Protein AF-0000000084601070 (afdb_homodimer)

Nearest PDB structures (foldseek):
  5hev-assembly1_A  TM=5.913E-01  e=2.022E-14  Enterococcus faecium SD3B-2
  3crn-assembly1_B  TM=8.581E-01  e=4.898E-08  Methanospirillum hungatei JF-1
  6ont-assembly1_A-2  TM=8.765E-01  e=2.492E-07  Francisella tularensis subsp. novicida U112
  8p6f-assembly1_B  TM=5.345E-01  e=5.004E-07  Flavobacterium johnsoniae
  8tef-assembly2_D  TM=5.408E-01  e=1.196E-06  Flavobacterium johnsoniae UW101

pLDDT: mean 82.06, std 16.92, range [23.47, 98.19]

Structure (mmCIF, N/CA/C/O backbone):
data_AF-0000000084601070-model_v1
#
loop_
_entity.id
_entity.type
_entity.pdbx_description
1 polymer 'LuxR family transcriptional regulator'
#
loop_
_atom_site.group_PDB
_atom_site.id
_atom_site.type_symbol
_atom_site.label_atom_id
_atom_site.label_alt_id
_atom_site.label_comp_id
_atom_site.label_asym_id
_atom_site.label_entity_id
_atom_site.label_seq_id
_atom_site.pdbx_PDB_ins_code
_atom_site.Cartn_x
_atom_site.Cartn_y
_atom_site.Cartn_z
_atom_site.occupancy
_atom_site.B_iso_or_equiv
_atom_site.auth_seq_id
_atom_site.auth_comp_id
_atom_site.auth_asym_id
_atom_site.auth_atom_id
_atom_site.pdbx_PDB_model_num
ATOM 1 N N . MET A 1 1 ? -9.297 -5.266 24.516 1 82.5 1 MET A N 1
ATOM 2 C CA . MET A 1 1 ? -10.125 -4.246 23.875 1 82.5 1 MET A CA 1
ATOM 3 C C . MET A 1 1 ? -9.258 -3.248 23.109 1 82.5 1 MET A C 1
ATOM 5 O O . MET A 1 1 ? -8.203 -2.832 23.594 1 82.5 1 MET A O 1
ATOM 9 N N . THR A 1 2 ? -9.586 -2.951 21.875 1 90.94 2 THR A N 1
ATOM 10 C CA . THR A 1 2 ? -8.828 -2.029 21.031 1 90.94 2 THR A CA 1
ATOM 11 C C . THR A 1 2 ? -9.211 -0.583 21.344 1 90.94 2 THR A C 1
ATOM 13 O O . THR A 1 2 ? -10.391 -0.23 21.328 1 90.94 2 THR A O 1
ATOM 16 N N . ARG A 1 3 ? -8.273 0.198 21.797 1 95.12 3 ARG A N 1
ATOM 17 C CA . ARG A 1 3 ? -8.492 1.618 22.062 1 95.12 3 ARG A CA 1
ATOM 18 C C . ARG A 1 3 ? -8.219 2.445 20.797 1 95.12 3 ARG A C 1
ATOM 20 O O . ARG A 1 3 ? -7.105 2.441 20.281 1 95.12 3 ARG A O 1
ATOM 27 N N . LEU A 1 4 ? -9.297 3.111 20.375 1 96.75 4 LEU A N 1
ATOM 28 C CA . LEU A 1 4 ? -9.211 3.896 19.141 1 96.75 4 LEU A CA 1
ATOM 29 C C . LEU A 1 4 ? -9.516 5.367 19.422 1 96.75 4 LEU A C 1
ATOM 31 O O . LEU A 1 4 ? -10.484 5.688 20.109 1 96.75 4 LEU A O 1
ATOM 35 N N . LEU A 1 5 ? -8.617 6.242 18.969 1 97.75 5 LEU A N 1
ATOM 36 C CA . LEU A 1 5 ? -8.82 7.68 19.078 1 97.75 5 LEU A CA 1
ATOM 37 C C . LEU A 1 5 ? -9.117 8.305 17.719 1 97.75 5 LEU A C 1
ATOM 39 O O . LEU A 1 5 ? -8.398 8.055 16.75 1 97.75 5 LEU A O 1
ATOM 43 N N . ILE A 1 6 ? -10.203 9.016 17.656 1 97.62 6 ILE A N 1
ATOM 44 C CA . ILE A 1 6 ? -10.539 9.805 16.469 1 97.62 6 ILE A CA 1
ATOM 45 C C . ILE A 1 6 ? -10.227 11.273 16.734 1 97.62 6 ILE A C 1
ATOM 47 O O . ILE A 1 6 ? -10.742 11.867 17.688 1 97.62 6 ILE A O 1
ATOM 51 N N . VAL A 1 7 ? -9.359 11.875 15.883 1 97.56 7 VAL A N 1
ATOM 52 C CA . VAL A 1 7 ? -9 13.289 16 1 97.56 7 VAL A CA 1
ATOM 53 C C . VAL A 1 7 ? -9.516 14.055 14.797 1 97.56 7 VAL A C 1
ATOM 55 O O . VAL A 1 7 ? -9.008 13.891 13.68 1 97.56 7 VAL A O 1
ATOM 58 N N . ASP A 1 8 ? -10.469 14.836 15.023 1 94.19 8 ASP A N 1
ATOM 59 C CA . ASP A 1 8 ? -11.102 15.656 13.992 1 94.19 8 ASP A CA 1
ATOM 60 C C . ASP A 1 8 ? -11.719 16.922 14.594 1 94.19 8 ASP A C 1
ATOM 62 O O . ASP A 1 8 ? -12.5 16.844 15.547 1 94.19 8 ASP A O 1
ATOM 66 N N . ASP A 1 9 ? -11.398 18.109 13.984 1 90.19 9 ASP A N 1
ATOM 67 C CA . ASP A 1 9 ? -11.898 19.328 14.586 1 90.19 9 ASP A CA 1
ATOM 68 C C . ASP A 1 9 ? -13.352 19.594 14.188 1 90.19 9 ASP A C 1
ATOM 70 O O . ASP A 1 9 ? -13.984 20.516 14.703 1 90.19 9 ASP A O 1
ATOM 74 N N . HIS A 1 10 ? -13.844 18.797 13.289 1 89.56 10 HIS A N 1
ATOM 75 C CA . HIS A 1 10 ? -15.266 18.828 12.969 1 89.56 10 HIS A CA 1
ATOM 76 C C . HIS A 1 10 ? -16.016 17.719 13.695 1 89.56 10 HIS A C 1
ATOM 78 O O . HIS A 1 10 ? -15.992 16.562 13.258 1 89.56 10 HIS A O 1
ATOM 84 N N . LYS A 1 11 ? -16.688 18.156 14.75 1 91.75 11 LYS A N 1
ATOM 85 C CA . LYS A 1 11 ? -17.344 17.203 15.648 1 91.75 11 LYS A CA 1
ATOM 86 C C . LYS A 1 11 ? -18.281 16.281 14.875 1 91.75 11 LYS A C 1
ATOM 88 O O . LYS A 1 11 ? -18.375 15.086 15.18 1 91.75 11 LYS A O 1
ATOM 93 N N . SER A 1 12 ? -18.953 16.812 13.891 1 91.31 12 SER A N 1
ATOM 94 C CA . SER A 1 12 ? -19.891 16 13.109 1 91.31 12 SER A CA 1
ATOM 95 C C . SER A 1 12 ? -19.156 14.875 12.375 1 91.31 12 SER A C 1
ATOM 97 O O . SER A 1 12 ? -19.672 13.758 12.297 1 91.31 12 SER A O 1
ATOM 99 N N . VAL A 1 13 ? -18.031 15.188 11.852 1 91.81 13 VAL A N 1
ATOM 100 C CA . VAL A 1 13 ? -17.234 14.188 11.156 1 91.81 13 VAL A CA 1
ATOM 101 C C . VAL A 1 13 ? -16.781 13.109 12.148 1 91.81 13 VAL A C 1
ATOM 103 O O . VAL A 1 13 ? -16.875 11.914 11.859 1 91.81 13 VAL A O 1
ATOM 106 N N . GLY A 1 14 ? -16.312 13.523 13.312 1 94.38 14 GLY A N 1
ATOM 107 C CA . GLY A 1 14 ? -15.891 12.586 14.344 1 94.38 14 GLY A CA 1
ATOM 108 C C . GLY A 1 14 ? -17 11.648 14.781 1 94.38 14 GLY A C 1
ATOM 109 O O . GLY A 1 14 ? -16.781 10.438 14.898 1 94.38 14 GLY A O 1
ATOM 110 N N . LEU A 1 15 ? -18.172 12.203 15 1 92.5 15 LEU A N 1
ATOM 111 C CA . LEU A 1 15 ? -19.312 11.406 15.453 1 92.5 15 LEU A CA 1
ATOM 112 C C . LEU A 1 15 ? -19.75 10.422 14.375 1 92.5 15 LEU A C 1
ATOM 114 O O . LEU A 1 15 ? -20.062 9.273 14.672 1 92.5 15 LEU A O 1
ATOM 118 N N . GLY A 1 16 ? -19.797 10.906 13.164 1 92.81 16 GLY A N 1
ATOM 119 C CA . GLY A 1 16 ? -20.109 10.023 12.055 1 92.81 16 GLY A CA 1
ATOM 120 C C . GLY A 1 16 ? -19.141 8.867 11.922 1 92.81 16 GLY A C 1
ATOM 121 O O . GLY A 1 16 ? -19.547 7.727 11.695 1 92.81 16 GLY A O 1
ATOM 122 N N . THR A 1 17 ? -17.875 9.188 12.086 1 94.62 17 THR A N 1
ATOM 123 C CA . THR A 1 17 ? -16.844 8.164 12 1 94.62 17 THR A CA 1
ATOM 124 C C . THR A 1 17 ? -16.984 7.148 13.125 1 94.62 17 THR A C 1
ATOM 126 O O . THR A 1 17 ? -16.844 5.941 12.898 1 94.62 17 THR A O 1
ATOM 129 N N . LYS A 1 18 ? -17.266 7.648 14.312 1 93.94 18 LYS A N 1
ATOM 130 C CA . LYS A 1 18 ? -17.5 6.77 15.453 1 93.94 18 LYS A CA 1
ATOM 131 C C . LYS A 1 18 ? -18.625 5.789 15.164 1 93.94 18 LYS A C 1
ATOM 133 O O . LYS A 1 18 ? -18.531 4.602 15.484 1 93.94 18 LYS A O 1
ATOM 138 N N . GLU A 1 19 ? -19.625 6.25 14.508 1 91.5 19 GLU A N 1
ATOM 139 C CA . GLU A 1 19 ? -20.766 5.406 14.172 1 91.5 19 GLU A CA 1
ATOM 140 C C . GLU A 1 19 ? -20.375 4.328 13.164 1 91.5 19 GLU A C 1
ATOM 142 O O . GLU A 1 19 ? -20.797 3.172 13.297 1 91.5 19 GLU A O 1
ATOM 147 N N . MET A 1 20 ? -19.656 4.715 12.188 1 91.5 20 MET A N 1
ATOM 148 C CA . MET A 1 20 ? -19.219 3.781 11.156 1 91.5 20 MET A CA 1
ATOM 149 C C . MET A 1 20 ? -18.391 2.65 11.766 1 91.5 20 MET A C 1
ATOM 151 O O . MET A 1 20 ? -18.391 1.528 11.258 1 91.5 20 MET A O 1
ATOM 155 N N . LEU A 1 21 ? -17.734 2.922 12.891 1 92.69 21 LEU A N 1
ATOM 156 C CA . LEU A 1 21 ? -16.812 1.964 13.477 1 92.69 21 LEU A CA 1
ATOM 157 C C . LEU A 1 21 ? -17.438 1.262 14.68 1 92.69 21 LEU A C 1
ATOM 159 O O . LEU A 1 21 ? -16.828 0.367 15.266 1 92.69 21 LEU A O 1
ATOM 163 N N . SER A 1 22 ? -18.594 1.629 15.078 1 84.62 22 SER A N 1
ATOM 164 C CA . SER A 1 22 ? -19.234 1.157 16.297 1 84.62 22 SER A CA 1
ATOM 165 C C . SER A 1 22 ? -19.609 -0.318 16.188 1 84.62 22 SER A C 1
ATOM 167 O O . SER A 1 22 ? -19.75 -1.005 17.203 1 84.62 22 SER A O 1
ATOM 169 N N . SER A 1 23 ? -19.797 -0.803 14.945 1 76.06 23 SER A N 1
ATOM 170 C CA . SER A 1 23 ? -20.219 -2.191 14.789 1 76.06 23 SER A CA 1
ATOM 171 C C . SER A 1 23 ? -19.047 -3.146 14.992 1 76.06 23 SER A C 1
ATOM 173 O O . SER A 1 23 ? -19.219 -4.363 15.031 1 76.06 23 SER A O 1
ATOM 175 N N . PHE A 1 24 ? -17.859 -2.652 14.867 1 69.12 24 PHE A N 1
ATOM 176 C CA . PHE A 1 24 ? -16.703 -3.508 15.133 1 69.12 24 PHE A CA 1
ATOM 177 C C . PHE A 1 24 ? -16.656 -3.916 16.594 1 69.12 24 PHE A C 1
ATOM 179 O O . PHE A 1 24 ? -16.906 -3.096 17.484 1 69.12 24 PHE A O 1
ATOM 186 N N . PRO A 1 25 ? -16.656 -5.188 16.859 1 64.62 25 PRO A N 1
ATOM 187 C CA . PRO A 1 25 ? -16.625 -5.672 18.234 1 64.62 25 PRO A CA 1
ATOM 188 C C . PRO A 1 25 ? -15.68 -4.855 19.125 1 64.62 25 PRO A C 1
ATOM 190 O O . PRO A 1 25 ? -14.914 -4.027 18.609 1 64.62 25 PRO A O 1
ATOM 193 N N . ALA A 1 26 ? -15.125 -4.91 20.188 1 79.06 26 ALA A N 1
ATOM 194 C CA . ALA A 1 26 ? -14.344 -4.613 21.391 1 79.06 26 ALA A CA 1
ATOM 195 C C . ALA A 1 26 ? -13.531 -3.334 21.203 1 79.06 26 ALA A C 1
ATOM 197 O O . ALA A 1 26 ? -12.391 -3.246 21.672 1 79.06 26 ALA A O 1
ATOM 198 N N . PHE A 1 27 ? -14.18 -2.324 20.391 1 88.06 27 PHE A N 1
ATOM 199 C CA . PHE A 1 27 ? -13.438 -1.07 20.297 1 88.06 27 PHE A CA 1
ATOM 200 C C . PHE A 1 27 ? -13.891 -0.092 21.375 1 88.06 27 PHE A C 1
ATOM 202 O O . PHE A 1 27 ? -15.086 0.04 21.625 1 88.06 27 PHE A O 1
ATOM 209 N N . SER A 1 28 ? -13.055 0.458 22.125 1 93.44 28 SER A N 1
ATOM 210 C CA . SER A 1 28 ? -13.258 1.665 22.922 1 93.44 28 SER A CA 1
ATOM 211 C C . SER A 1 28 ? -12.852 2.912 22.141 1 93.44 28 SER A C 1
ATOM 213 O O . SER A 1 28 ? -11.656 3.168 21.953 1 93.44 28 SER A O 1
ATOM 215 N N . ILE A 1 29 ? -13.898 3.695 21.703 1 94.81 29 ILE A N 1
ATOM 216 C CA . ILE A 1 29 ? -13.617 4.785 20.781 1 94.81 29 ILE A CA 1
ATOM 217 C C . ILE A 1 29 ? -13.68 6.121 21.516 1 94.81 29 ILE A C 1
ATOM 219 O O . ILE A 1 29 ? -14.672 6.426 22.172 1 94.81 29 ILE A O 1
ATOM 223 N N . HIS A 1 30 ? -12.648 6.871 21.406 1 95.94 30 HIS A N 1
ATOM 224 C CA . HIS A 1 30 ? -12.547 8.219 21.953 1 95.94 30 HIS A CA 1
ATOM 225 C C . HIS A 1 30 ? -12.492 9.266 20.844 1 95.94 30 HIS A C 1
ATOM 227 O O . HIS A 1 30 ? -11.922 9.023 19.781 1 95.94 30 HIS A O 1
ATOM 233 N N . LEU A 1 31 ? -13.148 10.359 21.109 1 96.44 31 LEU A N 1
ATOM 234 C CA . LEU A 1 31 ? -13.156 11.453 20.141 1 96.44 31 LEU A CA 1
ATOM 235 C C . LEU A 1 31 ? -12.508 12.703 20.719 1 96.44 31 LEU A C 1
ATOM 237 O O . LEU A 1 31 ? -12.789 13.078 21.859 1 96.44 31 LEU A O 1
ATOM 241 N N . ALA A 1 32 ? -11.562 13.297 20 1 97.44 32 ALA A N 1
ATOM 242 C CA . ALA A 1 32 ? -10.945 14.57 20.375 1 97.44 32 ALA A CA 1
ATOM 243 C C . ALA A 1 32 ? -11.102 15.602 19.266 1 97.44 32 ALA A C 1
ATOM 245 O O . ALA A 1 32 ? -10.711 15.352 18.109 1 97.44 32 ALA A O 1
ATOM 246 N N . CYS A 1 33 ? -11.633 16.781 19.625 1 95 33 CYS A N 1
ATOM 247 C CA . CYS A 1 33 ? -11.953 17.781 18.609 1 95 33 CYS A CA 1
ATOM 248 C C . CYS A 1 33 ? -11.156 19.062 18.828 1 95 33 CYS A C 1
ATOM 250 O O . CYS A 1 33 ? -11.141 19.938 17.969 1 95 33 CYS A O 1
ATOM 252 N N . LYS A 1 34 ? -10.57 19.141 20.031 1 93.94 34 LYS A N 1
ATOM 253 C CA . LYS A 1 34 ? -9.781 20.328 20.375 1 93.94 34 LYS A CA 1
ATOM 254 C C . LYS A 1 34 ? -8.375 19.938 20.812 1 93.94 34 LYS A C 1
ATOM 256 O O . LYS A 1 34 ? -8.156 18.812 21.266 1 93.94 34 LYS A O 1
ATOM 261 N N . GLU A 1 35 ? -7.512 20.828 20.641 1 93.5 35 GLU A N 1
ATOM 262 C CA . GLU A 1 35 ? -6.113 20.562 20.969 1 93.5 35 GLU A CA 1
ATOM 263 C C . GLU A 1 35 ? -5.977 20.047 22.391 1 93.5 35 GLU A C 1
ATOM 265 O O . GLU A 1 35 ? -5.227 19.094 22.641 1 93.5 35 GLU A O 1
ATOM 270 N N . GLN A 1 36 ? -6.641 20.656 23.344 1 94.69 36 GLN A N 1
ATOM 271 C CA . GLN A 1 36 ? -6.57 20.234 24.734 1 94.69 36 GLN A CA 1
ATOM 272 C C . GLN A 1 36 ? -7.047 18.797 24.906 1 94.69 36 GLN A C 1
ATOM 274 O O . GLN A 1 36 ? -6.492 18.047 25.719 1 94.69 36 GLN A O 1
ATOM 279 N N . GLU A 1 37 ? -8.078 18.453 24.188 1 96.19 37 GLU A N 1
ATOM 280 C CA . GLU A 1 37 ? -8.609 17.094 24.234 1 96.19 37 GLU A CA 1
ATOM 281 C C . GLU A 1 37 ? -7.602 16.094 23.672 1 96.19 37 GLU A C 1
ATOM 283 O O . GLU A 1 37 ? -7.488 14.969 24.188 1 96.19 37 GLU A O 1
ATOM 288 N N . ILE A 1 38 ? -6.926 16.5 22.641 1 96.81 38 ILE A N 1
ATOM 289 C CA . ILE A 1 38 ? -5.902 15.648 22.031 1 96.81 38 ILE A CA 1
ATOM 290 C C . ILE A 1 38 ? -4.777 15.406 23.047 1 96.81 38 ILE A C 1
ATOM 292 O O . ILE A 1 38 ? -4.371 14.266 23.266 1 96.81 38 ILE A O 1
ATOM 296 N N . GLN A 1 39 ? -4.328 16.469 23.672 1 95.75 39 GLN A N 1
ATOM 297 C CA . GLN A 1 39 ? -3.266 16.375 24.656 1 95.75 39 GLN A CA 1
ATOM 298 C C . GLN A 1 39 ? -3.664 15.461 25.812 1 95.75 39 GLN A C 1
ATOM 300 O O . GLN A 1 39 ? -2.861 14.641 26.266 1 95.75 39 GLN A O 1
ATOM 305 N N . GLU A 1 40 ? -4.863 15.617 26.266 1 96.25 40 GLU A N 1
ATOM 306 C CA . GLU A 1 40 ? -5.352 14.797 27.375 1 96.25 40 GLU A CA 1
ATOM 307 C C . GLU A 1 40 ? -5.445 13.328 26.969 1 96.25 40 GLU A C 1
ATOM 309 O O . GLU A 1 40 ? -5.09 12.445 27.75 1 96.25 40 GLU A O 1
ATOM 314 N N . ALA A 1 41 ? -5.961 13.086 25.828 1 96.5 41 ALA A N 1
ATOM 315 C CA . ALA A 1 41 ? -6.105 11.711 25.344 1 96.5 41 ALA A CA 1
ATOM 316 C C . ALA A 1 41 ? -4.746 11.023 25.234 1 96.5 41 ALA A C 1
ATOM 318 O O . ALA A 1 41 ? -4.613 9.844 25.578 1 96.5 41 ALA A O 1
ATOM 319 N N . LEU A 1 42 ? -3.764 11.781 24.781 1 95.75 42 LEU A N 1
ATOM 320 C CA . LEU A 1 42 ? -2.459 11.211 24.469 1 95.75 42 LEU A CA 1
ATOM 321 C C . LEU A 1 42 ? -1.621 11.039 25.734 1 95.75 42 LEU A C 1
ATOM 323 O O . LEU A 1 42 ? -0.42 10.773 25.641 1 95.75 42 LEU A O 1
ATOM 327 N N . ARG A 1 43 ? -2.207 11.164 26.844 1 95.12 43 ARG A N 1
ATOM 328 C CA . ARG A 1 43 ? -1.559 10.781 28.094 1 95.12 43 ARG A CA 1
ATOM 329 C C . ARG A 1 43 ? -1.496 9.258 28.234 1 95.12 43 ARG A C 1
ATOM 331 O O . ARG A 1 43 ? -0.73 8.734 29.047 1 95.12 43 ARG A O 1
ATOM 338 N N . VAL A 1 44 ? -2.35 8.609 27.406 1 94.75 44 VAL A N 1
ATOM 339 C CA . VAL A 1 44 ? -2.336 7.148 27.375 1 94.75 44 VAL A CA 1
ATOM 340 C C . VAL A 1 44 ? -2.09 6.66 25.953 1 94.75 44 VAL A C 1
ATOM 342 O O . VAL A 1 44 ? -2.211 7.434 25 1 94.75 44 VAL A O 1
ATOM 345 N N . GLU A 1 45 ? -1.737 5.363 25.922 1 96.75 45 GLU A N 1
ATOM 346 C CA . GLU A 1 45 ? -1.458 4.762 24.625 1 96.75 45 GLU A CA 1
ATOM 347 C C . GLU A 1 45 ? -2.736 4.254 23.969 1 96.75 45 GLU A C 1
ATOM 349 O O . GLU A 1 45 ? -3.582 3.646 24.625 1 96.75 45 GLU A O 1
ATOM 354 N N . PHE A 1 46 ? -2.924 4.555 22.75 1 97.69 46 PHE A N 1
ATOM 355 C CA . PHE A 1 46 ? -3.988 4 21.922 1 97.69 46 PHE A CA 1
ATOM 356 C C . PHE A 1 46 ? -3.434 2.969 20.953 1 97.69 46 PHE A C 1
ATOM 358 O O . PHE A 1 46 ? -2.256 3.018 20.578 1 97.69 46 PHE A O 1
ATOM 365 N N . ASP A 1 47 ? -4.312 2.051 20.609 1 96.75 47 ASP A N 1
ATOM 366 C CA . ASP A 1 47 ? -3.891 1.075 19.609 1 96.75 47 ASP A CA 1
ATOM 367 C C . ASP A 1 47 ? -3.865 1.696 18.219 1 96.75 47 ASP A C 1
ATOM 369 O O . ASP A 1 47 ? -3.002 1.365 17.391 1 96.75 47 ASP A O 1
ATOM 373 N N . LEU A 1 48 ? -4.816 2.551 18.047 1 97.06 48 LEU A N 1
ATOM 374 C CA . LEU A 1 48 ? -4.953 3.172 16.734 1 97.06 48 LEU A CA 1
ATOM 375 C C . LEU A 1 48 ? -5.523 4.582 16.859 1 97.06 48 LEU A C 1
ATOM 377 O O . LEU A 1 48 ? -6.402 4.832 17.688 1 97.06 48 LEU A O 1
ATOM 381 N N . ILE A 1 49 ? -5.023 5.465 16.016 1 98.19 49 ILE A N 1
ATOM 382 C CA . ILE A 1 49 ? -5.516 6.836 15.938 1 98.19 49 ILE A CA 1
ATOM 383 C C . ILE A 1 49 ? -5.914 7.164 14.5 1 98.19 49 ILE A C 1
ATOM 385 O O . ILE A 1 49 ? -5.148 6.926 13.562 1 98.19 49 ILE A O 1
ATOM 389 N N . LEU A 1 50 ? -7.125 7.566 14.32 1 97.88 50 LEU A N 1
ATOM 390 C CA . LEU A 1 50 ? -7.52 8.242 13.094 1 97.88 50 LEU A CA 1
ATOM 391 C C . LEU A 1 50 ? -7.273 9.742 13.195 1 97.88 50 LEU A C 1
ATOM 393 O O . LEU A 1 50 ? -7.902 10.43 14.008 1 97.88 50 LEU A O 1
ATOM 397 N N . MET A 1 51 ? -6.375 10.25 12.352 1 96.94 51 MET A N 1
ATOM 398 C CA . MET A 1 51 ? -5.871 11.609 12.508 1 96.94 51 MET A CA 1
ATOM 399 C C . MET A 1 51 ? -6.227 12.469 11.297 1 96.94 51 MET A C 1
ATOM 401 O O . MET A 1 51 ? -5.863 12.141 10.172 1 96.94 51 MET A O 1
ATOM 405 N N . ASP A 1 52 ? -6.91 13.516 11.578 1 92.38 52 ASP A N 1
ATOM 406 C CA . ASP A 1 52 ? -7.125 14.508 10.523 1 92.38 52 ASP A CA 1
ATOM 407 C C . ASP A 1 52 ? -5.828 15.242 10.188 1 92.38 52 ASP A C 1
ATOM 409 O O . ASP A 1 52 ? -4.98 15.445 11.055 1 92.38 52 ASP A O 1
ATOM 413 N N . MET A 1 53 ? -5.648 15.609 9 1 86.06 53 MET A N 1
ATOM 414 C CA . MET A 1 53 ? -4.461 16.328 8.562 1 86.06 53 MET A CA 1
ATOM 415 C C . MET A 1 53 ? -4.527 17.797 8.984 1 86.06 53 MET A C 1
ATOM 417 O O . MET A 1 53 ? -3.521 18.375 9.391 1 86.06 53 MET A O 1
ATOM 421 N N . HIS A 1 54 ? -5.672 18.328 8.781 1 81.25 54 HIS A N 1
ATOM 422 C CA . HIS A 1 54 ? -5.84 19.75 9.062 1 81.25 54 HIS A CA 1
ATOM 423 C C . HIS A 1 54 ? -6.52 19.969 10.414 1 81.25 54 HIS A C 1
ATOM 425 O O . HIS A 1 54 ? -7.691 19.625 10.586 1 81.25 54 HIS A O 1
ATOM 431 N N . LEU A 1 55 ? -5.859 20.438 11.344 1 85.06 55 LEU A N 1
ATOM 432 C CA . LEU A 1 55 ? -6.332 20.766 12.688 1 85.06 55 LEU A CA 1
ATOM 433 C C . LEU A 1 55 ? -5.898 22.172 13.094 1 85.06 55 LEU A C 1
ATOM 435 O O . LEU A 1 55 ? -4.855 22.656 12.641 1 85.06 55 LEU A O 1
ATOM 439 N N . PRO A 1 56 ? -6.793 22.812 13.828 1 79.94 56 PRO A N 1
ATOM 440 C CA . PRO A 1 56 ? -6.332 24.078 14.375 1 79.94 56 PRO A CA 1
ATOM 441 C C . PRO A 1 56 ? -5.121 23.938 15.289 1 79.94 56 PRO A C 1
ATOM 443 O O . PRO A 1 56 ? -5.023 22.953 16.031 1 79.94 56 PRO A O 1
ATOM 446 N N . GLY A 1 57 ? -4.207 24.844 15.18 1 81.94 57 GLY A N 1
ATOM 447 C CA . GLY A 1 57 ? -2.986 24.703 15.953 1 81.94 57 GLY A CA 1
ATOM 448 C C . GLY A 1 57 ? -1.967 23.797 15.297 1 81.94 57 GLY A C 1
ATOM 449 O O . GLY A 1 57 ? -1.535 24.047 14.172 1 81.94 57 GLY A O 1
ATOM 450 N N . LYS A 1 58 ? -1.655 22.719 16.047 1 81.12 58 LYS A N 1
ATOM 451 C CA . LYS A 1 58 ? -0.796 21.703 15.477 1 81.12 58 LYS A CA 1
ATOM 452 C C . LYS A 1 58 ? -1.542 20.891 14.414 1 81.12 58 LYS A C 1
ATOM 454 O O . LYS A 1 58 ? -2.684 20.484 14.633 1 81.12 58 LYS A O 1
ATOM 459 N N . ASN A 1 59 ? -0.877 20.719 13.312 1 81.75 59 ASN A N 1
ATOM 460 C CA . ASN A 1 59 ? -1.536 19.938 12.273 1 81.75 59 ASN A CA 1
ATOM 461 C C . ASN A 1 59 ? -1.353 18.438 12.5 1 81.75 59 ASN A C 1
ATOM 463 O O . ASN A 1 59 ? -0.635 18.031 13.414 1 81.75 59 ASN A O 1
ATOM 467 N N . GLY A 1 60 ? -2.016 17.656 11.711 1 89.81 60 GLY A N 1
ATOM 468 C CA . GLY A 1 60 ? -1.996 16.219 11.875 1 89.81 60 GLY A CA 1
ATOM 469 C C . GLY A 1 60 ? -0.603 15.617 11.789 1 89.81 60 GLY A C 1
ATOM 470 O O . GLY A 1 60 ? -0.278 14.672 12.508 1 89.81 60 GLY A O 1
ATOM 471 N N . LEU A 1 61 ? 0.203 16.172 10.938 1 84.75 61 LEU A N 1
ATOM 472 C CA . LEU A 1 61 ? 1.561 15.664 10.773 1 84.75 61 LEU A CA 1
ATOM 473 C C . LEU A 1 61 ? 2.4 15.93 12.016 1 84.75 61 LEU A C 1
ATOM 475 O O . LEU A 1 61 ? 3.221 15.094 12.406 1 84.75 61 LEU A O 1
ATOM 479 N N . GLU A 1 62 ? 2.229 17.031 12.562 1 85.25 62 GLU A N 1
ATOM 480 C CA . GLU A 1 62 ? 2.918 17.344 13.812 1 85.25 62 GLU A CA 1
ATOM 481 C C . GLU A 1 62 ? 2.494 16.406 14.93 1 85.25 62 GLU A C 1
ATOM 483 O O . GLU A 1 62 ? 3.332 15.938 15.703 1 85.25 62 GLU A O 1
ATOM 488 N N . TRP A 1 63 ? 1.223 16.109 14.953 1 92.62 63 TRP A N 1
ATOM 489 C CA . TRP A 1 63 ? 0.723 15.211 15.984 1 92.62 63 TRP A CA 1
ATOM 490 C C . TRP A 1 63 ? 1.262 13.797 15.781 1 92.62 63 TRP A C 1
ATOM 492 O O . TRP A 1 63 ? 1.554 13.094 16.75 1 92.62 63 TRP A O 1
ATOM 502 N N . ILE A 1 64 ? 1.362 13.383 14.539 1 92.38 64 ILE A N 1
ATOM 503 C CA . ILE A 1 64 ? 1.916 12.062 14.273 1 92.38 64 ILE A CA 1
ATOM 504 C C . ILE A 1 64 ? 3.309 11.945 14.891 1 92.38 64 ILE A C 1
ATOM 506 O O . ILE A 1 64 ? 3.625 10.953 15.547 1 92.38 64 ILE A O 1
ATOM 510 N N . SER A 1 65 ? 4.078 12.992 14.68 1 88.06 65 SER A N 1
ATOM 511 C CA . SER A 1 65 ? 5.441 12.992 15.195 1 88.06 65 SER A CA 1
ATOM 512 C C . SER A 1 65 ? 5.461 12.859 16.719 1 88.06 65 SER A C 1
ATOM 514 O O . SER A 1 65 ? 6.238 12.07 17.266 1 88.06 65 SER A O 1
ATOM 516 N N . ILE A 1 66 ? 4.648 13.586 17.344 1 91.25 66 ILE A N 1
ATOM 517 C CA . ILE A 1 66 ? 4.566 13.578 18.797 1 91.25 66 ILE A CA 1
ATOM 518 C C . ILE A 1 66 ? 4.129 12.195 19.281 1 91.25 66 ILE A C 1
ATOM 520 O O . ILE A 1 66 ? 4.73 11.633 20.203 1 91.25 66 ILE A O 1
ATOM 524 N N . VAL A 1 67 ? 3.109 11.641 18.672 1 96.5 67 VAL A N 1
ATOM 525 C CA . VAL A 1 67 ? 2.551 10.359 19.078 1 96.5 67 VAL A CA 1
ATOM 526 C C . VAL A 1 67 ? 3.584 9.25 18.859 1 96.5 67 VAL A C 1
ATOM 528 O O . VAL A 1 67 ? 3.797 8.414 19.75 1 96.5 67 VAL A O 1
ATOM 531 N N . LYS A 1 68 ? 4.227 9.289 17.703 1 93.75 68 LYS A N 1
ATOM 532 C CA . LYS A 1 68 ? 5.164 8.227 17.375 1 93.75 68 LYS A CA 1
ATOM 533 C C . LYS A 1 68 ? 6.391 8.258 18.281 1 93.75 68 LYS A C 1
ATOM 535 O O . LYS A 1 68 ? 6.965 7.211 18.594 1 93.75 68 LYS A O 1
ATOM 540 N N . LYS A 1 69 ? 6.793 9.398 18.719 1 91.06 69 LYS A N 1
ATOM 541 C CA . LYS A 1 69 ? 7.898 9.523 19.672 1 91.06 69 LYS A CA 1
ATOM 542 C C . LYS A 1 69 ? 7.531 8.93 21.016 1 91.06 69 LYS A C 1
ATOM 544 O O . LYS A 1 69 ? 8.352 8.258 21.656 1 91.06 69 LYS A O 1
ATOM 549 N N . ARG A 1 70 ? 6.355 9.141 21.422 1 93.69 70 ARG A N 1
ATOM 550 C CA . ARG A 1 70 ? 5.91 8.703 22.75 1 93.69 70 ARG A CA 1
ATOM 551 C C . ARG A 1 70 ? 5.426 7.262 22.719 1 93.69 70 ARG A C 1
ATOM 553 O O . ARG A 1 70 ? 5.676 6.496 23.656 1 93.69 70 ARG A O 1
ATOM 560 N N . PHE A 1 71 ? 4.684 6.918 21.688 1 96.25 71 PHE A N 1
ATOM 561 C CA . PHE A 1 71 ? 4.07 5.605 21.531 1 96.25 71 PHE A CA 1
ATOM 562 C C . PHE A 1 71 ? 4.359 5.035 20.141 1 96.25 71 PHE A C 1
ATOM 564 O O . PHE A 1 71 ? 3.459 4.953 19.297 1 96.25 71 PHE A O 1
ATOM 571 N N . PRO A 1 72 ? 5.531 4.453 19.906 1 93.62 72 PRO A N 1
ATOM 572 C CA . PRO A 1 72 ? 5.949 4.02 18.578 1 93.62 72 PRO A CA 1
ATOM 573 C C . PRO A 1 72 ? 5.078 2.895 18.031 1 93.62 72 PRO A C 1
ATOM 575 O O . PRO A 1 72 ? 5.016 2.701 16.812 1 93.62 72 PRO A O 1
ATOM 578 N N . LYS A 1 73 ? 4.391 2.221 18.844 1 94.69 73 LYS A N 1
ATOM 579 C CA . LYS A 1 73 ? 3.619 1.064 18.391 1 94.69 73 LYS A CA 1
ATOM 580 C C . LYS A 1 73 ? 2.209 1.474 17.984 1 94.69 73 LYS A C 1
ATOM 582 O O . LYS A 1 73 ? 1.491 0.695 17.344 1 94.69 73 LYS A O 1
ATOM 587 N N . THR A 1 74 ? 1.799 2.689 18.375 1 97.31 74 THR A N 1
ATOM 588 C CA . THR A 1 74 ? 0.475 3.176 18 1 97.31 74 THR A CA 1
ATOM 589 C C . THR A 1 74 ? 0.345 3.285 16.484 1 97.31 74 THR A C 1
ATOM 591 O O . THR A 1 74 ? 1.23 3.824 15.82 1 97.31 74 THR A O 1
ATOM 594 N N . LYS A 1 75 ? -0.702 2.67 15.945 1 97.56 75 LYS A N 1
ATOM 595 C CA . LYS A 1 75 ? -0.984 2.826 14.523 1 97.56 75 LYS A CA 1
ATOM 596 C C . LYS A 1 75 ? -1.7 4.145 14.25 1 97.56 75 LYS A C 1
ATOM 598 O O . LYS A 1 75 ? -2.625 4.52 14.969 1 97.56 75 LYS A O 1
ATOM 603 N N . ILE A 1 76 ? -1.241 4.824 13.234 1 97.94 76 ILE A N 1
ATOM 604 C CA . ILE A 1 76 ? -1.865 6.098 12.883 1 97.94 76 ILE A CA 1
ATOM 605 C C . ILE A 1 76 ? -2.309 6.066 11.422 1 97.94 76 ILE A C 1
ATOM 607 O O . ILE A 1 76 ? -1.492 5.844 10.523 1 97.94 76 ILE A O 1
ATOM 611 N N . ILE A 1 77 ? -3.555 6.223 11.188 1 97.5 77 ILE A N 1
ATOM 612 C CA . ILE A 1 77 ? -4.109 6.383 9.844 1 97.5 77 ILE A CA 1
ATOM 613 C C . ILE A 1 77 ? -4.523 7.836 9.625 1 97.5 77 ILE A C 1
ATOM 615 O O . ILE A 1 77 ? -5.348 8.375 10.375 1 97.5 77 ILE A O 1
ATOM 619 N N . MET A 1 78 ? -3.918 8.477 8.641 1 95.44 78 MET A N 1
ATOM 620 C CA . MET A 1 78 ? -4.371 9.812 8.266 1 95.44 78 MET A CA 1
ATOM 621 C C . MET A 1 78 ? -5.75 9.766 7.621 1 95.44 78 MET A C 1
ATOM 623 O O . MET A 1 78 ? -5.969 9.008 6.672 1 95.44 78 MET A O 1
ATOM 627 N N . PHE A 1 79 ? -6.727 10.406 8.211 1 94.81 79 PHE A N 1
ATOM 628 C CA . PHE A 1 79 ? -8.109 10.484 7.762 1 94.81 79 PHE A CA 1
ATOM 629 C C . PHE A 1 79 ? -8.445 11.898 7.301 1 94.81 79 PHE A C 1
ATOM 631 O O . PHE A 1 79 ? -8.766 12.766 8.117 1 94.81 79 PHE A O 1
ATOM 638 N N . THR A 1 80 ? -8.422 12.172 5.996 1 83.69 80 THR A N 1
ATOM 639 C CA . THR A 1 80 ? -8.375 13.562 5.559 1 83.69 80 THR A CA 1
ATOM 640 C C . THR A 1 80 ? -9.32 13.789 4.383 1 83.69 80 THR A C 1
ATOM 642 O O . THR A 1 80 ? -9.695 12.836 3.684 1 83.69 80 THR A O 1
ATOM 645 N N . GLY A 1 81 ? -9.711 14.953 4.273 1 82.81 81 GLY A N 1
ATOM 646 C CA . GLY A 1 81 ? -10.492 15.352 3.119 1 82.81 81 GLY A CA 1
ATOM 647 C C . GLY A 1 81 ? -9.641 15.703 1.912 1 82.81 81 GLY A C 1
ATOM 648 O O . GLY A 1 81 ? -10.172 15.922 0.818 1 82.81 81 GLY A O 1
ATOM 649 N N . LEU A 1 82 ? -8.414 15.695 2.059 1 74.94 82 LEU A N 1
ATOM 650 C CA . LEU A 1 82 ? -7.492 16.062 0.991 1 74.94 82 LEU A CA 1
ATOM 651 C C . LEU A 1 82 ? -7.227 14.867 0.072 1 74.94 82 LEU A C 1
ATOM 653 O O . LEU A 1 82 ? -7.621 13.742 0.379 1 74.94 82 LEU A O 1
ATOM 657 N N . ASP A 1 83 ? -6.566 15.141 -1.019 1 79.69 83 ASP A N 1
ATOM 658 C CA . ASP A 1 83 ? -6.176 14.102 -1.969 1 79.69 83 ASP A CA 1
ATOM 659 C C . ASP A 1 83 ? -5.113 13.188 -1.374 1 79.69 83 ASP A C 1
ATOM 661 O O . ASP A 1 83 ? -4.031 13.641 -0.997 1 79.69 83 ASP A O 1
ATOM 665 N N . VAL A 1 84 ? -5.402 11.945 -1.309 1 82.62 84 VAL A N 1
ATOM 666 C CA . VAL A 1 84 ? -4.539 10.953 -0.677 1 82.62 84 VAL A CA 1
ATOM 667 C C . VAL A 1 84 ? -3.232 10.828 -1.461 1 82.62 84 VAL A C 1
ATOM 669 O O . VAL A 1 84 ? -2.152 10.75 -0.872 1 82.62 84 VAL A O 1
ATOM 672 N N . GLU A 1 85 ? -3.32 10.961 -2.725 1 83.06 85 GLU A N 1
ATOM 673 C CA . GLU A 1 85 ? -2.148 10.773 -3.574 1 83.06 85 GLU A CA 1
ATOM 674 C C . GLU A 1 85 ? -1.119 11.875 -3.354 1 83.06 85 GLU A C 1
ATOM 676 O O . GLU A 1 85 ? 0.07 11.602 -3.186 1 83.06 85 GLU A O 1
ATOM 681 N N . SER A 1 86 ? -1.536 13.055 -3.295 1 76.81 86 SER A N 1
ATOM 682 C CA . SER A 1 86 ? -0.65 14.211 -3.203 1 76.81 86 SER A CA 1
ATOM 683 C C . SER A 1 86 ? 0.005 14.297 -1.829 1 76.81 86 SER A C 1
ATOM 685 O O . SER A 1 86 ? 1.053 14.93 -1.674 1 76.81 86 SER A O 1
ATOM 687 N N . HIS A 1 87 ? -0.568 13.609 -0.905 1 81.06 87 HIS A N 1
ATOM 688 C CA . HIS A 1 87 ? -0.075 13.75 0.461 1 81.06 87 HIS A CA 1
ATOM 689 C C . HIS A 1 87 ? 0.529 12.445 0.962 1 81.06 87 HIS A C 1
ATOM 691 O O . HIS A 1 87 ? 0.996 12.367 2.102 1 81.06 87 HIS A O 1
ATOM 697 N N . PHE A 1 88 ? 0.576 11.539 0.059 1 87.62 88 PHE A N 1
ATOM 698 C CA . PHE A 1 88 ? 0.944 10.18 0.435 1 87.62 88 PHE A CA 1
ATOM 699 C C . PHE A 1 88 ? 2.35 10.141 1.024 1 87.62 88 PHE A C 1
ATOM 701 O O . PHE A 1 88 ? 2.537 9.719 2.166 1 87.62 88 PHE A O 1
ATOM 708 N N . ASN A 1 89 ? 3.27 10.688 0.329 1 81.69 89 ASN A N 1
ATOM 709 C CA . ASN A 1 89 ? 4.668 10.594 0.739 1 81.69 89 ASN A CA 1
ATOM 710 C C . ASN A 1 89 ? 4.906 11.305 2.068 1 81.69 89 ASN A C 1
ATOM 712 O O . ASN A 1 89 ? 5.555 10.75 2.963 1 81.69 89 ASN A O 1
ATOM 716 N N . ILE A 1 90 ? 4.352 12.461 2.189 1 78.75 90 ILE A N 1
ATOM 717 C CA . ILE A 1 90 ? 4.613 13.25 3.391 1 78.75 90 ILE A CA 1
ATOM 718 C C . ILE A 1 90 ? 3.998 12.555 4.605 1 78.75 90 ILE A C 1
ATOM 720 O O . ILE A 1 90 ? 4.586 12.547 5.688 1 78.75 90 ILE A O 1
ATOM 724 N N . CYS A 1 91 ? 2.895 11.961 4.473 1 88.06 91 CYS A N 1
ATOM 725 C CA . CYS A 1 91 ? 2.242 11.258 5.574 1 88.06 91 CYS A CA 1
ATOM 726 C C . CYS A 1 91 ? 3.047 10.039 5.996 1 88.06 91 CYS A C 1
ATOM 728 O O . CYS A 1 91 ? 3.318 9.844 7.184 1 88.06 91 CYS A O 1
ATOM 730 N N . VAL A 1 92 ? 3.414 9.289 4.992 1 88.81 92 VAL A N 1
ATOM 731 C CA . VAL A 1 92 ? 4.133 8.047 5.262 1 88.81 92 VAL A CA 1
ATOM 732 C C . VAL A 1 92 ? 5.5 8.359 5.871 1 88.81 92 VAL A C 1
ATOM 734 O O . VAL A 1 92 ? 5.906 7.738 6.852 1 88.81 92 VAL A O 1
ATOM 737 N N . GLN A 1 93 ? 6.16 9.352 5.383 1 80.62 93 GLN A N 1
ATOM 738 C CA . GLN A 1 93 ? 7.48 9.734 5.863 1 80.62 93 GLN A CA 1
ATOM 739 C C . GLN A 1 93 ? 7.418 10.25 7.297 1 80.62 93 GLN A C 1
ATOM 741 O O . GLN A 1 93 ? 8.383 10.125 8.047 1 80.62 93 GLN A O 1
ATOM 746 N N . ASN A 1 94 ? 6.281 10.727 7.637 1 83.5 94 ASN A N 1
ATOM 747 C CA . ASN A 1 94 ? 6.145 11.266 8.984 1 83.5 94 ASN A CA 1
ATOM 748 C C . ASN A 1 94 ? 5.613 10.227 9.961 1 83.5 94 ASN A C 1
ATOM 750 O O . ASN A 1 94 ? 5.363 10.531 11.125 1 83.5 94 ASN A O 1
ATOM 754 N N . GLY A 1 95 ? 5.406 9.023 9.445 1 90.94 95 GLY A N 1
ATOM 755 C CA . GLY A 1 95 ? 5.145 7.941 10.375 1 90.94 95 GLY A CA 1
ATOM 756 C C . GLY A 1 95 ? 3.738 7.383 10.266 1 90.94 95 GLY A C 1
ATOM 757 O O . GLY A 1 95 ? 3.342 6.52 11.055 1 90.94 95 GLY A O 1
ATOM 758 N N . ALA A 1 96 ? 2.975 7.883 9.297 1 94.56 96 ALA A N 1
ATOM 759 C CA . ALA A 1 96 ? 1.633 7.34 9.102 1 94.56 96 ALA A CA 1
ATOM 760 C C . ALA A 1 96 ? 1.688 5.867 8.703 1 94.56 96 ALA A C 1
ATOM 762 O O . ALA A 1 96 ? 2.557 5.465 7.926 1 94.56 96 ALA A O 1
ATOM 763 N N . ASP A 1 97 ? 0.753 5.145 9.227 1 95.56 97 ASP A N 1
ATOM 764 C CA . ASP A 1 97 ? 0.645 3.723 8.922 1 95.56 97 ASP A CA 1
ATOM 765 C C . ASP A 1 97 ? -0.433 3.467 7.867 1 95.56 97 ASP A C 1
ATOM 767 O O . ASP A 1 97 ? -0.715 2.316 7.527 1 95.56 97 ASP A O 1
ATOM 771 N N . GLY A 1 98 ? -1.03 4.48 7.41 1 94.19 98 GLY A N 1
ATOM 772 C CA . GLY A 1 98 ? -2.059 4.449 6.383 1 94.19 98 GLY A CA 1
ATOM 773 C C . GLY A 1 98 ? -2.674 5.809 6.109 1 94.19 98 GLY A C 1
ATOM 774 O O . GLY A 1 98 ? -2.438 6.762 6.852 1 94.19 98 GLY A O 1
ATOM 775 N N . LEU A 1 99 ? -3.363 5.895 5.043 1 92.94 99 LEU A N 1
ATOM 776 C CA . LEU A 1 99 ? -4.09 7.098 4.652 1 92.94 99 LEU A CA 1
ATOM 777 C C . LEU A 1 99 ? -5.434 6.738 4.027 1 92.94 99 LEU A C 1
ATOM 779 O O . LEU A 1 99 ? -5.52 5.809 3.219 1 92.94 99 LEU A O 1
ATOM 783 N N . ILE A 1 100 ? -6.457 7.465 4.449 1 93.25 100 ILE A N 1
ATOM 784 C CA . ILE A 1 100 ? -7.789 7.219 3.9 1 93.25 100 ILE A CA 1
ATOM 785 C C . ILE A 1 100 ? -8.539 8.539 3.756 1 93.25 100 ILE A C 1
ATOM 787 O O . ILE A 1 100 ? -8.383 9.445 4.582 1 93.25 100 ILE A O 1
ATOM 791 N N . SER A 1 101 ? -9.305 8.633 2.682 1 91.81 101 SER A N 1
ATOM 792 C CA . SER A 1 101 ? -10.109 9.812 2.41 1 91.81 101 SER A CA 1
ATOM 793 C C . SER A 1 101 ? -11.359 9.852 3.289 1 91.81 101 SER A C 1
ATOM 795 O O . SER A 1 101 ? -11.977 8.812 3.545 1 91.81 101 SER A O 1
ATOM 797 N N . LYS A 1 102 ? -11.766 11.062 3.623 1 91.56 102 LYS A N 1
ATOM 798 C CA . LYS A 1 102 ? -12.992 11.227 4.398 1 91.56 102 LYS A CA 1
ATOM 799 C C . LYS A 1 102 ? -14.227 10.898 3.561 1 91.56 102 LYS A C 1
ATOM 801 O O . LYS A 1 102 ? -15.32 10.734 4.094 1 91.56 102 LYS A O 1
ATOM 806 N N . SER A 1 103 ? -14.055 10.727 2.258 1 89.19 103 SER A N 1
ATOM 807 C CA . SER A 1 103 ? -15.141 10.32 1.376 1 89.19 103 SER A CA 1
ATOM 808 C C . SER A 1 103 ? -15.25 8.805 1.298 1 89.19 103 SER A C 1
ATOM 810 O O . SER A 1 103 ? -16.062 8.273 0.531 1 89.19 103 SER A O 1
ATOM 812 N N . CYS A 1 104 ? -14.555 8.133 2.074 1 88.88 104 CYS A N 1
ATOM 813 C CA . CYS A 1 104 ? -14.555 6.672 2.059 1 88.88 104 CYS A CA 1
ATOM 814 C C . CYS A 1 104 ? -15.891 6.125 2.545 1 88.88 104 CYS A C 1
ATOM 816 O O . CYS A 1 104 ? -16.625 6.809 3.258 1 88.88 104 CYS A O 1
ATOM 818 N N . THR A 1 105 ? -16.188 4.902 2.119 1 88.31 105 THR A N 1
ATOM 819 C CA . THR A 1 105 ? -17.359 4.195 2.617 1 88.31 105 THR A CA 1
ATOM 820 C C . THR A 1 105 ? -17.094 3.596 3.994 1 88.31 105 THR A C 1
ATOM 822 O O . THR A 1 105 ? -15.945 3.537 4.434 1 88.31 105 THR A O 1
ATOM 825 N N . GLU A 1 106 ? -18.141 3.172 4.633 1 89.69 106 GLU A N 1
ATOM 826 C CA . GLU A 1 106 ? -18.031 2.471 5.91 1 89.69 106 GLU A CA 1
ATOM 827 C C . GLU A 1 106 ? -17.141 1.239 5.785 1 89.69 106 GLU A C 1
ATOM 829 O O . GLU A 1 106 ? -16.281 0.994 6.641 1 89.69 106 GLU A O 1
ATOM 834 N N . GLU A 1 107 ? -17.328 0.509 4.727 1 86.44 107 GLU A N 1
ATOM 835 C CA . GLU A 1 107 ? -16.547 -0.708 4.508 1 86.44 107 GLU A CA 1
ATOM 836 C C . GLU A 1 107 ? -15.07 -0.391 4.32 1 86.44 107 GLU A C 1
ATOM 838 O O . GLU A 1 107 ? -14.203 -1.107 4.832 1 86.44 107 GLU A O 1
ATOM 843 N N . GLN A 1 108 ? -14.828 0.676 3.709 1 89.06 108 GLN A N 1
ATOM 844 C CA . GLN A 1 108 ? -13.445 1.054 3.422 1 89.06 108 GLN A CA 1
ATOM 845 C C . GLN A 1 108 ? -12.703 1.445 4.699 1 89.06 108 GLN A C 1
ATOM 847 O O . GLN A 1 108 ? -11.57 1.018 4.918 1 89.06 108 GLN A O 1
ATOM 852 N N . ILE A 1 109 ? -13.359 2.25 5.504 1 92.06 109 ILE A N 1
ATOM 853 C CA . ILE A 1 109 ? -12.68 2.682 6.719 1 92.06 109 ILE A CA 1
ATOM 854 C C . ILE A 1 109 ? -12.547 1.506 7.684 1 92.06 109 ILE A C 1
ATOM 856 O O . ILE A 1 109 ? -11.539 1.383 8.391 1 92.06 109 ILE A O 1
ATOM 860 N N . ARG A 1 110 ? -13.453 0.642 7.707 1 90.19 110 ARG A N 1
ATOM 861 C CA . ARG A 1 110 ? -13.367 -0.546 8.555 1 90.19 110 ARG A CA 1
ATOM 862 C C . ARG A 1 110 ? -12.219 -1.446 8.109 1 90.19 110 ARG A C 1
ATOM 864 O O . ARG A 1 110 ? -11.469 -1.953 8.945 1 90.19 110 ARG A O 1
ATOM 871 N N . THR A 1 111 ? -12.148 -1.583 6.844 1 89.94 111 THR A N 1
ATOM 872 C CA . THR A 1 111 ? -11.07 -2.395 6.289 1 89.94 111 THR A CA 1
ATOM 873 C C . THR A 1 111 ? -9.711 -1.782 6.617 1 89.94 111 THR A C 1
ATOM 875 O O . THR A 1 111 ? -8.781 -2.492 7.012 1 89.94 111 THR A O 1
ATOM 878 N N . ALA A 1 112 ? -9.633 -0.482 6.5 1 93.06 112 ALA A N 1
ATOM 879 C CA . ALA A 1 112 ? -8.375 0.213 6.773 1 93.06 112 ALA A CA 1
ATOM 880 C C . ALA A 1 112 ? -7.973 0.063 8.234 1 93.06 112 ALA A C 1
ATOM 882 O O . ALA A 1 112 ? -6.812 -0.212 8.539 1 93.06 112 ALA A O 1
ATOM 883 N N . VAL A 1 113 ? -8.891 0.189 9.133 1 93.19 113 VAL A N 1
ATOM 884 C CA . VAL A 1 113 ? -8.641 0.1 10.562 1 93.19 113 VAL A CA 1
ATOM 885 C C . VAL A 1 113 ? -8.219 -1.322 10.93 1 93.19 113 VAL A C 1
ATOM 887 O O . VAL A 1 113 ? -7.227 -1.524 11.625 1 93.19 113 VAL A O 1
ATOM 890 N N . LYS A 1 114 ? -8.891 -2.268 10.406 1 90.06 114 LYS A N 1
ATOM 891 C CA . LYS A 1 114 ? -8.57 -3.664 10.68 1 90.06 114 LYS A CA 1
ATOM 892 C C . LYS A 1 114 ? -7.176 -4.016 10.156 1 90.06 114 LYS A C 1
ATOM 894 O O . LYS A 1 114 ? -6.395 -4.672 10.844 1 90.06 114 LYS A O 1
ATOM 899 N N . ALA A 1 115 ? -6.984 -3.6 8.992 1 91.81 115 ALA A N 1
ATOM 900 C CA . ALA A 1 115 ? -5.684 -3.871 8.383 1 91.81 115 ALA A CA 1
ATOM 901 C C . ALA A 1 115 ? -4.551 -3.301 9.234 1 91.81 115 ALA A C 1
ATOM 903 O O . ALA A 1 115 ? -3.559 -3.984 9.5 1 91.81 115 ALA A O 1
ATOM 904 N N . ALA A 1 116 ? -4.73 -2.078 9.68 1 93.75 116 ALA A N 1
ATOM 905 C CA . ALA A 1 116 ? -3.693 -1.424 10.469 1 93.75 116 ALA A CA 1
ATOM 906 C C . ALA A 1 116 ? -3.43 -2.186 11.766 1 93.75 116 ALA A C 1
ATOM 908 O O . ALA A 1 116 ? -2.277 -2.336 12.18 1 93.75 116 ALA A O 1
ATOM 909 N N . LEU A 1 117 ? -4.453 -2.65 12.375 1 91.38 117 LEU A N 1
ATOM 910 C CA . LEU A 1 117 ? -4.328 -3.391 13.625 1 91.38 117 LEU A CA 1
ATOM 911 C C . LEU A 1 117 ? -3.605 -4.715 13.398 1 91.38 117 LEU A C 1
ATOM 913 O O . LEU A 1 117 ? -3.123 -5.332 14.352 1 91.38 117 LEU A O 1
ATOM 917 N N . HIS A 1 118 ? -3.57 -5.102 12.148 1 89.81 118 HIS A N 1
ATOM 918 C CA . HIS A 1 118 ? -2.838 -6.309 11.789 1 89.81 118 HIS A CA 1
ATOM 919 C C . HIS A 1 118 ? -1.554 -5.973 11.039 1 89.81 118 HIS A C 1
ATOM 921 O O . HIS A 1 118 ? -1.077 -6.77 10.227 1 89.81 118 HIS A O 1
ATOM 927 N N . ASN A 1 119 ? -1.1 -4.809 11.195 1 92.5 119 ASN A N 1
ATOM 928 C CA . ASN A 1 119 ? 0.177 -4.32 10.68 1 92.5 119 ASN A CA 1
ATOM 929 C C . ASN A 1 119 ? 0.197 -4.293 9.156 1 92.5 119 ASN A C 1
ATOM 931 O O . ASN A 1 119 ? 1.22 -4.594 8.539 1 92.5 119 ASN A O 1
ATOM 935 N N . GLN A 1 120 ? -0.978 -3.996 8.633 1 93.38 120 GLN A N 1
ATOM 936 C CA . GLN A 1 120 ? -1.135 -3.811 7.195 1 93.38 120 GLN A CA 1
ATOM 937 C C . GLN A 1 120 ? -1.714 -2.436 6.879 1 93.38 120 GLN A C 1
ATOM 939 O O . GLN A 1 120 ? -2.293 -1.783 7.75 1 93.38 120 GLN A O 1
ATOM 944 N N . ALA A 1 121 ? -1.472 -2.014 5.68 1 94.81 121 ALA A N 1
ATOM 945 C CA . ALA A 1 121 ? -2.014 -0.743 5.207 1 94.81 121 ALA A CA 1
ATOM 946 C C . ALA A 1 121 ? -2.836 -0.934 3.938 1 94.81 121 ALA A C 1
ATOM 948 O O . ALA A 1 121 ? -2.523 -1.793 3.109 1 94.81 121 ALA A O 1
ATOM 949 N N . VAL A 1 122 ? -3.885 -0.156 3.867 1 94.31 122 VAL A N 1
ATOM 950 C CA . VAL A 1 122 ? -4.723 -0.139 2.672 1 94.31 122 VAL A CA 1
ATOM 951 C C . VAL A 1 122 ? -4.434 1.122 1.858 1 94.31 122 VAL A C 1
ATOM 953 O O . VAL A 1 122 ? -4.473 2.234 2.391 1 94.31 122 VAL A O 1
ATOM 956 N N . ILE A 1 123 ? -4.086 0.916 0.608 1 93 123 ILE A N 1
ATOM 957 C CA . ILE A 1 123 ? -3.836 2.07 -0.248 1 93 123 ILE A CA 1
ATOM 958 C C . ILE A 1 123 ? -4.555 1.889 -1.583 1 93 123 ILE A C 1
ATOM 960 O O . ILE A 1 123 ? -4.816 0.76 -2.006 1 93 123 ILE A O 1
ATOM 964 N N . PRO A 1 124 ? -4.934 3.031 -2.191 1 91.25 124 PRO A N 1
ATOM 965 C CA . PRO A 1 124 ? -5.508 2.891 -3.533 1 91.25 124 PRO A CA 1
ATOM 966 C C . PRO A 1 124 ? -4.566 2.182 -4.504 1 91.25 124 PRO A C 1
ATOM 968 O O . PRO A 1 124 ? -3.355 2.398 -4.465 1 91.25 124 PRO A O 1
ATOM 971 N N . ILE A 1 125 ? -5.129 1.348 -5.383 1 92.38 125 ILE A N 1
ATOM 972 C CA . ILE A 1 125 ? -4.336 0.605 -6.355 1 92.38 125 ILE A CA 1
ATOM 973 C C . ILE A 1 125 ? -3.582 1.579 -7.258 1 92.38 125 ILE A C 1
ATOM 975 O O . ILE A 1 125 ? -2.441 1.32 -7.648 1 92.38 125 ILE A O 1
ATOM 979 N N . GLU A 1 126 ? -4.176 2.752 -7.508 1 89.25 126 GLU A N 1
ATOM 980 C CA . GLU A 1 126 ? -3.525 3.764 -8.328 1 89.25 126 GLU A CA 1
ATOM 981 C C . GLU A 1 126 ? -2.227 4.246 -7.688 1 89.25 126 GLU A C 1
ATOM 983 O O . GLU A 1 126 ? -1.262 4.562 -8.391 1 89.25 126 GLU A O 1
ATOM 988 N N . ILE A 1 127 ? -2.207 4.324 -6.434 1 89.38 127 ILE A N 1
ATOM 989 C CA . ILE A 1 127 ? -0.994 4.691 -5.707 1 89.38 127 ILE A CA 1
ATOM 990 C C . ILE A 1 127 ? 0.01 3.545 -5.766 1 89.38 127 ILE A C 1
ATOM 992 O O . ILE A 1 127 ? 1.19 3.758 -6.055 1 89.38 127 ILE A O 1
ATOM 996 N N . LEU A 1 128 ? -0.468 2.354 -5.562 1 91.31 128 LEU A N 1
ATOM 997 C CA . LEU A 1 128 ? 0.384 1.169 -5.598 1 91.31 128 LEU A CA 1
ATOM 998 C C . LEU A 1 128 ? 1.159 1.099 -6.91 1 91.31 128 LEU A C 1
ATOM 1000 O O . LEU A 1 128 ? 2.352 0.784 -6.914 1 91.31 128 LEU A O 1
ATOM 1004 N N . LYS A 1 129 ? 0.5 1.417 -7.926 1 87.88 129 LYS A N 1
ATOM 1005 C CA . LYS A 1 129 ? 1.081 1.287 -9.258 1 87.88 129 LYS A CA 1
ATOM 1006 C C . LYS A 1 129 ? 2.195 2.307 -9.477 1 87.88 129 LYS A C 1
ATOM 1008 O O . LYS A 1 129 ? 2.986 2.182 -10.414 1 87.88 129 LYS A O 1
ATOM 1013 N N . ASN A 1 130 ? 2.242 3.305 -8.57 1 86.25 130 ASN A N 1
ATOM 1014 C CA . ASN A 1 130 ? 3.199 4.391 -8.758 1 86.25 130 ASN A CA 1
ATOM 1015 C C . ASN A 1 130 ? 4.195 4.465 -7.605 1 86.25 130 ASN A C 1
ATOM 1017 O O . ASN A 1 130 ? 4.891 5.469 -7.441 1 86.25 130 ASN A O 1
ATOM 1021 N N . VAL A 1 131 ? 4.184 3.441 -6.832 1 85.12 131 VAL A N 1
ATOM 1022 C CA . VAL A 1 131 ? 5.141 3.449 -5.73 1 85.12 131 VAL A CA 1
ATOM 1023 C C . VAL A 1 131 ? 6.34 2.572 -6.078 1 85.12 131 VAL A C 1
ATOM 1025 O O . VAL A 1 131 ? 6.23 1.662 -6.902 1 85.12 131 VAL A O 1
ATOM 1028 N N . GLU A 1 132 ? 7.461 2.945 -5.457 1 81.75 132 GLU A N 1
ATOM 1029 C CA . GLU A 1 132 ? 8.68 2.148 -5.508 1 81.75 132 GLU A CA 1
ATOM 1030 C C . GLU A 1 132 ? 9.219 1.872 -4.105 1 81.75 132 GLU A C 1
ATOM 1032 O O . GLU A 1 132 ? 9.375 2.795 -3.303 1 81.75 132 GLU A O 1
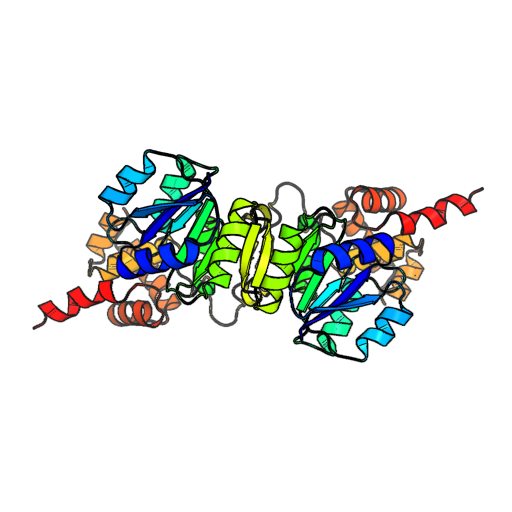ATOM 1037 N N . LEU A 1 133 ? 9.305 0.618 -3.809 1 78.75 133 LEU A N 1
ATOM 1038 C CA . LEU A 1 133 ? 9.93 0.262 -2.539 1 78.75 133 LEU A CA 1
ATOM 1039 C C . LEU A 1 133 ? 11.422 0.578 -2.559 1 78.75 133 LEU A C 1
ATOM 1041 O O . LEU A 1 133 ? 12.133 0.161 -3.473 1 78.75 133 LEU A O 1
ATOM 1045 N N . LYS A 1 134 ? 11.797 1.665 -1.618 1 70.56 134 LYS A N 1
ATOM 1046 C CA . LYS A 1 134 ? 13.211 1.997 -1.461 1 70.56 134 LYS A CA 1
ATOM 1047 C C . LYS A 1 134 ? 13.961 0.881 -0.741 1 70.56 134 LYS A C 1
ATOM 1049 O O . LYS A 1 134 ? 13.602 0.509 0.379 1 70.56 134 LYS A O 1
ATOM 1054 N N . LEU A 1 135 ? 14.367 0.153 -1.336 1 51.84 135 LEU A N 1
ATOM 1055 C CA . LEU A 1 135 ? 15.164 -0.887 -0.697 1 51.84 135 LEU A CA 1
ATOM 1056 C C . LEU A 1 135 ? 16.422 -0.297 -0.065 1 51.84 135 LEU A C 1
ATOM 1058 O O . LEU A 1 135 ? 17.141 0.469 -0.708 1 51.84 135 LEU A O 1
ATOM 1062 N N . ASN A 1 136 ? 16.375 0.547 1.201 1 47.91 136 ASN A N 1
ATOM 1063 C CA . ASN A 1 136 ? 17.531 1.09 1.901 1 47.91 136 ASN A CA 1
ATOM 1064 C C . ASN A 1 136 ? 18.828 0.511 1.36 1 47.91 136 ASN A C 1
ATOM 1066 O O . ASN A 1 136 ? 18.875 -0.653 0.959 1 47.91 136 ASN A O 1
ATOM 1070 N N . ASP A 1 137 ? 19.844 1.542 1.02 1 39.91 137 ASP A N 1
ATOM 1071 C CA . ASP A 1 137 ? 21.266 1.352 0.788 1 39.91 137 ASP A CA 1
ATOM 1072 C C . ASP A 1 137 ? 21.844 0.32 1.752 1 39.91 137 ASP A C 1
ATOM 1074 O O . ASP A 1 137 ? 23.062 0.214 1.897 1 39.91 137 ASP A O 1
ATOM 1078 N N . ARG A 1 138 ? 21.656 0.214 3.037 1 37.25 138 ARG A N 1
ATOM 1079 C CA . ARG A 1 138 ? 22.734 -0.719 3.369 1 37.25 138 ARG A CA 1
ATOM 1080 C C . ARG A 1 138 ? 22.984 -1.694 2.225 1 37.25 138 ARG A C 1
ATOM 1082 O O . ARG A 1 138 ? 24.125 -1.875 1.795 1 37.25 138 ARG A O 1
ATOM 1089 N N . GLN A 1 139 ? 23.078 -3.102 2.195 1 35.66 139 GLN A N 1
ATOM 1090 C CA . GLN A 1 139 ? 23.531 -3.762 0.972 1 35.66 139 GLN A CA 1
ATOM 1091 C C . GLN A 1 139 ? 22.641 -3.389 -0.21 1 35.66 139 GLN A C 1
ATOM 1093 O O . GLN A 1 139 ? 21.453 -3.08 -0.031 1 35.66 139 GLN A O 1
ATOM 1098 N N . SER A 1 140 ? 22.906 -3.213 -1.709 1 38.78 140 SER A N 1
ATOM 1099 C CA . SER A 1 140 ? 22.656 -3.273 -3.145 1 38.78 140 SER A CA 1
ATOM 1100 C C . SER A 1 140 ? 21.312 -3.945 -3.438 1 38.78 140 SER A C 1
ATOM 1102 O O . SER A 1 140 ? 21.25 -5.168 -3.572 1 38.78 140 SER A O 1
ATOM 1104 N N . VAL A 1 141 ? 20.438 -3.641 -2.988 1 39.09 141 VAL A N 1
ATOM 1105 C CA . VAL A 1 141 ? 19.297 -4.457 -3.385 1 39.09 141 VAL A CA 1
ATOM 1106 C C . VAL A 1 141 ? 18.969 -4.223 -4.859 1 39.09 141 VAL A C 1
ATOM 1108 O O . VAL A 1 141 ? 18.328 -5.055 -5.504 1 39.09 141 VAL A O 1
ATOM 1111 N N . GLU A 1 142 ? 18.812 -2.984 -5.223 1 42.47 142 GLU A N 1
ATOM 1112 C CA . GLU A 1 142 ? 18.938 -2.852 -6.672 1 42.47 142 GLU A CA 1
ATOM 1113 C C . GLU A 1 142 ? 20.078 -3.703 -7.211 1 42.47 142 GLU A C 1
ATOM 1115 O O . GLU A 1 142 ? 19.953 -4.305 -8.281 1 42.47 142 GLU A O 1
ATOM 1120 N N . ASP A 1 143 ? 21.188 -3.557 -6.398 1 46.53 143 ASP A N 1
ATOM 1121 C CA . ASP A 1 143 ? 22.328 -4.418 -6.641 1 46.53 143 ASP A CA 1
ATOM 1122 C C . ASP A 1 143 ? 22.078 -5.844 -6.16 1 46.53 143 ASP A C 1
ATOM 1124 O O . ASP A 1 143 ? 22.797 -6.77 -6.523 1 46.53 143 ASP A O 1
ATOM 1128 N N . LYS A 1 144 ? 21.016 -5.914 -5.32 1 51.62 144 LYS A N 1
ATOM 1129 C CA . LYS A 1 144 ? 20.797 -7.258 -4.797 1 51.62 144 LYS A CA 1
ATOM 1130 C C . LYS A 1 144 ? 19.438 -7.801 -5.242 1 51.62 144 LYS A C 1
ATOM 1132 O O . LYS A 1 144 ? 19.141 -8.984 -5.039 1 51.62 144 LYS A O 1
ATOM 1137 N N . THR A 1 145 ? 18.672 -6.863 -5.742 1 56.03 145 THR A N 1
ATOM 1138 C CA . THR A 1 145 ? 17.406 -7.406 -6.215 1 56.03 145 THR A CA 1
ATOM 1139 C C . THR A 1 145 ? 17.453 -7.672 -7.715 1 56.03 145 THR A C 1
ATOM 1141 O O . THR A 1 145 ? 18.047 -6.898 -8.469 1 56.03 145 THR A O 1
ATOM 1144 N N . LEU A 1 146 ? 16.953 -8.742 -8.008 1 65.25 146 LEU A N 1
ATOM 1145 C CA . LEU A 1 146 ? 16.969 -9.125 -9.414 1 65.25 146 LEU A CA 1
ATOM 1146 C C . LEU A 1 146 ? 15.984 -8.281 -10.219 1 65.25 146 LEU A C 1
ATOM 1148 O O . LEU A 1 146 ? 14.859 -8.039 -9.773 1 65.25 146 LEU A O 1
ATOM 1152 N N . THR A 1 147 ? 16.453 -7.57 -11.211 1 61.03 147 THR A N 1
ATOM 1153 C CA . THR A 1 147 ? 15.516 -7.031 -12.195 1 61.03 147 THR A CA 1
ATOM 1154 C C . THR A 1 147 ? 14.648 -8.141 -12.781 1 61.03 147 THR A C 1
ATOM 1156 O O . THR A 1 147 ? 14.938 -9.328 -12.602 1 61.03 147 THR A O 1
ATOM 1159 N N . ASN A 1 148 ? 13.656 -7.727 -13.492 1 58.41 148 ASN A N 1
ATOM 1160 C CA . ASN A 1 148 ? 12.836 -8.719 -14.172 1 58.41 148 ASN A CA 1
ATOM 1161 C C . ASN A 1 148 ? 13.664 -9.578 -15.117 1 58.41 148 ASN A C 1
ATOM 1163 O O . ASN A 1 148 ? 13.5 -10.805 -15.156 1 58.41 148 ASN A O 1
ATOM 1167 N N . ARG A 1 149 ? 14.438 -8.859 -15.82 1 66.69 149 ARG A N 1
ATOM 1168 C CA . ARG A 1 149 ? 15.281 -9.594 -16.766 1 66.69 149 ARG A CA 1
ATOM 1169 C C . ARG A 1 149 ? 16.234 -10.531 -16.031 1 66.69 149 ARG A C 1
ATOM 1171 O O . ARG A 1 149 ? 16.406 -11.688 -16.422 1 66.69 149 ARG A O 1
ATOM 1178 N N . GLU A 1 150 ? 16.734 -9.977 -14.93 1 76.75 150 GLU A N 1
ATOM 1179 C CA . GLU A 1 150 ? 17.656 -10.797 -14.148 1 76.75 150 GLU A CA 1
ATOM 1180 C C . GLU A 1 150 ? 16.953 -12 -13.539 1 76.75 150 GLU A C 1
ATOM 1182 O O . GLU A 1 150 ? 17.5 -13.102 -13.508 1 76.75 150 GLU A O 1
ATOM 1187 N N . TYR A 1 151 ? 15.797 -11.758 -13.109 1 72.06 151 TYR A N 1
ATOM 1188 C CA . TYR A 1 151 ? 15 -12.852 -12.57 1 72.06 151 TYR A CA 1
ATOM 1189 C C . TYR A 1 151 ? 14.727 -13.906 -13.641 1 72.06 151 TYR A C 1
ATOM 1191 O O . TYR A 1 151 ? 14.906 -15.102 -13.406 1 72.06 151 TYR A O 1
ATOM 1199 N N . ASP A 1 152 ? 14.32 -13.461 -14.742 1 71.81 152 ASP A N 1
ATOM 1200 C CA . ASP A 1 152 ? 14.047 -14.367 -15.852 1 71.81 152 ASP A CA 1
ATOM 1201 C C . ASP A 1 152 ? 15.281 -15.188 -16.203 1 71.81 152 ASP A C 1
ATOM 1203 O O . ASP A 1 152 ? 15.18 -16.391 -16.453 1 71.81 152 ASP A O 1
ATOM 1207 N N . ILE A 1 153 ? 16.344 -14.539 -16.219 1 82.19 153 ILE A N 1
ATOM 1208 C CA . ILE A 1 153 ? 17.594 -15.211 -16.562 1 82.19 153 ILE A CA 1
ATOM 1209 C C . ILE A 1 153 ? 17.938 -16.25 -15.492 1 82.19 153 ILE A C 1
ATOM 1211 O O . ILE A 1 153 ? 18.312 -17.375 -15.812 1 82.19 153 ILE A O 1
ATOM 1215 N N . LEU A 1 154 ? 17.672 -15.844 -14.273 1 81.88 154 LEU A N 1
ATOM 1216 C CA . LEU A 1 154 ? 17.953 -16.75 -13.164 1 81.88 154 LEU A CA 1
ATOM 1217 C C . LEU A 1 154 ? 17.047 -17.984 -13.227 1 81.88 154 LEU A C 1
ATOM 1219 O O . LEU A 1 154 ? 17.516 -19.109 -13.031 1 81.88 154 LEU A O 1
ATOM 1223 N N . VAL A 1 155 ? 15.875 -17.766 -13.531 1 75 155 VAL A N 1
ATOM 1224 C CA . VAL A 1 155 ? 14.898 -18.859 -13.633 1 75 155 VAL A CA 1
ATOM 1225 C C . VAL A 1 155 ? 15.312 -19.812 -14.742 1 75 155 VAL A C 1
ATOM 1227 O O . VAL A 1 155 ? 15.297 -21.031 -14.562 1 75 155 VAL A O 1
ATOM 1230 N N . GLU A 1 156 ? 15.664 -19.25 -15.836 1 80.69 156 GLU A N 1
ATOM 1231 C CA . GLU A 1 156 ? 16.109 -20.094 -16.953 1 80.69 156 GLU A CA 1
ATOM 1232 C C . GLU A 1 156 ? 17.422 -20.781 -16.641 1 80.69 156 GLU A C 1
ATOM 1234 O O . GLU A 1 156 ? 17.641 -21.922 -17.047 1 80.69 156 GLU A O 1
ATOM 1239 N N . MET A 1 157 ? 18.234 -20.109 -15.875 1 86.31 157 MET A N 1
ATOM 1240 C CA . MET A 1 157 ? 19.5 -20.703 -15.43 1 86.31 157 MET A CA 1
ATOM 1241 C C . MET A 1 157 ? 19.25 -21.922 -14.555 1 86.31 157 MET A C 1
ATOM 1243 O O . MET A 1 157 ? 19.969 -22.922 -14.656 1 86.31 157 MET A O 1
ATOM 1247 N N . MET A 1 158 ? 18.188 -21.828 -13.812 1 77.94 158 MET A N 1
ATOM 1248 C CA . MET A 1 158 ? 17.844 -22.922 -12.898 1 77.94 158 MET A CA 1
ATOM 1249 C C . MET A 1 158 ? 17.422 -24.172 -13.672 1 77.94 158 MET A C 1
ATOM 1251 O O . MET A 1 158 ? 17.438 -25.281 -13.125 1 77.94 158 MET A O 1
ATOM 1255 N N . LYS A 1 159 ? 17.062 -23.953 -14.828 1 75.81 159 LYS A N 1
ATOM 1256 C CA . LYS A 1 159 ? 16.734 -25.078 -15.703 1 75.81 159 LYS A CA 1
ATOM 1257 C C . LYS A 1 159 ? 18 -25.641 -16.359 1 75.81 159 LYS A C 1
ATOM 1259 O O . LYS A 1 159 ? 17.922 -26.297 -17.406 1 75.81 159 LYS A O 1
ATOM 1264 N N . GLU A 1 160 ? 19.188 -25.188 -15.906 1 79.88 160 GLU A N 1
ATOM 1265 C CA . GLU A 1 160 ? 20.516 -25.672 -16.266 1 79.88 160 GLU A CA 1
ATOM 1266 C C . GLU A 1 160 ? 20.891 -25.25 -17.688 1 79.88 160 GLU A C 1
ATOM 1268 O O . GLU A 1 160 ? 21.641 -25.938 -18.375 1 79.88 160 GLU A O 1
ATOM 1273 N N . LYS A 1 161 ? 20.266 -24.266 -18.109 1 85.44 161 LYS A N 1
ATOM 1274 C CA . LYS A 1 161 ? 20.656 -23.719 -19.406 1 85.44 161 LYS A CA 1
ATOM 1275 C C . LYS A 1 161 ? 22.047 -23.109 -19.344 1 85.44 161 LYS A C 1
ATOM 1277 O O . LYS A 1 161 ? 22.422 -22.469 -18.359 1 85.44 161 LYS A O 1
ATOM 1282 N N . THR A 1 162 ? 22.844 -23.406 -20.406 1 90.31 162 THR A N 1
ATOM 1283 C CA . THR A 1 162 ? 24.172 -22.812 -20.531 1 90.31 162 THR A CA 1
ATOM 1284 C C . THR A 1 162 ? 24.078 -21.344 -20.891 1 90.31 162 THR A C 1
ATOM 1286 O O . THR A 1 162 ? 23 -20.844 -21.234 1 90.31 162 THR A O 1
ATOM 1289 N N . ASN A 1 163 ? 25.219 -20.672 -20.75 1 91.94 163 ASN A N 1
ATOM 1290 C CA . ASN A 1 163 ? 25.219 -19.25 -21.109 1 91.94 163 ASN A CA 1
ATOM 1291 C C . ASN A 1 163 ? 24.812 -19.047 -22.562 1 91.9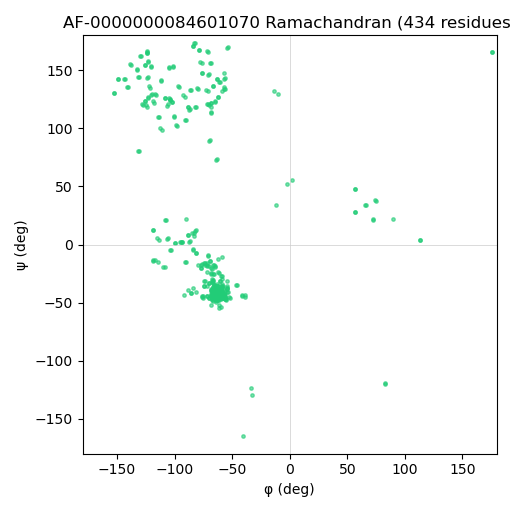4 163 ASN A C 1
ATOM 1293 O O . ASN A 1 163 ? 24.141 -18.062 -22.891 1 91.94 163 ASN A O 1
ATOM 1297 N N . LEU A 1 164 ? 25.25 -19.969 -23.297 1 90.88 164 LEU A N 1
ATOM 1298 C CA . LEU A 1 164 ? 24.891 -19.891 -24.719 1 90.88 164 LEU A CA 1
ATOM 1299 C C . LEU A 1 164 ? 23.391 -20.062 -24.906 1 90.88 164 LEU A C 1
ATOM 1301 O O . LEU A 1 164 ? 22.766 -19.312 -25.672 1 90.88 164 LEU A O 1
ATOM 1305 N N . GLU A 1 165 ? 22.797 -21.016 -24.281 1 91.38 165 GLU A N 1
ATOM 1306 C CA . GLU A 1 165 ? 21.359 -21.266 -24.344 1 91.38 165 GLU A CA 1
ATOM 1307 C C . GLU A 1 165 ? 20.562 -20.062 -23.781 1 91.38 165 GLU A C 1
ATOM 1309 O O . GLU A 1 165 ? 19.531 -19.703 -24.328 1 91.38 165 GLU A O 1
ATOM 1314 N N . LEU A 1 166 ? 21.047 -19.562 -22.703 1 91.94 166 LEU A N 1
ATOM 1315 C CA . LEU A 1 166 ? 20.422 -18.359 -22.156 1 91.94 166 LEU A CA 1
ATOM 1316 C C . LEU A 1 166 ? 20.453 -17.219 -23.156 1 91.94 166 LEU A C 1
ATOM 1318 O O . LEU A 1 166 ? 19.469 -16.484 -23.297 1 91.94 166 LEU A O 1
ATOM 1322 N N . ALA A 1 167 ? 21.562 -17.078 -23.844 1 89.88 167 ALA A N 1
ATOM 1323 C CA . ALA A 1 167 ? 21.703 -16.047 -24.875 1 89.88 167 ALA A CA 1
ATOM 1324 C C . ALA A 1 167 ? 20.672 -16.219 -25.969 1 89.88 167 ALA A C 1
ATOM 1326 O O . ALA A 1 167 ? 20.047 -15.242 -26.391 1 89.88 167 ALA A O 1
ATOM 1327 N N . GLU A 1 168 ? 20.453 -17.344 -26.344 1 85.44 168 GLU A N 1
ATOM 1328 C CA . GLU A 1 168 ? 19.469 -17.656 -27.375 1 85.44 168 GLU A CA 1
ATOM 1329 C C . GLU A 1 168 ? 18.047 -17.375 -26.875 1 85.44 168 GLU A C 1
ATOM 1331 O O . GLU A 1 168 ? 17.234 -16.797 -27.594 1 85.44 168 GLU A O 1
ATOM 1336 N N . THR A 1 169 ? 17.828 -17.781 -25.672 1 81.12 169 THR A N 1
ATOM 1337 C CA . THR A 1 169 ? 16.5 -17.656 -25.078 1 81.12 169 THR A CA 1
ATOM 1338 C C . THR A 1 169 ? 16.094 -16.188 -24.969 1 81.12 169 THR A C 1
ATOM 1340 O O . THR A 1 169 ? 14.938 -15.836 -25.203 1 81.12 169 THR A O 1
ATOM 1343 N N . PHE A 1 170 ? 17.031 -15.375 -24.641 1 81.44 170 PHE A N 1
ATOM 1344 C CA . PHE A 1 170 ? 16.719 -13.984 -24.328 1 81.44 170 PHE A CA 1
ATOM 1345 C C . PHE A 1 170 ? 17.172 -13.062 -25.469 1 81.44 170 PHE A C 1
ATOM 1347 O O . PHE A 1 170 ? 17.125 -11.836 -25.328 1 81.44 170 PHE A O 1
ATOM 1354 N N . PHE A 1 171 ? 17.641 -13.648 -26.531 1 83 171 PHE A N 1
ATOM 1355 C CA . PHE A 1 171 ? 18.078 -12.914 -27.719 1 83 171 PHE A CA 1
ATOM 1356 C C . PHE A 1 171 ? 19.156 -11.898 -27.375 1 83 171 PHE A C 1
ATOM 1358 O O . PHE A 1 171 ? 19.062 -10.727 -27.75 1 83 171 PHE A O 1
ATOM 1365 N N . LEU A 1 172 ? 20.109 -12.359 -26.641 1 84.81 172 LEU A N 1
ATOM 1366 C CA . LEU A 1 172 ? 21.281 -11.594 -26.25 1 84.81 172 LEU A CA 1
ATOM 1367 C C . LEU A 1 172 ? 22.562 -12.305 -26.656 1 84.81 172 LEU A C 1
ATOM 1369 O O . LEU A 1 172 ? 22.547 -13.477 -27.031 1 84.81 172 LEU A O 1
ATOM 1373 N N . SER A 1 173 ? 23.641 -11.578 -26.609 1 85.88 173 SER A N 1
ATOM 1374 C CA . SER A 1 173 ? 24.938 -12.219 -26.766 1 85.88 173 SER A CA 1
ATOM 1375 C C . SER A 1 173 ? 25.359 -12.961 -25.5 1 85.88 173 SER A C 1
ATOM 1377 O O . SER A 1 173 ? 24.875 -12.664 -24.406 1 85.88 173 SER A O 1
ATOM 1379 N N . GLN A 1 174 ? 26.219 -13.922 -25.719 1 89.62 174 GLN A N 1
ATOM 1380 C CA . GLN A 1 174 ? 26.734 -14.633 -24.562 1 89.62 174 GLN A CA 1
ATOM 1381 C C . GLN A 1 174 ? 27.438 -13.672 -23.594 1 89.62 174 GLN A C 1
ATOM 1383 O O . GLN A 1 174 ? 27.344 -13.844 -22.375 1 89.62 174 GLN A O 1
ATOM 1388 N N . ARG A 1 175 ? 28.062 -12.68 -24.188 1 90.25 175 ARG A N 1
ATOM 1389 C CA . ARG A 1 175 ? 28.766 -11.695 -23.359 1 90.25 175 ARG A CA 1
ATOM 1390 C C . ARG A 1 175 ? 27.781 -10.898 -22.5 1 90.25 175 ARG A C 1
ATOM 1392 O O . ARG A 1 175 ? 28.047 -10.633 -21.328 1 90.25 175 ARG A O 1
ATOM 1399 N N . SER A 1 176 ? 26.719 -10.578 -23.047 1 87 176 SER A N 1
ATOM 1400 C CA . SER A 1 176 ? 25.688 -9.867 -22.312 1 87 176 SER A CA 1
ATOM 1401 C C . SER A 1 176 ? 25.125 -10.719 -21.188 1 87 176 SER A C 1
ATOM 1403 O O . SER A 1 176 ? 24.844 -10.219 -20.094 1 87 176 SER A O 1
ATOM 1405 N N . ILE A 1 177 ? 24.875 -11.984 -21.531 1 92 177 ILE A N 1
ATOM 1406 C CA . ILE A 1 177 ? 24.375 -12.906 -20.516 1 92 177 ILE A CA 1
ATOM 1407 C C . ILE A 1 177 ? 25.359 -12.977 -19.344 1 92 177 ILE A C 1
ATOM 1409 O O . ILE A 1 177 ? 24.969 -12.938 -18.188 1 92 177 ILE A O 1
ATOM 1413 N N . GLU A 1 178 ? 26.641 -13.086 -19.672 1 92.12 178 GLU A N 1
ATOM 1414 C CA . GLU A 1 178 ? 27.656 -13.156 -18.641 1 92.12 178 GLU A CA 1
ATOM 1415 C C . GLU A 1 178 ? 27.656 -11.914 -17.766 1 92.12 178 GLU A C 1
ATOM 1417 O O . GLU A 1 178 ? 27.828 -12 -16.547 1 92.12 178 GLU A O 1
ATOM 1422 N N . ARG A 1 179 ? 27.453 -10.891 -18.344 1 88.75 179 ARG A N 1
ATOM 1423 C CA . ARG A 1 179 ? 27.344 -9.648 -17.578 1 88.75 179 ARG A CA 1
ATOM 1424 C C . ARG A 1 179 ? 26.141 -9.672 -16.656 1 88.75 179 ARG A C 1
ATOM 1426 O O . ARG A 1 179 ? 26.234 -9.273 -15.492 1 88.75 179 ARG A O 1
ATOM 1433 N N . GLU A 1 180 ? 25.016 -10.078 -17.203 1 88.31 180 GLU A N 1
ATOM 1434 C CA . GLU A 1 180 ? 23.812 -10.195 -16.391 1 88.31 180 GLU A CA 1
ATOM 1435 C C . GLU A 1 180 ? 24.016 -11.164 -15.227 1 88.31 180 GLU A C 1
ATOM 1437 O O . GLU A 1 180 ? 23.531 -10.922 -14.117 1 88.31 180 GLU A O 1
ATOM 1442 N N . LEU A 1 181 ? 24.672 -12.281 -15.57 1 90.75 181 LEU A N 1
ATOM 1443 C CA . LEU A 1 181 ? 24.906 -13.281 -14.539 1 90.75 181 LEU A CA 1
ATOM 1444 C C . LEU A 1 181 ? 25.797 -12.727 -13.43 1 90.75 181 LEU A C 1
ATOM 1446 O O . LEU A 1 181 ? 25.562 -13.008 -12.25 1 90.75 181 LEU A O 1
ATOM 1450 N N . THR A 1 182 ? 26.766 -11.984 -13.797 1 88.19 182 THR A N 1
ATOM 1451 C CA . THR A 1 182 ? 27.625 -11.352 -12.805 1 88.19 182 THR A CA 1
ATOM 1452 C C . THR A 1 182 ? 26.812 -10.469 -11.867 1 88.19 182 THR A C 1
ATOM 1454 O O . THR A 1 182 ? 27 -10.5 -10.648 1 88.19 182 THR A O 1
ATOM 1457 N N . SER A 1 183 ? 25.938 -9.766 -12.453 1 85.69 183 SER A N 1
ATOM 1458 C CA . SER A 1 183 ? 25.031 -8.922 -11.672 1 85.69 183 SER A CA 1
ATOM 1459 C C . SER A 1 183 ? 24.141 -9.766 -10.773 1 85.69 183 SER A C 1
ATOM 1461 O O . SER A 1 183 ? 23.953 -9.445 -9.594 1 85.69 183 SER A O 1
ATOM 1463 N N . ILE A 1 184 ? 23.547 -10.766 -11.367 1 85.62 184 ILE A N 1
ATOM 1464 C CA . ILE A 1 184 ? 22.656 -11.672 -10.641 1 85.62 184 ILE A CA 1
ATOM 1465 C C . ILE A 1 184 ? 23.406 -12.266 -9.445 1 85.62 184 ILE A C 1
ATOM 1467 O O . ILE A 1 184 ? 22.891 -12.289 -8.328 1 85.62 184 ILE A O 1
ATOM 1471 N N . TYR A 1 185 ? 24.625 -12.742 -9.773 1 86.31 185 TYR A N 1
ATOM 1472 C CA . TYR A 1 185 ? 25.422 -13.367 -8.727 1 86.31 185 TYR A CA 1
ATOM 1473 C C . TYR A 1 185 ? 25.656 -12.398 -7.566 1 86.31 185 TYR A C 1
ATOM 1475 O O . TYR A 1 185 ? 25.469 -12.758 -6.402 1 86.31 185 TYR A O 1
ATOM 1483 N N . LYS A 1 186 ? 25.984 -11.289 -7.906 1 84.12 186 LYS A N 1
ATOM 1484 C CA . LYS A 1 186 ? 26.234 -10.266 -6.895 1 84.12 186 LYS A CA 1
ATOM 1485 C C . LYS A 1 186 ? 24.984 -10.008 -6.055 1 84.12 186 LYS A C 1
ATOM 1487 O O . LYS A 1 186 ? 25.062 -9.945 -4.828 1 84.12 186 LYS A O 1
ATOM 1492 N N . LYS A 1 187 ? 23.953 -10.008 -6.715 1 78.44 187 LYS A N 1
ATOM 1493 C CA . LYS A 1 187 ? 22.703 -9.633 -6.051 1 78.44 187 LYS A CA 1
ATOM 1494 C C . LYS A 1 187 ? 22.219 -10.75 -5.133 1 78.44 187 LYS A C 1
ATOM 1496 O O . LYS A 1 187 ? 21.594 -10.484 -4.102 1 78.44 187 LYS A O 1
ATOM 1501 N N . VAL A 1 188 ? 22.516 -11.977 -5.512 1 78.19 188 VAL A N 1
ATOM 1502 C CA . VAL A 1 188 ? 22.047 -13.078 -4.684 1 78.19 188 VAL A CA 1
ATOM 1503 C C . VAL A 1 188 ? 23.141 -13.492 -3.703 1 78.19 188 VAL A C 1
ATOM 1505 O O . VAL A 1 188 ? 22.953 -14.422 -2.91 1 78.19 188 VAL A O 1
ATOM 1508 N N . GLY A 1 189 ? 24.156 -12.812 -3.775 1 78.31 189 GLY A N 1
ATOM 1509 C CA . GLY A 1 189 ? 25.25 -13.102 -2.869 1 78.31 189 GLY A CA 1
ATOM 1510 C C . GLY A 1 189 ? 26.031 -14.352 -3.238 1 78.31 189 GLY A C 1
ATOM 1511 O O . GLY A 1 189 ? 26.359 -15.156 -2.369 1 78.31 189 GLY A O 1
ATOM 1512 N N . ALA A 1 190 ? 26.188 -14.547 -4.539 1 82.81 190 ALA A N 1
ATOM 1513 C CA . ALA A 1 190 ? 26.891 -15.734 -5.031 1 82.81 190 ALA A CA 1
ATOM 1514 C C . ALA A 1 190 ? 28.109 -15.352 -5.859 1 82.81 190 ALA A C 1
ATOM 1516 O O . ALA A 1 190 ? 28.188 -14.242 -6.398 1 82.81 190 ALA A O 1
ATOM 1517 N N . SER A 1 191 ? 29.047 -16.234 -5.879 1 88.06 191 SER A N 1
ATOM 1518 C CA . SER A 1 191 ? 30.25 -16.016 -6.68 1 88.06 191 SER A CA 1
ATOM 1519 C C . SER A 1 191 ? 30.297 -16.969 -7.871 1 88.06 191 SER A C 1
ATOM 1521 O O . SER A 1 191 ? 31.078 -16.781 -8.805 1 88.06 191 SER A O 1
ATOM 1523 N N . THR A 1 192 ? 29.562 -18.016 -7.82 1 87.81 192 THR A N 1
ATOM 1524 C CA . THR A 1 192 ? 29.516 -19.016 -8.891 1 87.81 192 THR A CA 1
ATOM 1525 C C . THR A 1 192 ? 28.078 -19.312 -9.297 1 87.81 192 THR A C 1
ATOM 1527 O O . THR A 1 192 ? 27.141 -18.984 -8.57 1 87.81 192 THR A O 1
ATOM 1530 N N . ARG A 1 193 ? 28.047 -19.875 -10.422 1 87.88 193 ARG A N 1
ATOM 1531 C CA . ARG A 1 193 ? 26.734 -20.297 -10.938 1 87.88 193 ARG A CA 1
ATOM 1532 C C . ARG A 1 193 ? 26.031 -21.219 -9.953 1 87.88 193 ARG A C 1
ATOM 1534 O O . ARG A 1 193 ? 24.859 -21.031 -9.648 1 87.88 193 ARG A O 1
ATOM 1541 N N . ARG A 1 194 ? 26.75 -22.172 -9.469 1 84.75 194 ARG A N 1
ATOM 1542 C CA . ARG A 1 194 ? 26.188 -23.141 -8.523 1 84.75 194 ARG A CA 1
ATOM 1543 C C . ARG A 1 194 ? 25.688 -22.438 -7.266 1 84.75 194 ARG A C 1
ATOM 1545 O O . ARG A 1 194 ? 24.578 -22.688 -6.793 1 84.75 194 ARG A O 1
ATOM 1552 N N . GLN A 1 195 ? 26.469 -21.547 -6.727 1 85.25 195 GLN A N 1
ATOM 1553 C CA . GLN A 1 195 ? 26.078 -20.797 -5.535 1 85.25 195 GLN A CA 1
ATOM 1554 C C . GLN A 1 195 ? 24.844 -19.938 -5.793 1 85.25 195 GLN A C 1
ATOM 1556 O O . GLN A 1 195 ? 23.984 -19.797 -4.922 1 85.25 195 GLN A O 1
ATOM 1561 N N . ALA A 1 196 ? 24.859 -19.438 -6.941 1 86.31 196 ALA A N 1
ATOM 1562 C CA . ALA A 1 196 ? 23.734 -18.578 -7.289 1 86.31 196 ALA A CA 1
ATOM 1563 C C . ALA A 1 196 ? 22.422 -19.359 -7.32 1 86.31 196 ALA A C 1
ATOM 1565 O O . ALA A 1 196 ? 21.391 -18.906 -6.828 1 86.31 196 ALA A O 1
ATOM 1566 N N . MET A 1 197 ? 22.547 -20.516 -7.895 1 80.81 197 MET A N 1
ATOM 1567 C CA . MET A 1 197 ? 21.375 -21.375 -7.969 1 80.81 197 MET A CA 1
ATOM 1568 C C . MET A 1 197 ? 20.922 -21.797 -6.574 1 80.81 197 MET A C 1
ATOM 1570 O O . MET A 1 197 ? 19.734 -21.812 -6.277 1 80.81 197 MET A O 1
ATOM 1574 N N . GLU A 1 198 ? 21.828 -22.047 -5.754 1 78.88 198 GLU A N 1
ATOM 1575 C CA . GLU A 1 198 ? 21.531 -22.438 -4.383 1 78.88 198 GLU A CA 1
ATOM 1576 C C . GLU A 1 198 ? 20.906 -21.266 -3.607 1 78.88 198 GLU A C 1
ATOM 1578 O O . GLU A 1 198 ? 19.906 -21.438 -2.904 1 78.88 198 GLU A O 1
ATOM 1583 N N . ARG A 1 199 ? 21.516 -20.172 -3.758 1 78.25 199 ARG A N 1
ATOM 1584 C CA . ARG A 1 199 ? 21.062 -18.969 -3.07 1 78.25 199 ARG A CA 1
ATOM 1585 C C . ARG A 1 199 ? 19.656 -18.578 -3.535 1 78.25 199 ARG A C 1
ATOM 1587 O O . ARG A 1 199 ? 18.844 -18.109 -2.74 1 78.25 199 ARG A O 1
ATOM 1594 N N . ALA A 1 200 ? 19.562 -18.734 -4.844 1 76.25 200 ALA A N 1
ATOM 1595 C CA . ALA A 1 200 ? 18.25 -18.422 -5.406 1 76.25 200 ALA A CA 1
ATOM 1596 C C . ALA A 1 200 ? 17.156 -19.219 -4.711 1 76.25 200 ALA A C 1
ATOM 1598 O O . ALA A 1 200 ? 16.062 -18.688 -4.453 1 76.25 200 ALA A O 1
ATOM 1599 N N . VAL A 1 201 ? 17.469 -20.438 -4.387 1 67.19 201 VAL A N 1
ATOM 1600 C CA . VAL A 1 201 ? 16.531 -21.312 -3.691 1 67.19 201 VAL A CA 1
ATOM 1601 C C . VAL A 1 201 ? 16.438 -20.906 -2.223 1 67.19 201 VAL A C 1
ATOM 1603 O O . VAL A 1 201 ? 15.336 -20.781 -1.67 1 67.19 201 VAL A O 1
ATOM 1606 N N . GLU A 1 202 ? 17.578 -20.703 -1.659 1 65.25 202 GLU A N 1
ATOM 1607 C CA . GLU A 1 202 ? 17.672 -20.344 -0.247 1 65.25 202 GLU A CA 1
ATOM 1608 C C . GLU A 1 202 ? 16.906 -19.062 0.043 1 65.25 202 GLU A C 1
ATOM 1610 O O . GLU A 1 202 ? 16.25 -18.938 1.08 1 65.25 202 GLU A O 1
ATOM 1615 N N . LEU A 1 203 ? 17.109 -18.234 -0.933 1 59.94 203 LEU A N 1
ATOM 1616 C CA . LEU A 1 203 ? 16.516 -16.922 -0.752 1 59.94 203 LEU A CA 1
ATOM 1617 C C . LEU A 1 203 ? 15.07 -16.906 -1.255 1 59.94 203 LEU A C 1
ATOM 1619 O O . LEU A 1 203 ? 14.43 -15.859 -1.288 1 59.94 203 LEU A O 1
ATOM 1623 N N . ARG A 1 204 ? 14.703 -18.156 -1.707 1 49.97 204 ARG A N 1
ATOM 1624 C CA . ARG A 1 204 ? 13.344 -18.422 -2.176 1 49.97 204 ARG A CA 1
ATOM 1625 C C . ARG A 1 204 ? 12.969 -17.469 -3.312 1 49.97 204 ARG A C 1
ATOM 1627 O O . ARG A 1 204 ? 11.836 -17 -3.389 1 49.97 204 ARG A O 1
ATOM 1634 N N . ILE A 1 205 ? 14.07 -17.094 -3.984 1 59.44 205 ILE A N 1
ATOM 1635 C CA . ILE A 1 205 ? 13.891 -16.281 -5.188 1 59.44 205 ILE A CA 1
ATOM 1636 C C . ILE A 1 205 ? 13.234 -17.125 -6.277 1 59.44 205 ILE A C 1
ATOM 1638 O O . ILE A 1 205 ? 12.391 -16.625 -7.027 1 59.44 205 ILE A O 1
ATOM 1642 N N . VAL A 1 206 ? 13.766 -18.484 -6.398 1 57.16 206 VAL A N 1
ATOM 1643 C CA . VAL A 1 206 ? 13.234 -19.469 -7.344 1 57.16 206 VAL A CA 1
ATOM 1644 C C . VAL A 1 206 ? 12.766 -20.703 -6.594 1 57.16 206 VAL A C 1
ATOM 1646 O O . VAL A 1 206 ? 13.352 -21.078 -5.57 1 57.16 206 VAL A O 1
ATOM 1649 N N . PRO A 1 207 ? 11.625 -21.25 -6.914 1 44.69 207 PRO A N 1
ATOM 1650 C CA . PRO A 1 207 ? 11.195 -22.469 -6.227 1 44.69 207 PRO A CA 1
ATOM 1651 C C . PRO A 1 207 ? 12.203 -23.609 -6.359 1 44.69 207 PRO A C 1
ATOM 1653 O O . PRO A 1 207 ? 12.945 -23.672 -7.344 1 44.69 207 PRO A O 1
ATOM 1656 N N . GLU A 1 208 ? 12.453 -24.297 -5.227 1 47.31 208 GLU A N 1
ATOM 1657 C CA . GLU A 1 208 ? 13.367 -25.438 -5.152 1 47.31 208 GLU A CA 1
ATOM 1658 C C . GLU A 1 208 ? 13.117 -26.422 -6.289 1 47.31 208 GLU A C 1
AT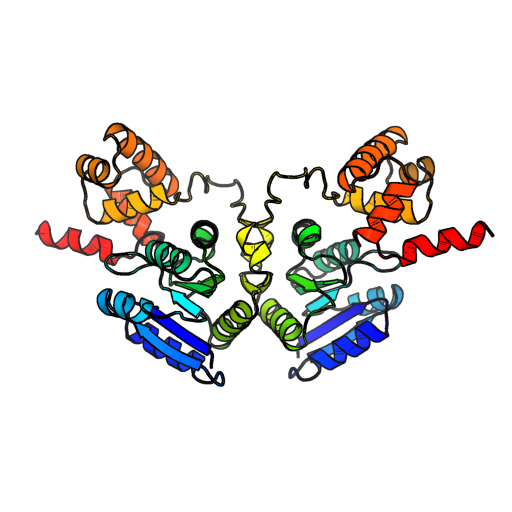OM 1660 O O . GLU A 1 208 ? 14.047 -27.047 -6.789 1 47.31 208 GLU A O 1
ATOM 1665 N N . ILE A 1 209 ? 12.039 -26.625 -6.723 1 43.66 209 ILE A N 1
ATOM 1666 C CA . ILE A 1 209 ? 11.742 -27.672 -7.699 1 43.66 209 ILE A CA 1
ATOM 1667 C C . ILE A 1 209 ? 12.516 -27.406 -8.992 1 43.66 209 ILE A C 1
ATOM 1669 O O . ILE A 1 209 ? 12.859 -28.344 -9.711 1 43.66 209 ILE A O 1
ATOM 1673 N N . LEU A 1 210 ? 12.844 -26.25 -9.164 1 43.94 210 LEU A N 1
ATOM 1674 C CA . LEU A 1 210 ? 13.594 -26 -10.391 1 43.94 210 LEU A CA 1
ATOM 1675 C C . LEU A 1 210 ? 15.008 -26.562 -10.281 1 43.94 210 LEU A C 1
ATOM 1677 O O . LEU A 1 210 ? 15.648 -26.844 -11.297 1 43.94 210 LEU A O 1
ATOM 1681 N N . VAL A 1 211 ? 15.492 -26.891 -9.078 1 40.53 211 VAL A N 1
ATOM 1682 C CA . VAL A 1 211 ? 16.859 -27.391 -8.875 1 40.53 211 VAL A CA 1
ATOM 1683 C C . VAL A 1 211 ? 16.859 -28.906 -8.93 1 40.53 211 VAL A C 1
ATOM 1685 O O . VAL A 1 211 ? 17.891 -29.516 -9.234 1 40.53 211 VAL A O 1
ATOM 1688 N N . ARG A 1 212 ? 15.945 -29.562 -8.336 1 41.28 212 ARG A N 1
ATOM 1689 C CA . ARG A 1 212 ? 16.078 -31.016 -8.203 1 41.28 212 ARG A CA 1
ATOM 1690 C C . ARG A 1 212 ? 16.297 -31.672 -9.562 1 41.28 212 ARG A C 1
ATOM 1692 O O . ARG A 1 212 ? 16.656 -32.844 -9.641 1 41.28 212 ARG A O 1
ATOM 1699 N N . SER A 1 213 ? 15.805 -31.188 -10.555 1 36.25 213 SER A N 1
ATOM 1700 C CA . SER A 1 213 ? 16.156 -32 -11.719 1 36.25 213 SER A CA 1
ATOM 1701 C C . SER A 1 213 ? 17.656 -32.094 -11.906 1 36.25 213 SER A C 1
ATOM 1703 O O . SER A 1 213 ? 18.156 -32.844 -12.75 1 36.25 213 SER A O 1
ATOM 1705 N N . LEU A 1 214 ? 18.422 -31.297 -11.18 1 36.56 214 LEU A N 1
ATOM 1706 C CA . LEU A 1 214 ? 19.859 -31.359 -11.422 1 36.56 214 LEU A CA 1
ATOM 1707 C C . LEU A 1 214 ? 20.484 -32.5 -10.641 1 36.56 214 LEU A C 1
ATOM 1709 O O . LEU A 1 214 ? 21.5 -33.062 -11.062 1 36.56 214 LEU A O 1
ATOM 1713 N N . SER A 1 215 ? 20.125 -32.875 -9.43 1 36.97 215 SER A N 1
ATOM 1714 C CA . SER A 1 215 ? 20.953 -33.875 -8.766 1 36.97 215 SER A CA 1
ATOM 1715 C C . SER A 1 215 ? 20.766 -35.25 -9.414 1 36.97 215 SER A C 1
ATOM 1717 O O . SER A 1 215 ? 21.516 -36.188 -9.133 1 36.97 215 SER A O 1
ATOM 1719 N N . ARG A 1 216 ? 19.656 -35.719 -9.906 1 33.44 216 ARG A N 1
ATOM 1720 C CA . ARG A 1 216 ? 19.641 -37.125 -10.289 1 33.44 216 ARG A CA 1
ATOM 1721 C C . ARG A 1 216 ? 20.562 -37.375 -11.477 1 33.44 216 ARG A C 1
ATOM 1723 O O . ARG A 1 216 ? 20.797 -38.531 -11.852 1 33.44 216 ARG A O 1
ATOM 1730 N N . GLN A 1 217 ? 20.828 -36.562 -12.383 1 31.38 217 GLN A N 1
ATOM 1731 C CA . GLN A 1 217 ? 21.641 -37.156 -13.438 1 31.38 217 GLN A CA 1
ATOM 1732 C C . GLN A 1 217 ? 23.094 -37.312 -13.016 1 31.38 217 GLN A C 1
ATOM 1734 O O . GLN A 1 217 ? 23.891 -37.938 -13.719 1 31.38 217 GLN A O 1
ATOM 1739 N N . SER A 1 218 ? 23.688 -36.719 -12.023 1 28.28 218 SER A N 1
ATOM 1740 C CA . SER A 1 218 ? 25.078 -37.156 -11.852 1 28.28 218 SER A CA 1
ATOM 1741 C C . SER A 1 218 ? 25.188 -38.344 -10.922 1 28.28 218 SER A C 1
ATOM 1743 O O . SER A 1 218 ? 26.281 -38.688 -10.445 1 28.28 218 SER A O 1
ATOM 1745 N N . VAL A 1 219 ? 24.094 -39.156 -10.719 1 23.47 219 VAL A N 1
ATOM 1746 C CA . VAL A 1 219 ? 24.547 -40.5 -10.406 1 23.47 219 VAL A CA 1
ATOM 1747 C C . VAL A 1 219 ? 24.641 -41.312 -11.688 1 23.47 219 VAL A C 1
ATOM 1749 O O . VAL A 1 219 ? 23.766 -41.25 -12.547 1 23.47 219 VAL A O 1
ATOM 1752 N N . MET B 1 1 ? -22.375 -11.18 -9.336 1 82.19 1 MET B N 1
ATOM 1753 C CA . MET B 1 1 ? -21.547 -12.203 -8.688 1 82.19 1 MET B CA 1
ATOM 1754 C C . MET B 1 1 ? -20.078 -12.008 -9.039 1 82.19 1 MET B C 1
ATOM 1756 O O . MET B 1 1 ? -19.75 -11.711 -10.188 1 82.19 1 MET B O 1
ATOM 1760 N N . THR B 1 2 ? -19.188 -12.023 -8.07 1 91.06 2 THR B N 1
ATOM 1761 C CA . THR B 1 2 ? -17.766 -11.828 -8.273 1 91.06 2 THR B CA 1
ATOM 1762 C C . THR B 1 2 ? -17.094 -13.133 -8.727 1 91.06 2 THR B C 1
ATOM 1764 O O . THR B 1 2 ? -17.266 -14.172 -8.086 1 91.06 2 THR B O 1
ATOM 1767 N N . ARG B 1 3 ? -16.531 -13.148 -9.883 1 95.19 3 ARG B N 1
ATOM 1768 C CA . ARG B 1 3 ? -15.797 -14.305 -10.391 1 95.19 3 ARG B CA 1
ATOM 1769 C C . ARG B 1 3 ? -14.336 -14.242 -9.961 1 95.19 3 ARG B C 1
ATOM 1771 O O . ARG B 1 3 ? -13.617 -13.297 -10.305 1 95.19 3 ARG B O 1
ATOM 1778 N N . LEU B 1 4 ? -13.977 -15.266 -9.188 1 96.75 4 LEU B N 1
ATOM 1779 C CA . LEU B 1 4 ? -12.617 -15.305 -8.656 1 96.75 4 LEU B CA 1
ATOM 1780 C C . LEU B 1 4 ? -11.891 -16.562 -9.133 1 96.75 4 LEU B C 1
ATOM 1782 O O . LEU B 1 4 ? -12.438 -17.656 -9.086 1 96.75 4 LEU B O 1
ATOM 1786 N N . LEU B 1 5 ? -10.688 -16.359 -9.68 1 97.75 5 LEU B N 1
ATOM 1787 C CA . LEU B 1 5 ? -9.836 -17.469 -10.109 1 97.75 5 LEU B CA 1
ATOM 1788 C C . LEU B 1 5 ? -8.641 -17.625 -9.188 1 97.75 5 LEU B C 1
ATOM 1790 O O . LEU B 1 5 ? -7.945 -16.656 -8.883 1 97.75 5 LEU B O 1
ATOM 1794 N N . ILE B 1 6 ? -8.484 -18.828 -8.672 1 97.56 6 ILE B N 1
ATOM 1795 C CA . ILE B 1 6 ? -7.297 -19.172 -7.902 1 97.56 6 ILE B CA 1
ATOM 1796 C C . ILE B 1 6 ? -6.348 -20 -8.766 1 97.56 6 ILE B C 1
ATOM 1798 O O . ILE B 1 6 ? -6.73 -21.047 -9.297 1 97.56 6 ILE B O 1
ATOM 1802 N N . VAL B 1 7 ? -5.082 -19.516 -8.938 1 97.56 7 VAL B N 1
ATOM 1803 C CA . VAL B 1 7 ? -4.066 -20.219 -9.719 1 97.56 7 VAL B CA 1
ATOM 1804 C C . VAL B 1 7 ? -2.938 -20.672 -8.797 1 97.56 7 VAL B C 1
ATOM 1806 O O . VAL B 1 7 ? -2.164 -19.859 -8.297 1 97.56 7 VAL B O 1
ATOM 1809 N N . ASP B 1 8 ? -2.877 -21.891 -8.602 1 94.19 8 ASP B N 1
ATOM 1810 C CA . ASP B 1 8 ? -1.87 -22.516 -7.75 1 94.19 8 ASP B CA 1
ATOM 1811 C C . ASP B 1 8 ? -1.598 -23.953 -8.188 1 94.19 8 ASP B C 1
ATOM 1813 O O . ASP B 1 8 ? -2.525 -24.75 -8.32 1 94.19 8 ASP B O 1
ATOM 1817 N N . ASP B 1 9 ? -0.271 -24.312 -8.359 1 90.25 9 ASP B N 1
ATOM 1818 C CA . ASP B 1 9 ? 0.025 -25.656 -8.867 1 90.25 9 ASP B CA 1
ATOM 1819 C C . ASP B 1 9 ? -0.029 -26.688 -7.742 1 90.25 9 ASP B C 1
ATOM 1821 O O . ASP B 1 9 ? 0.067 -27.891 -7.996 1 90.25 9 ASP B O 1
ATOM 1825 N N . HIS B 1 10 ? -0.165 -26.219 -6.535 1 89.69 10 HIS B N 1
ATOM 1826 C CA . HIS B 1 10 ? -0.422 -27.094 -5.406 1 89.69 10 HIS B CA 1
ATOM 1827 C C . HIS B 1 10 ? -1.907 -27.141 -5.062 1 89.69 10 HIS B C 1
ATOM 1829 O O . HIS B 1 10 ? -2.422 -26.234 -4.406 1 89.69 10 HIS B O 1
ATOM 1835 N N . LYS B 1 11 ? -2.518 -28.234 -5.504 1 91.81 11 LYS B N 1
ATOM 1836 C CA . LYS B 1 11 ? -3.969 -28.359 -5.395 1 91.81 11 LYS B CA 1
ATOM 1837 C C . LYS B 1 11 ? -4.434 -28.156 -3.957 1 91.81 11 LYS B C 1
ATOM 1839 O O . LYS B 1 11 ? -5.48 -27.547 -3.723 1 91.81 11 LYS B O 1
ATOM 1844 N N . SER B 1 12 ? -3.689 -28.641 -3.006 1 91.38 12 SER B N 1
ATOM 1845 C CA . SER B 1 12 ? -4.059 -28.5 -1.602 1 91.38 12 SER B CA 1
ATOM 1846 C C . SER B 1 12 ? -4.117 -27.031 -1.192 1 91.38 12 SER B C 1
ATOM 1848 O O . SER B 1 12 ? -5.012 -26.625 -0.45 1 91.38 12 SER B O 1
ATOM 1850 N N . VAL B 1 13 ? -3.18 -26.297 -1.658 1 91.81 13 VAL B N 1
ATOM 1851 C CA . VAL B 1 13 ? -3.156 -24.859 -1.362 1 91.81 13 VAL B CA 1
ATOM 1852 C C . VAL B 1 13 ? -4.375 -24.188 -1.985 1 91.81 13 VAL B C 1
ATOM 1854 O O . VAL B 1 13 ? -5.047 -23.391 -1.335 1 91.81 13 VAL B O 1
ATOM 1857 N N . GLY B 1 14 ? -4.664 -24.5 -3.229 1 94.38 14 GLY B N 1
ATOM 1858 C CA . GLY B 1 14 ? -5.828 -23.953 -3.91 1 94.38 14 GLY B CA 1
ATOM 1859 C C . GLY B 1 14 ? -7.133 -24.25 -3.191 1 94.38 14 GLY B C 1
ATOM 1860 O O . GLY B 1 14 ? -7.961 -23.344 -3.014 1 94.38 14 GLY B O 1
ATOM 1861 N N . LEU B 1 15 ? -7.301 -25.469 -2.787 1 92.56 15 LEU B N 1
ATOM 1862 C CA . LEU B 1 15 ? -8.523 -25.891 -2.111 1 92.56 15 LEU B CA 1
ATOM 1863 C C . LEU B 1 15 ? -8.664 -25.203 -0.757 1 92.56 15 LEU B C 1
ATOM 1865 O O . LEU B 1 15 ? -9.75 -24.781 -0.38 1 92.56 15 LEU B O 1
ATOM 1869 N N . GLY B 1 16 ? -7.57 -25.172 -0.042 1 92.81 16 GLY B N 1
ATOM 1870 C CA . GLY B 1 16 ? -7.578 -24.438 1.222 1 92.81 16 GLY B CA 1
ATOM 1871 C C . GLY B 1 16 ? -7.953 -22.984 1.073 1 92.81 16 GLY B C 1
ATOM 1872 O O . GLY B 1 16 ? -8.734 -22.453 1.868 1 92.81 16 GLY B O 1
ATOM 1873 N N . THR B 1 17 ? -7.414 -22.391 0.057 1 94.75 17 THR B N 1
ATOM 1874 C CA . THR B 1 17 ? -7.707 -20.984 -0.217 1 94.75 17 THR B CA 1
ATOM 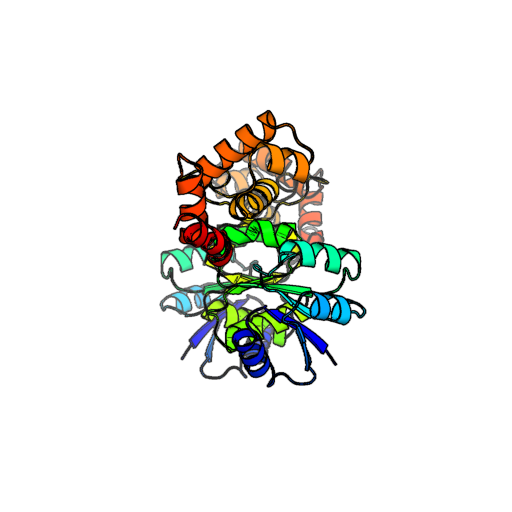1875 C C . THR B 1 17 ? -9.18 -20.797 -0.566 1 94.75 17 THR B C 1
ATOM 1877 O O . THR B 1 17 ? -9.82 -19.844 -0.104 1 94.75 17 THR B O 1
ATOM 1880 N N . LYS B 1 18 ? -9.68 -21.688 -1.379 1 93.94 18 LYS B N 1
ATOM 1881 C CA . LYS B 1 18 ? -11.094 -21.656 -1.729 1 93.94 18 LYS B CA 1
ATOM 1882 C C . LYS B 1 18 ? -11.969 -21.703 -0.481 1 93.94 18 LYS B C 1
ATOM 1884 O O . LYS B 1 18 ? -12.961 -20.969 -0.379 1 93.94 18 LYS B O 1
ATOM 1889 N N . GLU B 1 19 ? -11.594 -22.484 0.458 1 91.56 19 GLU B N 1
ATOM 1890 C CA . GLU B 1 19 ? -12.352 -22.609 1.701 1 91.56 19 GLU B CA 1
ATOM 1891 C C . GLU B 1 19 ? -12.312 -21.312 2.506 1 91.56 19 GLU B C 1
ATOM 1893 O O . GLU B 1 19 ? -13.328 -20.891 3.059 1 91.56 19 GLU B O 1
ATOM 1898 N N . MET B 1 20 ? -11.164 -20.75 2.598 1 91.62 20 MET B N 1
ATOM 1899 C CA . MET B 1 20 ? -10.992 -19.5 3.334 1 91.62 20 MET B CA 1
ATOM 1900 C C . MET B 1 20 ? -11.883 -18.391 2.754 1 91.62 20 MET B C 1
ATOM 1902 O O . MET B 1 20 ? -12.32 -17.5 3.477 1 91.62 20 MET B O 1
ATOM 1906 N N . LEU B 1 21 ? -12.195 -18.516 1.467 1 92.69 21 LEU B N 1
ATOM 1907 C CA . LEU B 1 21 ? -12.914 -17.438 0.777 1 92.69 21 LEU B CA 1
ATOM 1908 C C . LEU B 1 21 ? -14.383 -17.812 0.583 1 92.69 21 LEU B C 1
ATOM 1910 O O . LEU B 1 21 ? -15.164 -17.016 0.074 1 92.69 21 LEU B O 1
ATOM 1914 N N . SER B 1 22 ? -14.773 -18.953 0.928 1 84.62 22 SER B N 1
ATOM 1915 C CA . SER B 1 22 ? -16.094 -19.5 0.656 1 84.62 22 SER B CA 1
ATOM 1916 C C . SER B 1 22 ? -17.172 -18.766 1.461 1 84.62 22 SER B C 1
ATOM 1918 O O . SER B 1 22 ? -18.344 -18.75 1.075 1 84.62 22 SER B O 1
ATOM 1920 N N . SER B 1 23 ? -16.766 -18.172 2.592 1 75.75 23 SER B N 1
ATOM 1921 C CA . SER B 1 23 ? -17.75 -17.516 3.43 1 75.75 23 SER B CA 1
ATOM 1922 C C . SER B 1 23 ? -18.156 -16.156 2.848 1 75.75 23 SER B C 1
ATOM 1924 O O . SER B 1 23 ? -19.094 -15.516 3.338 1 75.75 23 SER B O 1
ATOM 1926 N N . PHE B 1 24 ? -17.359 -15.562 1.991 1 69.06 24 PHE B N 1
ATOM 1927 C CA . PHE B 1 24 ? -17.75 -14.312 1.342 1 69.06 24 PHE B CA 1
ATOM 1928 C C . PHE B 1 24 ? -18.953 -14.531 0.432 1 69.06 24 PHE B C 1
ATOM 1930 O O . PHE B 1 24 ? -18.984 -15.477 -0.357 1 69.06 24 PHE B O 1
ATOM 1937 N N . PRO B 1 25 ? -20.016 -13.758 0.683 1 63.88 25 PRO B N 1
ATOM 1938 C CA . PRO B 1 25 ? -21.219 -13.867 -0.161 1 63.88 25 PRO B CA 1
ATOM 1939 C C . PRO B 1 25 ? -20.922 -13.578 -1.632 1 63.88 25 PRO B C 1
ATOM 1941 O O . PRO B 1 25 ? -19.984 -12.852 -1.946 1 63.88 25 PRO B O 1
ATOM 1944 N N . ALA B 1 26 ? -21.312 -14.328 -2.703 1 79.88 26 ALA B N 1
ATOM 1945 C CA . ALA B 1 26 ? -21.578 -14.156 -4.129 1 79.88 26 ALA B CA 1
ATOM 1946 C C . ALA B 1 26 ? -20.328 -14.375 -4.961 1 79.88 26 ALA B C 1
ATOM 1948 O O . ALA B 1 26 ? -20.156 -13.75 -6.012 1 79.88 26 ALA B O 1
ATOM 1949 N N . PHE B 1 27 ? -19.344 -15.156 -4.289 1 88.31 27 PHE B N 1
ATOM 1950 C CA . PHE B 1 27 ? -18.172 -15.422 -5.117 1 88.31 27 PHE B CA 1
ATOM 1951 C C . PHE B 1 27 ? -18.344 -16.719 -5.895 1 88.31 27 PHE B C 1
ATOM 1953 O O . PHE B 1 27 ? -18.828 -17.719 -5.352 1 88.31 27 PHE B O 1
ATOM 1960 N N . SER B 1 28 ? -18.188 -16.719 -7.141 1 93.5 28 SER B N 1
ATOM 1961 C CA . SER B 1 28 ? -17.938 -17.906 -7.957 1 93.5 28 SER B CA 1
ATOM 1962 C C . SER B 1 28 ? -16.438 -18.172 -8.094 1 93.5 28 SER B C 1
ATOM 1964 O O . SER B 1 28 ? -15.742 -17.453 -8.805 1 93.5 28 SER B O 1
ATOM 1966 N N . ILE B 1 29 ? -15.984 -19.25 -7.367 1 94.88 29 ILE B N 1
ATOM 1967 C CA . ILE B 1 29 ? -14.547 -19.469 -7.258 1 94.88 29 ILE B CA 1
ATOM 1968 C C . ILE B 1 29 ? -14.117 -20.609 -8.164 1 94.88 29 ILE B C 1
ATOM 1970 O O . ILE B 1 29 ? -14.672 -21.719 -8.086 1 94.88 29 ILE B O 1
ATOM 1974 N N . HIS B 1 30 ? -13.18 -20.344 -9.008 1 95.94 30 HIS B N 1
ATOM 1975 C CA . HIS B 1 30 ? -12.578 -21.312 -9.898 1 95.94 30 HIS B CA 1
ATOM 1976 C C . HIS B 1 30 ? -11.133 -21.594 -9.516 1 95.94 30 HIS B C 1
ATOM 1978 O O . HIS B 1 30 ? -10.414 -20.703 -9.062 1 95.94 30 HIS B O 1
ATOM 1984 N N . LEU B 1 31 ? -10.758 -22.844 -9.625 1 96.38 31 LEU B N 1
ATOM 1985 C CA . LEU B 1 31 ? -9.391 -23.25 -9.305 1 96.38 31 LEU B CA 1
ATOM 1986 C C . LEU B 1 31 ? -8.68 -23.797 -10.539 1 96.38 31 LEU B C 1
ATOM 1988 O O . LEU B 1 31 ? -9.25 -24.609 -11.273 1 96.38 31 LEU B O 1
ATOM 1992 N N . ALA B 1 32 ? -7.484 -23.297 -10.859 1 97.44 32 ALA B N 1
ATOM 1993 C CA . ALA B 1 32 ? -6.633 -23.812 -11.93 1 97.44 32 ALA B CA 1
ATOM 1994 C C . ALA B 1 32 ? -5.266 -24.219 -11.391 1 97.44 32 ALA B C 1
ATOM 1996 O O . ALA B 1 32 ? -4.566 -23.406 -10.773 1 97.44 32 ALA B O 1
ATOM 1997 N N . CYS B 1 33 ? -4.875 -25.484 -11.68 1 94.94 33 CYS B N 1
ATOM 1998 C CA . CYS B 1 33 ? -3.643 -26 -11.094 1 94.94 33 CYS B CA 1
ATOM 1999 C C . CYS B 1 33 ? -2.633 -26.359 -12.18 1 94.94 33 CYS B C 1
ATOM 2001 O O . CYS B 1 33 ? -1.462 -26.594 -11.891 1 94.94 33 CYS B O 1
ATOM 2003 N N . LYS B 1 34 ? -3.137 -26.406 -13.414 1 94.06 34 LYS B N 1
ATOM 2004 C CA . LYS B 1 34 ? -2.271 -26.734 -14.547 1 94.06 34 LYS B CA 1
ATOM 2005 C C . LYS B 1 34 ? -2.354 -25.656 -15.633 1 94.06 34 LYS B C 1
ATOM 2007 O O . LYS B 1 34 ? -3.342 -24.922 -15.711 1 94.06 34 LYS B O 1
ATOM 2012 N N . GLU B 1 35 ? -1.324 -25.594 -16.344 1 93.44 35 GLU B N 1
ATOM 2013 C CA . GLU B 1 35 ? -1.244 -24.578 -17.391 1 93.44 35 GLU B CA 1
ATOM 2014 C C . GLU B 1 35 ? -2.471 -24.609 -18.297 1 93.44 35 GLU B C 1
ATOM 2016 O O . GLU B 1 35 ? -3.027 -23.562 -18.641 1 93.44 35 GLU B O 1
ATOM 2021 N N . GLN B 1 36 ? -2.879 -25.75 -18.734 1 94.69 36 GLN B N 1
ATOM 2022 C CA . GLN B 1 36 ? -4.035 -25.891 -19.609 1 94.69 36 GLN B CA 1
ATOM 2023 C C . GLN B 1 36 ? -5.297 -25.344 -18.953 1 94.69 36 GLN B C 1
ATOM 2025 O O . GLN B 1 36 ? -6.141 -24.734 -19.625 1 94.69 36 GLN B O 1
ATOM 2030 N N . GLU B 1 37 ? -5.43 -25.594 -17.688 1 96.19 37 GLU B N 1
ATOM 2031 C CA . GLU B 1 37 ? -6.582 -25.094 -16.938 1 96.19 37 GLU B CA 1
ATOM 2032 C C . GLU B 1 37 ? -6.57 -23.578 -16.859 1 96.19 37 GLU B C 1
ATOM 2034 O O . GLU B 1 37 ? -7.621 -22.938 -16.906 1 96.19 37 GLU B O 1
ATOM 2039 N N . ILE B 1 38 ? -5.395 -23.031 -16.688 1 96.88 38 ILE B N 1
ATOM 2040 C CA . ILE B 1 38 ? -5.242 -21.578 -16.656 1 96.88 38 ILE B CA 1
ATOM 2041 C C . ILE B 1 38 ? -5.668 -20.984 -17.984 1 96.88 38 ILE B C 1
ATOM 2043 O O . ILE B 1 38 ? -6.457 -20.031 -18.031 1 96.88 38 ILE B O 1
ATOM 2047 N N . GLN B 1 39 ? -5.199 -21.562 -19.062 1 95.75 39 GLN B N 1
ATOM 2048 C CA . GLN B 1 39 ? -5.531 -21.094 -20.406 1 95.75 39 GLN B CA 1
ATOM 2049 C C . GLN B 1 39 ? -7.035 -21.156 -20.641 1 95.75 39 GLN B C 1
ATOM 2051 O O . GLN B 1 39 ? -7.617 -20.219 -21.203 1 95.75 39 GLN B O 1
ATOM 2056 N N . GLU B 1 40 ? -7.609 -22.219 -20.266 1 96.25 40 GLU B N 1
ATOM 2057 C CA . GLU B 1 40 ? -9.047 -22.391 -20.438 1 96.25 40 GLU B CA 1
ATOM 2058 C C . GLU B 1 40 ? -9.836 -21.375 -19.625 1 96.25 40 GLU B C 1
ATOM 2060 O O . GLU B 1 40 ? -10.82 -20.812 -20.094 1 96.25 40 GLU B O 1
ATOM 2065 N N . ALA B 1 41 ? -9.445 -21.203 -18.406 1 96.5 41 ALA B N 1
ATOM 2066 C CA . ALA B 1 41 ? -10.133 -20.25 -17.516 1 96.5 41 ALA B CA 1
ATOM 2067 C C . ALA B 1 41 ? -10.07 -18.844 -18.094 1 96.5 41 ALA B C 1
ATOM 2069 O O . ALA B 1 41 ? -11.055 -18.109 -18.031 1 96.5 41 ALA B O 1
ATOM 2070 N N . LEU B 1 42 ? -8.938 -18.5 -18.672 1 95.75 42 LEU B N 1
ATOM 2071 C CA . LEU B 1 42 ? -8.68 -17.125 -19.094 1 95.75 42 LEU B CA 1
ATOM 2072 C C . LEU B 1 42 ? -9.32 -16.844 -20.453 1 95.75 42 LEU B C 1
ATOM 2074 O O . LEU B 1 42 ? -9.047 -15.82 -21.078 1 95.75 42 LEU B O 1
ATOM 2078 N N . ARG B 1 43 ? -10.141 -17.719 -20.875 1 95.19 43 ARG B N 1
ATOM 2079 C CA . ARG B 1 43 ? -10.992 -17.422 -22.031 1 95.19 43 ARG B CA 1
ATOM 2080 C C . ARG B 1 43 ? -12.102 -16.453 -21.656 1 95.19 43 ARG B C 1
ATOM 2082 O O . ARG B 1 43 ? -12.727 -15.852 -22.547 1 95.19 43 ARG B O 1
ATOM 2089 N N . VAL B 1 44 ? -12.312 -16.328 -20.328 1 94.75 44 VAL B N 1
ATOM 2090 C CA . VAL B 1 44 ? -13.289 -15.367 -19.828 1 94.75 44 VAL B CA 1
ATOM 2091 C C . VAL B 1 44 ? -12.625 -14.414 -18.844 1 94.75 44 VAL B C 1
ATOM 2093 O O . VAL B 1 44 ? -11.531 -14.68 -18.359 1 94.75 44 VAL B O 1
ATOM 2096 N N . GLU B 1 45 ? -13.391 -13.336 -18.625 1 96.75 45 GLU B N 1
ATOM 2097 C CA . GLU B 1 45 ? -12.875 -12.328 -17.703 1 96.75 45 GLU B CA 1
ATOM 2098 C C . GLU B 1 45 ? -13.242 -12.656 -16.266 1 96.75 45 GLU B C 1
ATOM 2100 O O . GLU B 1 45 ? -14.367 -13.055 -15.977 1 96.75 45 GLU B O 1
ATOM 2105 N N . PHE B 1 46 ? -12.32 -12.586 -15.398 1 97.69 46 PHE B N 1
ATOM 2106 C CA . PHE B 1 46 ? -12.531 -12.688 -13.961 1 97.69 46 PHE B CA 1
ATOM 2107 C C . PHE B 1 46 ? -12.43 -11.32 -13.297 1 97.69 46 PHE B C 1
ATOM 2109 O O . PHE B 1 46 ? -11.758 -10.422 -13.812 1 97.69 46 PHE B O 1
ATOM 2116 N N . ASP B 1 47 ? -13.148 -11.211 -12.195 1 96.81 47 ASP B N 1
ATOM 2117 C CA . ASP B 1 47 ? -13.039 -9.969 -11.453 1 96.81 47 ASP B CA 1
ATOM 2118 C C . ASP B 1 47 ? -11.711 -9.891 -10.703 1 96.81 47 ASP B C 1
ATOM 2120 O O . ASP B 1 47 ? -11.117 -8.82 -10.578 1 96.81 47 ASP B O 1
ATOM 2124 N N . LEU B 1 48 ? -11.344 -11.047 -10.258 1 97.06 48 LEU B N 1
ATOM 2125 C CA . LEU B 1 48 ? -10.117 -11.117 -9.469 1 97.06 48 LEU B CA 1
ATOM 2126 C C . LEU B 1 48 ? -9.422 -12.461 -9.648 1 97.06 48 LEU B C 1
ATOM 2128 O O . LEU B 1 48 ? -10.086 -13.5 -9.75 1 97.06 48 LEU B O 1
ATOM 2132 N N . ILE B 1 49 ? -8.094 -12.414 -9.68 1 98.19 49 ILE B N 1
ATOM 2133 C CA . ILE B 1 49 ? -7.27 -13.617 -9.766 1 98.19 49 ILE B CA 1
ATOM 2134 C C . ILE B 1 49 ? -6.262 -13.633 -8.617 1 98.19 49 ILE B C 1
ATOM 2136 O O . ILE B 1 49 ? -5.566 -12.648 -8.383 1 98.19 49 ILE B O 1
ATOM 2140 N N . LEU B 1 50 ? -6.297 -14.664 -7.852 1 97.88 50 LEU B N 1
ATOM 2141 C CA . LEU B 1 50 ? -5.176 -14.977 -6.969 1 97.88 50 LEU B CA 1
ATOM 2142 C C . LEU B 1 50 ? -4.129 -15.812 -7.695 1 97.88 50 LEU B C 1
ATOM 2144 O O . LEU B 1 50 ? -4.398 -16.953 -8.086 1 97.88 50 LEU B O 1
ATOM 2148 N N . MET B 1 51 ? -2.916 -15.25 -7.84 1 97 51 MET B N 1
ATOM 2149 C CA . MET B 1 51 ? -1.911 -15.836 -8.727 1 97 51 MET B CA 1
ATOM 2150 C C . MET B 1 51 ? -0.667 -16.234 -7.941 1 97 51 MET B C 1
ATOM 2152 O O . MET B 1 51 ? -0.048 -15.414 -7.277 1 97 51 MET B O 1
ATOM 2156 N N . ASP B 1 52 ? -0.332 -17.484 -8.062 1 92.38 52 ASP B N 1
ATOM 2157 C CA . ASP B 1 52 ? 0.949 -17.922 -7.523 1 92.38 52 ASP B CA 1
ATOM 2158 C C . ASP B 1 52 ? 2.111 -17.391 -8.359 1 92.38 52 ASP B C 1
ATOM 2160 O O . ASP B 1 52 ? 1.988 -17.219 -9.57 1 92.38 52 ASP B O 1
ATOM 2164 N N . MET B 1 53 ? 3.168 -17.109 -7.746 1 85.88 53 MET B N 1
ATOM 2165 C CA . MET B 1 53 ? 4.355 -16.625 -8.438 1 85.88 53 MET B CA 1
ATOM 2166 C C . MET B 1 53 ? 5.066 -17.75 -9.172 1 85.88 53 MET B C 1
ATOM 2168 O O . MET B 1 53 ? 5.559 -17.562 -10.289 1 85.88 53 MET B O 1
ATOM 2172 N N . HIS B 1 54 ? 5.168 -18.812 -8.477 1 81.31 54 HIS B N 1
ATOM 2173 C CA . HIS B 1 54 ? 5.91 -19.938 -9.031 1 81.31 54 HIS B CA 1
ATOM 2174 C C . HIS B 1 54 ? 4.965 -20.984 -9.602 1 81.31 54 HIS B C 1
ATOM 2176 O O . HIS B 1 54 ? 4.219 -21.625 -8.859 1 81.31 54 HIS B O 1
ATOM 2182 N N . LEU B 1 55 ? 4.918 -21.156 -10.828 1 85.19 55 LEU B N 1
ATOM 2183 C CA . LEU B 1 55 ? 4.121 -22.125 -11.562 1 85.19 55 LEU B CA 1
ATOM 2184 C C . LEU B 1 55 ? 4.973 -22.859 -12.586 1 85.19 55 LEU B C 1
ATOM 2186 O O . LEU B 1 55 ? 5.949 -22.312 -13.102 1 85.19 55 LEU B O 1
ATOM 2190 N N . PRO B 1 56 ? 4.625 -24.141 -12.734 1 79.75 56 PRO B N 1
ATOM 2191 C CA . PRO B 1 56 ? 5.309 -24.828 -13.828 1 79.75 56 PRO B CA 1
ATOM 2192 C C . PRO B 1 56 ? 5.027 -24.203 -15.195 1 79.75 56 PRO B C 1
ATOM 2194 O O . PRO B 1 56 ? 3.908 -23.75 -15.445 1 79.75 56 PRO B O 1
ATOM 2197 N N . GLY B 1 57 ? 6.039 -24.125 -15.992 1 82.44 57 GLY B N 1
ATOM 2198 C CA . GLY B 1 57 ? 5.863 -23.438 -17.266 1 82.44 57 GLY B CA 1
ATOM 2199 C C . GLY B 1 57 ? 5.996 -21.938 -17.172 1 82.44 57 GLY B C 1
ATOM 2200 O O . GLY B 1 57 ? 7.031 -21.422 -16.734 1 82.44 57 GLY B O 1
ATOM 2201 N N . LYS B 1 58 ? 4.867 -21.281 -17.562 1 81.12 58 LYS B N 1
ATOM 2202 C CA . LYS B 1 58 ? 4.824 -19.828 -17.375 1 81.12 58 LYS B CA 1
ATOM 2203 C C . LYS B 1 58 ? 4.703 -19.484 -15.891 1 81.12 58 LYS B C 1
ATOM 2205 O O . LYS B 1 58 ? 3.893 -20.078 -15.172 1 81.12 58 LYS B O 1
ATOM 2210 N N . ASN B 1 59 ? 5.539 -18.562 -15.492 1 81.69 59 ASN B N 1
ATOM 2211 C CA . ASN B 1 59 ? 5.441 -18.172 -14.094 1 81.69 59 ASN B CA 1
ATOM 2212 C C . ASN B 1 59 ? 4.328 -17.156 -13.875 1 81.69 59 ASN B C 1
ATOM 2214 O O . ASN B 1 59 ? 3.695 -16.703 -14.828 1 81.69 59 ASN B O 1
ATOM 2218 N N . GLY B 1 60 ? 4.078 -16.844 -12.633 1 89.81 60 GLY B N 1
ATOM 2219 C CA . GLY B 1 60 ? 2.982 -15.945 -12.289 1 89.81 60 GLY B CA 1
ATOM 2220 C C . GLY B 1 60 ? 3.107 -14.57 -12.922 1 89.81 60 GLY B C 1
ATOM 2221 O O . GLY B 1 60 ? 2.105 -13.969 -13.312 1 89.81 60 GLY B O 1
ATOM 2222 N N . LEU B 1 61 ? 4.293 -14.07 -13.047 1 84.75 61 LEU B N 1
ATOM 2223 C CA . LEU B 1 61 ? 4.516 -12.758 -13.625 1 84.75 61 LEU B CA 1
ATOM 2224 C C . LEU B 1 61 ? 4.184 -12.758 -15.117 1 84.75 61 LEU B C 1
ATOM 2226 O O . LEU B 1 61 ? 3.641 -11.781 -15.633 1 84.75 61 LEU B O 1
ATOM 2230 N N . GLU B 1 62 ? 4.531 -13.789 -15.75 1 84.94 62 GLU B N 1
ATOM 2231 C CA . GLU B 1 62 ? 4.184 -13.93 -17.156 1 84.94 62 GLU B CA 1
ATOM 2232 C C . GLU B 1 62 ? 2.67 -13.969 -17.359 1 84.94 62 GLU B C 1
ATOM 2234 O O . GLU B 1 62 ? 2.137 -13.344 -18.266 1 84.94 62 GLU B O 1
ATOM 2239 N N . TRP B 1 63 ? 2.051 -14.656 -16.453 1 92.69 63 TRP B N 1
ATOM 2240 C CA . TRP B 1 63 ? 0.598 -14.758 -16.547 1 92.69 63 TRP B CA 1
ATOM 2241 C C . TRP B 1 63 ? -0.059 -13.406 -16.281 1 92.69 63 TRP B C 1
ATOM 2243 O O . TRP B 1 63 ? -1.066 -13.062 -16.906 1 92.69 63 TRP B O 1
ATOM 2253 N N . ILE B 1 64 ? 0.469 -12.656 -15.359 1 92.38 64 ILE B N 1
ATOM 2254 C CA . ILE B 1 64 ? -0.077 -11.328 -15.086 1 92.38 64 ILE B CA 1
ATOM 2255 C C . ILE B 1 64 ? -0.08 -10.508 -16.375 1 92.38 64 ILE B C 1
ATOM 2257 O O . ILE B 1 64 ? -1.079 -9.859 -16.703 1 92.38 64 ILE B O 1
ATOM 2261 N N . SER B 1 65 ? 1.018 -10.578 -17.062 1 87.81 65 SER B N 1
ATOM 2262 C CA . SER B 1 65 ? 1.156 -9.812 -18.297 1 87.81 65 SER B CA 1
ATOM 2263 C C . SER B 1 65 ? 0.096 -10.203 -19.312 1 87.81 65 SER B C 1
ATOM 2265 O O . SER B 1 65 ? -0.534 -9.344 -19.938 1 87.81 65 SER B O 1
ATOM 2267 N N . ILE B 1 66 ? -0.077 -11.445 -19.484 1 91 66 ILE B N 1
ATOM 2268 C CA . ILE B 1 66 ? -1.046 -11.969 -20.438 1 91 66 ILE B CA 1
ATOM 2269 C C . ILE B 1 66 ? -2.455 -11.539 -20.031 1 91 66 ILE B C 1
ATOM 2271 O O . ILE B 1 66 ? -3.223 -11.055 -20.875 1 91 66 ILE B O 1
ATOM 2275 N N . VAL B 1 67 ? -2.764 -11.688 -18.766 1 96.5 67 VAL B N 1
ATOM 2276 C CA . VAL B 1 67 ? -4.098 -11.367 -18.266 1 96.5 67 VAL B CA 1
ATOM 2277 C C . VAL B 1 67 ? -4.371 -9.875 -18.422 1 96.5 67 VAL B C 1
ATOM 2279 O O . VAL B 1 67 ? -5.438 -9.477 -18.891 1 96.5 67 VAL B O 1
ATOM 2282 N N . LYS B 1 68 ? -3.404 -9.07 -18.047 1 93.75 68 LYS B N 1
ATOM 2283 C CA . LYS B 1 68 ? -3.6 -7.621 -18.078 1 93.75 68 LYS B CA 1
ATOM 2284 C C . LYS B 1 68 ? -3.744 -7.102 -19.5 1 93.75 68 LYS B C 1
ATOM 2286 O O . LYS B 1 68 ? -4.465 -6.133 -19.75 1 93.75 68 LYS B O 1
ATOM 2291 N N . LYS B 1 69 ? -3.117 -7.711 -20.438 1 91 69 LYS B N 1
ATOM 2292 C CA . LYS B 1 69 ? -3.26 -7.344 -21.844 1 91 69 LYS B CA 1
ATOM 2293 C C . LYS B 1 69 ? -4.664 -7.656 -22.344 1 91 69 LYS B C 1
ATOM 2295 O O . LYS B 1 69 ? -5.25 -6.863 -23.094 1 91 69 LYS B O 1
ATOM 2300 N N . ARG B 1 70 ? -5.176 -8.727 -21.938 1 93.62 70 ARG B N 1
ATOM 2301 C CA . ARG B 1 70 ? -6.473 -9.188 -22.422 1 93.62 70 ARG B CA 1
ATOM 2302 C C . ARG B 1 70 ? -7.609 -8.57 -21.609 1 93.62 70 ARG B C 1
ATOM 2304 O O . ARG B 1 70 ? -8.648 -8.211 -22.172 1 93.62 70 ARG B O 1
ATOM 2311 N N . PHE B 1 71 ? -7.426 -8.508 -20.312 1 96.19 71 PHE B N 1
ATOM 2312 C CA . PHE B 1 71 ? -8.438 -8.031 -19.375 1 96.19 71 PHE B CA 1
ATOM 2313 C C . PHE B 1 71 ? -7.844 -7.012 -18.406 1 96.19 71 PHE B C 1
ATOM 2315 O O . PHE B 1 71 ? -7.668 -7.305 -17.234 1 96.19 71 PHE B O 1
ATOM 2322 N N . PRO B 1 72 ? -7.699 -5.766 -18.812 1 93.62 72 PRO B N 1
ATOM 2323 C CA . PRO B 1 72 ? -7 -4.762 -18.016 1 93.62 72 PRO B CA 1
ATOM 2324 C C . PRO B 1 72 ? -7.711 -4.453 -16.703 1 93.62 72 PRO B C 1
ATOM 2326 O O . PRO B 1 72 ? -7.082 -3.98 -15.75 1 93.62 72 PRO B O 1
ATOM 2329 N N . LYS B 1 73 ? -8.922 -4.77 -16.594 1 94.69 73 LYS B N 1
ATOM 2330 C CA . LYS B 1 73 ? -9.695 -4.406 -15.406 1 94.69 73 LYS B CA 1
ATOM 2331 C C . LYS B 1 73 ? -9.633 -5.508 -14.352 1 94.69 73 LYS B C 1
ATOM 2333 O O . LYS B 1 73 ? -10.008 -5.289 -13.195 1 94.69 73 LYS B O 1
ATOM 2338 N N . THR B 1 74 ? -9.18 -6.695 -14.773 1 97.31 74 THR B N 1
ATOM 2339 C CA . THR B 1 74 ? -9.062 -7.801 -13.828 1 97.31 74 THR B CA 1
ATOM 2340 C C . THR B 1 74 ? -8.062 -7.465 -12.727 1 97.31 74 THR B C 1
ATOM 2342 O O . THR B 1 74 ? -6.965 -6.98 -13 1 97.31 74 THR B O 1
ATOM 2345 N N . LYS B 1 75 ? -8.516 -7.609 -11.484 1 97.56 75 LYS B N 1
ATOM 2346 C CA . LYS B 1 75 ? -7.59 -7.445 -10.367 1 97.56 75 LYS B CA 1
ATOM 2347 C C . LYS B 1 75 ? -6.754 -8.703 -10.148 1 97.56 75 LYS B C 1
ATOM 2349 O O . LYS B 1 75 ? -7.277 -9.812 -10.188 1 97.56 75 LYS B O 1
ATOM 2354 N N . ILE B 1 76 ? -5.477 -8.5 -9.969 1 97.94 76 ILE B N 1
ATOM 2355 C CA . ILE B 1 76 ? -4.59 -9.633 -9.75 1 97.94 76 ILE B CA 1
ATOM 2356 C C . ILE B 1 76 ? -3.822 -9.445 -8.438 1 97.94 76 ILE B C 1
ATOM 2358 O O . ILE B 1 76 ? -3.125 -8.438 -8.266 1 97.94 76 ILE B O 1
ATOM 2362 N N . ILE B 1 77 ? -3.99 -10.312 -7.52 1 97.5 77 ILE B N 1
ATOM 2363 C CA . ILE B 1 77 ? -3.207 -10.359 -6.293 1 97.5 77 ILE B CA 1
ATOM 2364 C C . ILE B 1 77 ? -2.215 -11.516 -6.359 1 97.5 77 ILE B C 1
ATOM 2366 O O . ILE B 1 77 ? -2.609 -12.672 -6.523 1 97.5 77 ILE B O 1
ATOM 2370 N N . MET B 1 78 ? -0.932 -11.188 -6.246 1 95.5 78 MET B N 1
ATOM 2371 C CA . MET B 1 78 ? 0.072 -12.25 -6.145 1 95.5 78 MET B CA 1
ATOM 2372 C C . MET B 1 78 ? -0.023 -12.961 -4.801 1 95.5 78 MET B C 1
ATOM 2374 O O . MET B 1 78 ? -0.018 -12.312 -3.75 1 95.5 78 MET B O 1
ATOM 2378 N N . PHE B 1 79 ? -0.266 -14.227 -4.828 1 94.69 79 PHE B N 1
ATOM 2379 C CA . PHE B 1 79 ? -0.396 -15.086 -3.66 1 94.69 79 PHE B CA 1
ATOM 2380 C C . PHE B 1 79 ? 0.754 -16.094 -3.596 1 94.69 79 PHE B C 1
ATOM 2382 O O . PHE B 1 79 ? 0.715 -17.125 -4.254 1 94.69 79 PHE B O 1
ATOM 2389 N N . THR B 1 80 ? 1.768 -15.828 -2.76 1 84.44 80 THR B N 1
ATOM 2390 C CA . THR B 1 80 ? 3.021 -16.547 -2.941 1 84.44 80 THR B CA 1
ATOM 2391 C C . THR B 1 80 ? 3.605 -16.969 -1.594 1 84.44 80 THR B C 1
ATOM 2393 O O . THR B 1 80 ? 3.275 -16.375 -0.561 1 84.44 80 THR B O 1
ATOM 2396 N N . GLY B 1 81 ? 4.352 -17.953 -1.654 1 83.06 81 GLY B N 1
ATOM 2397 C CA . GLY B 1 81 ? 5.102 -18.375 -0.482 1 83.06 81 GLY B CA 1
ATOM 2398 C C . GLY B 1 81 ? 6.406 -17.625 -0.302 1 83.06 81 GLY B C 1
ATOM 2399 O O . GLY B 1 81 ? 7.078 -17.781 0.719 1 83.06 81 GLY B O 1
ATOM 2400 N N . LEU B 1 82 ? 6.723 -16.812 -1.18 1 75.19 82 LEU B N 1
ATOM 2401 C CA . LEU B 1 82 ? 7.973 -16.062 -1.152 1 75.19 82 LEU B CA 1
ATOM 2402 C C . LEU B 1 82 ? 7.836 -14.812 -0.288 1 75.19 82 LEU B C 1
ATOM 2404 O O . LEU B 1 82 ? 6.73 -14.453 0.13 1 75.19 82 LEU B O 1
ATOM 2408 N N . ASP B 1 83 ? 8.938 -14.18 -0.051 1 79.81 83 ASP B N 1
ATOM 2409 C CA . ASP B 1 83 ? 8.969 -12.93 0.696 1 79.81 83 ASP B CA 1
ATOM 2410 C C . ASP B 1 83 ? 8.32 -11.797 -0.101 1 79.81 83 ASP B C 1
ATOM 2412 O O . ASP B 1 83 ? 8.766 -11.477 -1.204 1 79.81 83 ASP B O 1
ATOM 2416 N N . VAL B 1 84 ? 7.328 -11.203 0.446 1 82.81 84 VAL B N 1
ATOM 2417 C CA . VAL B 1 84 ? 6.539 -10.172 -0.224 1 82.81 84 VAL B CA 1
ATOM 2418 C C . VAL B 1 84 ? 7.402 -8.945 -0.474 1 82.81 84 VAL B C 1
ATOM 2420 O O . VAL B 1 84 ? 7.34 -8.344 -1.549 1 82.81 84 VAL B O 1
ATOM 2423 N N . GLU B 1 85 ? 8.281 -8.664 0.419 1 83 85 GLU B N 1
ATOM 2424 C CA . GLU B 1 85 ? 9.086 -7.453 0.325 1 83 85 GLU B CA 1
ATOM 2425 C C . GLU B 1 85 ? 10.062 -7.527 -0.851 1 83 85 GLU B C 1
ATOM 2427 O O . GLU B 1 85 ? 10.164 -6.582 -1.635 1 83 85 GLU B O 1
ATOM 2432 N N . SER B 1 86 ? 10.68 -8.594 -1.014 1 77.25 86 SER B N 1
ATOM 2433 C CA . SER B 1 86 ? 11.719 -8.758 -2.025 1 77.25 86 SER B CA 1
ATOM 2434 C C . SER B 1 86 ? 11.117 -8.812 -3.428 1 77.25 86 SER B C 1
ATOM 2436 O O . SER B 1 86 ? 11.812 -8.555 -4.414 1 77.25 86 SER B O 1
ATOM 2438 N N . HIS B 1 87 ? 9.852 -9.086 -3.463 1 81.12 87 HIS B N 1
ATOM 2439 C CA . HIS B 1 87 ? 9.234 -9.289 -4.77 1 81.12 87 HIS B CA 1
ATOM 2440 C C . HIS B 1 87 ? 8.227 -8.188 -5.074 1 81.12 87 HIS B C 1
ATOM 2442 O O . HIS B 1 87 ? 7.613 -8.18 -6.145 1 81.12 87 HIS B O 1
ATOM 2448 N N . PHE B 1 88 ? 8.18 -7.285 -4.184 1 87.38 88 PHE B N 1
ATOM 2449 C CA . PHE B 1 88 ? 7.137 -6.273 -4.234 1 87.38 88 PHE B CA 1
ATOM 2450 C C . PHE B 1 88 ? 7.215 -5.48 -5.531 1 87.38 88 PHE B C 1
ATOM 2452 O O . PHE B 1 88 ? 6.254 -5.449 -6.305 1 87.38 88 PHE B O 1
ATOM 2459 N N . ASN B 1 89 ? 8.359 -4.953 -5.805 1 81.5 89 ASN B N 1
ATOM 2460 C CA . ASN B 1 89 ? 8.516 -4.062 -6.953 1 81.5 89 ASN B CA 1
ATOM 2461 C C . ASN B 1 89 ? 8.234 -4.789 -8.266 1 81.5 89 ASN B C 1
ATOM 2463 O O . ASN B 1 89 ? 7.504 -4.281 -9.117 1 81.5 89 ASN B O 1
ATOM 2467 N N . ILE B 1 90 ? 8.766 -5.961 -8.383 1 78.56 90 ILE B N 1
ATOM 2468 C CA . ILE B 1 90 ? 8.625 -6.684 -9.648 1 78.56 90 ILE B CA 1
ATOM 2469 C C . ILE B 1 90 ? 7.16 -7.055 -9.867 1 78.56 90 ILE B C 1
ATOM 2471 O O . ILE B 1 90 ? 6.664 -7.004 -11 1 78.56 90 ILE B O 1
ATOM 2475 N N . CYS B 1 91 ? 6.473 -7.375 -8.875 1 88.25 91 CYS B N 1
ATOM 2476 C CA . CYS B 1 91 ? 5.066 -7.738 -8.992 1 88.25 91 CYS B CA 1
ATOM 2477 C C . CYS B 1 91 ? 4.227 -6.531 -9.398 1 88.25 91 CYS B C 1
ATOM 2479 O O . CYS B 1 91 ? 3.428 -6.613 -10.336 1 88.25 91 CYS B O 1
ATOM 2481 N N . VAL B 1 92 ? 4.469 -5.461 -8.695 1 88.88 92 VAL B N 1
ATOM 2482 C CA . VAL B 1 92 ? 3.688 -4.254 -8.938 1 88.88 92 VAL B CA 1
ATOM 2483 C C . VAL B 1 92 ? 3.982 -3.715 -10.336 1 88.88 92 VAL B C 1
ATOM 2485 O O . VAL B 1 92 ? 3.064 -3.352 -11.07 1 88.88 92 VAL B O 1
ATOM 2488 N N . GLN B 1 93 ? 5.191 -3.742 -10.734 1 80.38 93 GLN B N 1
ATOM 2489 C CA . GLN B 1 93 ? 5.602 -3.234 -12.039 1 80.38 93 GLN B CA 1
ATOM 2490 C C . GLN B 1 93 ? 5.012 -4.078 -13.164 1 80.38 93 GLN B C 1
ATOM 2492 O O . GLN B 1 93 ? 4.777 -3.578 -14.266 1 80.38 93 GLN B O 1
ATOM 2497 N N . ASN B 1 94 ? 4.734 -5.301 -12.836 1 82.94 94 ASN B N 1
ATOM 2498 C CA . ASN B 1 94 ? 4.199 -6.188 -13.867 1 82.94 94 ASN B CA 1
ATOM 2499 C C . ASN B 1 94 ? 2.672 -6.195 -13.859 1 82.94 94 ASN B C 1
ATOM 2501 O O . ASN B 1 94 ? 2.049 -6.945 -14.609 1 82.94 94 ASN B O 1
ATOM 2505 N N . GLY B 1 95 ? 2.123 -5.391 -12.977 1 90.69 95 GLY B N 1
ATOM 2506 C CA . GLY B 1 95 ? 0.69 -5.172 -13.102 1 90.69 95 GLY B CA 1
ATOM 2507 C C . GLY B 1 95 ? -0.101 -5.742 -11.938 1 90.69 95 GLY B C 1
ATOM 2508 O O . GLY B 1 95 ? -1.333 -5.711 -11.945 1 90.69 95 GLY B O 1
ATOM 2509 N N . ALA B 1 96 ? 0.601 -6.277 -10.945 1 94.38 96 ALA B N 1
ATOM 2510 C CA . ALA B 1 96 ? -0.105 -6.789 -9.773 1 94.38 96 ALA B CA 1
ATOM 2511 C C . ALA B 1 96 ? -0.843 -5.668 -9.047 1 94.38 96 ALA B C 1
ATOM 2513 O O . ALA B 1 96 ? -0.33 -4.551 -8.93 1 94.38 96 ALA B O 1
ATOM 2514 N N . ASP B 1 97 ? -2.006 -6.023 -8.57 1 95.56 97 ASP B N 1
ATOM 2515 C CA . ASP B 1 97 ? -2.826 -5.074 -7.816 1 95.56 97 ASP B CA 1
ATOM 2516 C C . ASP B 1 97 ? -2.693 -5.305 -6.312 1 95.56 97 ASP B C 1
ATOM 2518 O O . ASP B 1 97 ? -3.352 -4.633 -5.52 1 95.56 97 ASP B O 1
ATOM 2522 N N . GLY B 1 98 ? -1.911 -6.219 -5.949 1 94.12 98 GLY B N 1
ATOM 2523 C CA . GLY B 1 98 ? -1.618 -6.566 -4.566 1 94.12 98 GLY B CA 1
ATOM 2524 C C . GLY B 1 98 ? -0.718 -7.781 -4.438 1 94.12 98 GLY B C 1
ATOM 2525 O O . GLY B 1 98 ? -0.46 -8.477 -5.422 1 94.12 98 GLY B O 1
ATOM 2526 N N . LEU B 1 99 ? -0.21 -7.953 -3.279 1 92.94 99 LEU B N 1
ATOM 2527 C CA . LEU B 1 99 ? 0.618 -9.102 -2.936 1 92.94 99 LEU B CA 1
ATOM 2528 C C . LEU B 1 99 ? 0.309 -9.594 -1.523 1 92.94 99 LEU B C 1
ATOM 2530 O O . LEU B 1 99 ? 0.157 -8.789 -0.603 1 92.94 99 LEU B O 1
ATOM 2534 N N . ILE B 1 100 ? 0.189 -10.914 -1.401 1 93.19 100 ILE B N 1
ATOM 2535 C CA . ILE B 1 100 ? -0.08 -11.492 -0.091 1 93.19 100 ILE B CA 1
ATOM 2536 C C . ILE B 1 100 ? 0.665 -12.82 0.049 1 93.19 100 ILE B C 1
ATOM 2538 O O . ILE B 1 100 ? 0.804 -13.562 -0.922 1 93.19 100 ILE B O 1
ATOM 2542 N N . SER B 1 101 ? 1.158 -13.039 1.269 1 92.06 101 SER B N 1
ATOM 2543 C CA . SER B 1 101 ? 1.872 -14.273 1.583 1 92.06 101 SER B CA 1
ATOM 2544 C C . SER B 1 101 ? 0.907 -15.438 1.762 1 92.06 101 SER B C 1
ATOM 2546 O O . SER B 1 101 ? -0.178 -15.273 2.322 1 92.06 101 SER B O 1
ATOM 2548 N N . LYS B 1 102 ? 1.381 -16.625 1.395 1 91.44 102 LYS B N 1
ATOM 2549 C CA . LYS B 1 102 ? 0.574 -17.828 1.589 1 91.44 102 LYS B CA 1
ATOM 2550 C C . LYS B 1 102 ? 0.471 -18.188 3.068 1 91.44 102 LYS B C 1
ATOM 2552 O O . LYS B 1 102 ? -0.361 -19.016 3.457 1 91.44 102 LYS B O 1
ATOM 2557 N N . SER B 1 103 ? 1.236 -17.531 3.922 1 89.38 103 SER B N 1
ATOM 2558 C CA . SER B 1 103 ? 1.15 -17.719 5.367 1 89.38 103 SER B CA 1
ATOM 2559 C C . SER B 1 103 ? 0.118 -16.797 5.988 1 89.38 103 SER B C 1
ATOM 2561 O O . SER B 1 103 ? -0.026 -16.75 7.215 1 89.38 103 SER B O 1
ATOM 2563 N N . CYS B 1 104 ? -0.616 -16.141 5.215 1 89.25 104 CYS B N 1
ATOM 2564 C CA . CYS B 1 104 ? -1.607 -15.195 5.711 1 89.25 104 CYS B CA 1
ATOM 2565 C C . CYS B 1 104 ? -2.75 -15.914 6.414 1 89.25 104 CYS B C 1
ATOM 2567 O O . CYS B 1 104 ? -2.98 -17.094 6.172 1 89.25 104 CYS B O 1
ATOM 2569 N N . THR B 1 105 ? -3.416 -15.18 7.312 1 88.56 105 THR B N 1
ATOM 2570 C CA . THR B 1 105 ? -4.621 -15.688 7.953 1 88.56 105 THR B CA 1
ATOM 2571 C C . THR B 1 105 ? -5.824 -15.57 7.016 1 88.56 105 THR B C 1
ATOM 2573 O O . THR B 1 105 ? -5.754 -14.883 5.992 1 88.56 105 THR B O 1
ATOM 2576 N N . GLU B 1 106 ? -6.883 -16.219 7.383 1 90.06 106 GLU B N 1
ATOM 2577 C CA . GLU B 1 106 ? -8.141 -16.109 6.656 1 90.06 106 GLU B CA 1
ATOM 2578 C C . GLU B 1 106 ? -8.609 -14.664 6.574 1 90.06 106 GLU B C 1
ATOM 2580 O O . GLU B 1 106 ? -9.039 -14.203 5.512 1 90.06 106 GLU B O 1
ATOM 2585 N N . GLU B 1 107 ? -8.508 -13.977 7.664 1 86.56 107 GLU B N 1
ATOM 2586 C CA . GLU B 1 107 ? -8.938 -12.578 7.715 1 86.56 107 GLU B CA 1
ATOM 2587 C C . GLU B 1 107 ? -8.102 -11.711 6.789 1 86.56 107 GLU B C 1
ATOM 2589 O O . GLU B 1 107 ? -8.625 -10.82 6.113 1 86.56 107 GLU B O 1
ATOM 2594 N N . GLN B 1 108 ? -6.879 -12.039 6.707 1 89.19 108 GLN B N 1
ATOM 2595 C CA . GLN B 1 108 ? -5.965 -11.242 5.898 1 89.19 108 GLN B CA 1
ATOM 2596 C C . GLN B 1 108 ? -6.262 -11.398 4.41 1 89.19 108 GLN B C 1
ATOM 2598 O O . GLN B 1 108 ? -6.312 -10.414 3.674 1 89.19 108 GLN B O 1
ATOM 2603 N N . ILE B 1 109 ? -6.449 -12.625 4.008 1 92.25 109 ILE B N 1
ATOM 2604 C CA . ILE B 1 109 ? -6.695 -12.836 2.586 1 92.25 109 ILE B CA 1
ATOM 2605 C C . ILE B 1 109 ? -8.078 -12.305 2.219 1 92.25 109 ILE B C 1
ATOM 2607 O O . ILE B 1 109 ? -8.273 -11.766 1.125 1 92.25 109 ILE B O 1
ATOM 2611 N N . ARG B 1 110 ? -9 -12.375 3.07 1 90.31 110 ARG B N 1
ATOM 2612 C CA . ARG B 1 110 ? -10.328 -11.828 2.818 1 90.31 110 ARG B CA 1
ATOM 2613 C C . ARG B 1 110 ? -10.273 -10.312 2.678 1 90.31 110 ARG B C 1
ATOM 2615 O O . ARG B 1 110 ? -10.898 -9.742 1.783 1 90.31 110 ARG B O 1
ATOM 2622 N N . THR B 1 111 ? -9.531 -9.75 3.553 1 89.94 111 THR B N 1
ATOM 2623 C CA . THR B 1 111 ? -9.367 -8.297 3.512 1 89.94 111 THR B CA 1
ATOM 2624 C C . THR B 1 111 ? -8.688 -7.867 2.215 1 89.94 111 THR B C 1
ATOM 2626 O O . THR B 1 111 ? -9.117 -6.902 1.576 1 89.94 111 THR B O 1
ATOM 2629 N N . ALA B 1 112 ? -7.699 -8.625 1.826 1 93.19 112 ALA B N 1
ATOM 2630 C CA . ALA B 1 112 ? -6.965 -8.297 0.605 1 93.19 112 ALA B CA 1
ATOM 2631 C C . ALA B 1 112 ? -7.867 -8.406 -0.621 1 93.19 112 ALA B C 1
ATOM 2633 O O . ALA B 1 112 ? -7.855 -7.523 -1.485 1 93.19 112 ALA B O 1
ATOM 2634 N N . VAL B 1 113 ? -8.656 -9.406 -0.691 1 93.25 113 VAL B N 1
ATOM 2635 C CA . VAL B 1 113 ? -9.547 -9.648 -1.82 1 93.25 113 VAL B CA 1
ATOM 2636 C C . VAL B 1 113 ? -10.617 -8.562 -1.875 1 93.25 113 VAL B C 1
ATOM 2638 O O . VAL B 1 113 ? -10.867 -7.98 -2.934 1 93.25 113 VAL B O 1
ATOM 2641 N N . LYS B 1 114 ? -11.164 -8.234 -0.774 1 90 114 LYS B N 1
ATOM 2642 C CA . LYS B 1 114 ? -12.188 -7.195 -0.717 1 90 114 LYS B CA 1
ATOM 2643 C C . LYS B 1 114 ? -11.625 -5.84 -1.128 1 90 114 LYS B C 1
ATOM 2645 O O . LYS B 1 114 ? -12.25 -5.105 -1.896 1 90 114 LYS B O 1
ATOM 2650 N N . ALA B 1 115 ? -10.516 -5.594 -0.581 1 91.69 115 ALA B N 1
ATOM 2651 C CA . ALA B 1 115 ? -9.875 -4.324 -0.904 1 91.69 115 ALA B CA 1
ATOM 2652 C C . ALA B 1 115 ? -9.641 -4.195 -2.406 1 91.69 115 ALA B C 1
ATOM 2654 O O . ALA B 1 115 ? -9.93 -3.154 -3 1 91.69 115 ALA B O 1
ATOM 2655 N N . ALA B 1 116 ? -9.148 -5.254 -2.996 1 93.69 116 ALA B N 1
ATOM 2656 C CA . ALA B 1 116 ? -8.852 -5.227 -4.426 1 93.69 116 ALA B CA 1
ATOM 2657 C C . ALA B 1 116 ? -10.109 -4.977 -5.246 1 93.69 116 ALA B C 1
ATOM 2659 O O . ALA B 1 116 ? -10.086 -4.223 -6.223 1 93.69 116 ALA B O 1
ATOM 2660 N N . LEU B 1 117 ? -11.156 -5.586 -4.859 1 91.38 117 LEU B N 1
ATOM 2661 C CA . LEU B 1 117 ? -12.422 -5.434 -5.57 1 91.38 117 LEU B CA 1
ATOM 2662 C C . LEU B 1 117 ? -12.945 -4.004 -5.449 1 91.38 117 LEU B C 1
ATOM 2664 O O . LEU B 1 117 ? -13.812 -3.588 -6.223 1 91.38 117 LEU B O 1
ATOM 2668 N N . HIS B 1 118 ? -12.406 -3.309 -4.473 1 89.69 118 HIS B N 1
ATOM 2669 C CA . HIS B 1 118 ? -12.766 -1.903 -4.301 1 89.69 118 HIS B CA 1
ATOM 2670 C C . HIS B 1 118 ? -11.609 -0.991 -4.707 1 89.69 118 HIS B C 1
ATOM 2672 O O . HIS B 1 118 ? -11.477 0.121 -4.191 1 89.69 118 HIS B O 1
ATOM 2678 N N . ASN B 1 119 ? -10.75 -1.485 -5.473 1 92.44 119 ASN B N 1
ATOM 2679 C CA . ASN B 1 119 ? -9.648 -0.754 -6.09 1 92.44 119 ASN B CA 1
ATOM 2680 C C . ASN B 1 119 ? -8.648 -0.259 -5.051 1 92.44 119 ASN B C 1
ATOM 2682 O O . ASN B 1 119 ? -8.117 0.844 -5.172 1 92.44 119 ASN B O 1
ATOM 2686 N N . GLN B 1 120 ? -8.523 -1.094 -4.043 1 93.19 120 GLN B N 1
ATOM 2687 C CA . GLN B 1 120 ? -7.527 -0.852 -3 1 93.19 120 GLN B CA 1
ATOM 2688 C C . GLN B 1 120 ? -6.574 -2.037 -2.861 1 93.19 120 GLN B C 1
ATOM 2690 O O . GLN B 1 120 ? -6.887 -3.145 -3.307 1 93.19 120 GLN B O 1
ATOM 2695 N N . ALA B 1 121 ? -5.43 -1.751 -2.33 1 94.81 121 ALA B N 1
ATOM 2696 C CA . ALA B 1 121 ? -4.438 -2.789 -2.072 1 94.81 121 ALA B CA 1
ATOM 2697 C C . ALA B 1 121 ? -4.039 -2.816 -0.6 1 94.81 121 ALA B C 1
ATOM 2699 O O . ALA B 1 121 ? -3.998 -1.773 0.058 1 94.81 121 ALA B O 1
ATOM 2700 N N . VAL B 1 122 ? -3.807 -4.016 -0.126 1 94.31 122 VAL B N 1
ATOM 2701 C CA . VAL B 1 122 ? -3.314 -4.207 1.233 1 94.31 122 VAL B CA 1
ATOM 2702 C C . VAL B 1 122 ? -1.829 -4.559 1.201 1 94.31 122 VAL B C 1
ATOM 2704 O O . VAL B 1 122 ? -1.421 -5.488 0.498 1 94.31 122 VAL B O 1
ATOM 2707 N N . ILE B 1 123 ? -1.055 -3.777 1.905 1 93.25 123 ILE B N 1
ATOM 2708 C CA . ILE B 1 123 ? 0.373 -4.07 1.961 1 93.25 123 ILE B CA 1
ATOM 2709 C C . ILE B 1 123 ? 0.856 -4.008 3.408 1 93.25 123 ILE B C 1
ATOM 2711 O O . ILE B 1 123 ? 0.26 -3.32 4.238 1 93.25 123 ILE B O 1
ATOM 2715 N N . PRO B 1 124 ? 1.896 -4.809 3.709 1 91.25 124 PRO B N 1
ATOM 2716 C CA . PRO B 1 124 ? 2.461 -4.672 5.055 1 91.25 124 PRO B CA 1
ATOM 2717 C C . PRO B 1 124 ? 2.912 -3.244 5.359 1 91.25 124 PRO B C 1
ATOM 2719 O O . PRO B 1 124 ? 3.453 -2.562 4.484 1 91.25 124 PRO B O 1
ATOM 2722 N N . ILE B 1 125 ? 2.717 -2.801 6.602 1 92.56 125 ILE B N 1
ATOM 2723 C CA . ILE B 1 125 ? 3.1 -1.453 7.008 1 92.56 125 ILE B CA 1
ATOM 2724 C C . ILE B 1 125 ? 4.605 -1.27 6.836 1 92.56 125 ILE B C 1
ATOM 2726 O O . ILE B 1 125 ? 5.066 -0.189 6.457 1 92.56 125 ILE B O 1
ATOM 2730 N N . GLU B 1 126 ? 5.367 -2.355 7.004 1 89.44 126 GLU B N 1
ATOM 2731 C CA . GLU B 1 126 ? 6.816 -2.291 6.828 1 89.44 126 GLU B CA 1
ATOM 2732 C C . GLU B 1 126 ? 7.184 -1.922 5.395 1 89.44 126 GLU B C 1
ATOM 2734 O O . GLU B 1 126 ? 8.172 -1.229 5.16 1 89.44 126 GLU B O 1
ATOM 2739 N N . ILE B 1 127 ? 6.441 -2.375 4.484 1 89.56 127 ILE B N 1
ATOM 2740 C CA . ILE B 1 127 ? 6.648 -2.018 3.086 1 89.56 127 ILE B CA 1
ATOM 2741 C C . ILE B 1 127 ? 6.242 -0.563 2.859 1 89.56 127 ILE B C 1
ATOM 2743 O O . ILE B 1 127 ? 6.977 0.203 2.23 1 89.56 127 ILE B O 1
ATOM 2747 N N . LEU B 1 128 ? 5.113 -0.18 3.414 1 91.31 128 LEU B N 1
ATOM 2748 C CA . LEU B 1 128 ? 4.617 1.185 3.283 1 91.31 128 LEU B CA 1
ATOM 2749 C C . LEU B 1 128 ? 5.672 2.193 3.719 1 91.31 128 LEU B C 1
ATOM 2751 O O . LEU B 1 128 ? 5.871 3.217 3.059 1 91.31 128 LEU B O 1
ATOM 2755 N N . LYS B 1 129 ? 6.316 1.879 4.746 1 87.88 129 LYS B N 1
ATOM 2756 C CA . LYS B 1 129 ? 7.281 2.801 5.344 1 87.88 129 LYS B CA 1
ATOM 2757 C C . LYS B 1 129 ? 8.5 2.979 4.445 1 87.88 129 LYS B C 1
ATOM 2759 O O . LYS B 1 129 ? 9.281 3.912 4.629 1 87.88 129 LYS B O 1
ATOM 2764 N N . ASN B 1 130 ? 8.625 2.07 3.463 1 86.38 130 ASN B N 1
ATOM 2765 C CA . ASN B 1 130 ? 9.82 2.086 2.623 1 86.38 130 ASN B CA 1
ATOM 2766 C C . ASN B 1 130 ? 9.477 2.344 1.16 1 86.38 130 ASN B C 1
ATOM 2768 O O . ASN B 1 130 ? 10.297 2.121 0.273 1 86.38 130 ASN B O 1
ATOM 2772 N N . VAL B 1 131 ? 8.273 2.75 0.97 1 85.38 131 VAL B N 1
ATOM 2773 C CA . VAL B 1 131 ? 7.898 3.037 -0.41 1 85.38 131 VAL B CA 1
ATOM 2774 C C . VAL B 1 131 ? 7.926 4.547 -0.649 1 85.38 131 VAL B C 1
ATOM 2776 O O . VAL B 1 131 ? 7.793 5.332 0.29 1 85.38 131 VAL B O 1
ATOM 2779 N N . GLU B 1 132 ? 8.156 4.879 -1.911 1 81.88 132 GLU B N 1
ATOM 2780 C CA . GLU B 1 132 ? 8.055 6.254 -2.395 1 81.88 132 GLU B CA 1
ATOM 2781 C C . GLU B 1 132 ? 7.156 6.34 -3.623 1 81.88 132 GLU B C 1
ATOM 2783 O O . GLU B 1 132 ? 7.336 5.59 -4.586 1 81.88 132 GLU B O 1
ATOM 2788 N N . LEU B 1 133 ? 6.133 7.117 -3.465 1 79.56 133 LEU B N 1
ATOM 2789 C CA . LEU B 1 133 ? 5.285 7.363 -4.625 1 79.56 133 LEU B CA 1
ATOM 2790 C C . LEU B 1 133 ? 6.023 8.195 -5.672 1 79.56 133 LEU B C 1
ATOM 2792 O O . LEU B 1 133 ? 6.559 9.258 -5.355 1 79.56 133 LEU B O 1
ATOM 2796 N N . LYS B 1 134 ? 6.289 7.438 -6.941 1 70.5 134 LYS B N 1
ATOM 2797 C CA . LYS B 1 134 ? 6.902 8.141 -8.062 1 70.5 134 LYS B CA 1
ATOM 2798 C C . LYS B 1 134 ? 5.934 9.141 -8.68 1 70.5 134 LYS B C 1
ATOM 2800 O O . LYS B 1 134 ? 4.824 8.773 -9.086 1 70.5 134 LYS B O 1
ATOM 2805 N N . LEU B 1 135 ? 5.918 10.125 -8.297 1 52 135 LEU B N 1
ATOM 2806 C CA . LEU B 1 135 ? 5.059 11.125 -8.914 1 52 135 LEU B CA 1
ATOM 2807 C C . LEU B 1 135 ? 5.477 11.383 -10.359 1 52 135 LEU B C 1
ATOM 2809 O O . LEU B 1 135 ? 6.66 11.602 -10.633 1 52 135 LEU B O 1
ATOM 2813 N N . ASN B 1 136 ? 5.191 10.398 -11.406 1 48.34 136 ASN B N 1
ATOM 2814 C CA . ASN B 1 136 ? 5.508 10.594 -12.82 1 48.34 136 ASN B CA 1
ATOM 2815 C C . ASN B 1 136 ? 5.863 12.047 -13.117 1 48.34 136 ASN B C 1
ATOM 2817 O O . ASN B 1 136 ? 5.363 12.961 -12.461 1 48.34 136 ASN B O 1
ATOM 2821 N N . ASP B 1 137 ? 7.105 12.18 -13.922 1 39.81 137 ASP B N 1
ATOM 2822 C CA . ASP B 1 137 ? 7.574 13.391 -14.586 1 39.81 137 ASP B CA 1
ATOM 2823 C C . ASP B 1 137 ? 6.41 14.172 -15.188 1 39.81 137 ASP B C 1
ATOM 2825 O O . ASP B 1 137 ? 6.609 15.039 -16.031 1 39.81 137 ASP B O 1
ATOM 2829 N N . ARG B 1 138 ? 5.422 13.75 -15.836 1 39.19 138 ARG B N 1
ATOM 2830 C CA . ARG B 1 138 ? 4.938 15.008 -16.406 1 39.19 138 ARG B CA 1
ATOM 2831 C C . ARG B 1 138 ? 5.168 16.172 -15.438 1 39.19 138 ARG B C 1
ATOM 2833 O O . ARG B 1 138 ? 5.723 17.203 -15.82 1 39.19 138 ARG B O 1
ATOM 2840 N N . GLN B 1 139 ? 4.172 17.141 -14.875 1 36.44 139 GLN B N 1
ATOM 2841 C CA . GLN B 1 139 ? 4.617 18.25 -14.039 1 36.44 139 GLN B CA 1
ATOM 2842 C C . GLN B 1 139 ? 5.395 17.75 -12.828 1 36.44 139 GLN B C 1
ATOM 2844 O O . GLN B 1 139 ? 5.105 16.672 -12.305 1 36.44 139 GLN B O 1
ATOM 2849 N N . SER B 1 140 ? 6.758 18.203 -12.164 1 38.56 140 SER B N 1
ATOM 2850 C CA . SER B 1 140 ? 7.609 18.5 -11.016 1 38.56 140 SER B CA 1
ATOM 2851 C C . SER B 1 140 ? 6.883 18.234 -9.703 1 38.56 140 SER B C 1
ATOM 2853 O O . SER B 1 140 ? 6.137 19.078 -9.219 1 38.56 140 SER B O 1
ATOM 2855 N N . VAL B 1 141 ? 6.473 17.344 -9.492 1 38.81 141 VAL B N 1
ATOM 2856 C CA . VAL B 1 141 ? 5.723 17.141 -8.258 1 38.81 141 VAL B CA 1
ATOM 2857 C C . VAL B 1 141 ? 6.637 17.375 -7.059 1 38.81 141 VAL B C 1
ATOM 2859 O O . VAL B 1 141 ? 6.16 17.672 -5.957 1 38.81 141 VAL B O 1
ATOM 2862 N N . GLU B 1 142 ? 7.711 16.641 -7.125 1 42.53 142 GLU B N 1
ATOM 2863 C CA . GLU B 1 142 ? 8.711 17.234 -6.234 1 42.53 142 GLU B CA 1
ATOM 2864 C C . GLU B 1 142 ? 8.711 18.75 -6.352 1 42.53 142 GLU B C 1
ATOM 2866 O O . GLU B 1 142 ? 8.875 19.453 -5.352 1 42.53 142 GLU B O 1
ATOM 2871 N N . ASP B 1 143 ? 8.633 19.109 -7.672 1 46.72 143 ASP B N 1
ATOM 2872 C CA . ASP B 1 143 ? 8.508 20.531 -7.984 1 46.72 143 ASP B CA 1
ATOM 2873 C C . ASP B 1 143 ? 7.078 21.031 -7.746 1 46.72 143 ASP B C 1
ATOM 2875 O O . ASP B 1 143 ? 6.836 22.234 -7.668 1 46.72 143 ASP B O 1
ATOM 2879 N N . LYS B 1 144 ? 6.168 20.031 -7.68 1 51.59 144 LYS B N 1
ATOM 2880 C CA . LYS B 1 144 ? 4.793 20.516 -7.543 1 51.59 144 LYS B CA 1
ATOM 2881 C C . LYS B 1 144 ? 4.211 20.109 -6.188 1 51.59 144 LYS B C 1
ATOM 2883 O O . LYS B 1 144 ? 3.123 20.562 -5.82 1 51.59 144 LYS B O 1
ATOM 2888 N N . THR B 1 145 ? 4.949 19.188 -5.637 1 56.5 145 THR B N 1
ATOM 2889 C CA . THR B 1 145 ? 4.434 18.828 -4.32 1 56.5 145 THR B CA 1
ATOM 2890 C C . THR B 1 145 ? 5.168 19.594 -3.221 1 56.5 145 THR B C 1
ATOM 2892 O O . THR B 1 145 ? 6.379 19.797 -3.314 1 56.5 145 THR B O 1
ATOM 2895 N N . LEU B 1 146 ? 4.418 20.016 -2.428 1 64.31 146 LEU B N 1
ATOM 2896 C CA . LEU B 1 146 ? 5.004 20.781 -1.328 1 64.31 146 LEU B CA 1
ATOM 2897 C C . LEU B 1 146 ? 5.773 19.859 -0.383 1 64.31 146 LEU B C 1
ATOM 2899 O O . LEU B 1 146 ? 5.301 18.766 -0.048 1 64.31 146 LEU B O 1
ATOM 2903 N N . THR B 1 147 ? 7.043 20.109 -0.218 1 61.28 147 THR B N 1
ATOM 2904 C CA . THR B 1 147 ? 7.719 19.484 0.912 1 61.28 147 THR B CA 1
ATOM 2905 C C . THR B 1 147 ? 6.988 19.781 2.217 1 61.28 147 THR B C 1
ATOM 2907 O O . THR B 1 147 ? 6.117 20.656 2.258 1 61.28 147 THR B O 1
ATOM 2910 N N . ASN B 1 148 ? 7.375 19.125 3.23 1 58.59 148 ASN B N 1
ATOM 2911 C CA . ASN B 1 148 ? 6.789 19.406 4.535 1 58.59 148 ASN B CA 1
ATOM 2912 C C . ASN B 1 148 ? 7.012 20.859 4.945 1 58.59 148 ASN B C 1
ATOM 2914 O O . ASN B 1 148 ? 6.094 21.516 5.445 1 58.59 148 ASN B O 1
ATOM 2918 N N . ARG B 1 149 ? 8.195 21.203 4.734 1 67.5 149 ARG B N 1
ATOM 2919 C CA . ARG B 1 149 ? 8.516 22.594 5.086 1 67.5 149 ARG B CA 1
ATOM 2920 C C . ARG B 1 149 ? 7.711 23.578 4.246 1 67.5 149 ARG B C 1
ATOM 2922 O O . ARG B 1 149 ? 7.168 24.547 4.77 1 67.5 149 ARG B O 1
ATOM 2929 N N . GLU B 1 150 ? 7.609 23.172 2.986 1 76.44 150 GLU B N 1
ATOM 2930 C CA . GLU B 1 150 ? 6.848 24.047 2.094 1 76.44 150 GLU B CA 1
ATOM 2931 C C . GLU B 1 150 ? 5.371 24.062 2.479 1 76.44 150 GLU B C 1
ATOM 2933 O O . GLU B 1 150 ? 4.734 25.125 2.432 1 76.44 150 GLU B O 1
ATOM 2938 N N . TYR B 1 151 ? 4.926 22.953 2.812 1 72.19 151 TYR B N 1
ATOM 2939 C CA . TYR B 1 151 ? 3.545 22.891 3.268 1 72.19 151 TYR B CA 1
ATOM 2940 C C . TYR B 1 151 ? 3.338 23.734 4.516 1 72.19 151 TYR B C 1
ATOM 2942 O O . TYR B 1 151 ? 2.381 24.516 4.594 1 72.19 151 TYR B O 1
ATOM 2950 N N . ASP B 1 152 ? 4.176 23.578 5.422 1 72.31 152 ASP B N 1
ATOM 2951 C CA . ASP B 1 152 ? 4.102 24.344 6.66 1 72.31 152 ASP B CA 1
ATOM 2952 C C . ASP B 1 152 ? 4.129 25.844 6.375 1 72.31 152 ASP B C 1
ATOM 2954 O O . ASP B 1 152 ? 3.369 26.609 6.973 1 72.31 152 ASP B O 1
ATOM 2958 N N . ILE B 1 153 ? 4.961 26.188 5.5 1 82.31 153 ILE B N 1
ATOM 2959 C CA . ILE B 1 153 ? 5.094 27.594 5.152 1 82.31 153 ILE B CA 1
ATOM 2960 C C . ILE B 1 153 ? 3.812 28.094 4.492 1 82.31 153 ILE B C 1
ATOM 2962 O O . ILE B 1 153 ? 3.311 29.172 4.82 1 82.31 153 ILE B O 1
ATOM 2966 N N . LEU B 1 154 ? 3.277 27.219 3.688 1 82 154 LEU B N 1
ATOM 2967 C CA . LEU B 1 154 ? 2.041 27.578 2.998 1 82 154 LEU B CA 1
ATOM 2968 C C . LEU B 1 154 ? 0.893 27.734 3.986 1 82 154 LEU B C 1
ATOM 2970 O O . LEU B 1 154 ? 0.112 28.688 3.893 1 82 154 LEU B O 1
ATOM 2974 N N . VAL B 1 155 ? 0.843 26.891 4.883 1 74.75 155 VAL B N 1
ATOM 2975 C CA . VAL B 1 155 ? -0.203 26.922 5.898 1 74.75 155 VAL B CA 1
ATOM 2976 C C . VAL B 1 155 ? -0.093 28.203 6.711 1 74.75 155 VAL B C 1
ATOM 2978 O O . VAL B 1 155 ? -1.097 28.875 6.957 1 74.75 155 VAL B O 1
ATOM 2981 N N . GLU B 1 156 ? 1.08 28.516 7.109 1 80.62 156 GLU B N 1
ATOM 2982 C CA . GLU B 1 156 ? 1.3 29.734 7.867 1 80.62 156 GLU B CA 1
ATOM 2983 C C . GLU B 1 156 ? 1.038 30.969 7.012 1 80.62 156 GLU B C 1
ATOM 2985 O O . GLU B 1 156 ? 0.534 31.984 7.508 1 80.62 156 GLU B O 1
ATOM 2990 N N . MET B 1 157 ? 1.337 30.844 5.754 1 86.31 157 MET B N 1
ATOM 2991 C CA . MET B 1 157 ? 1.063 31.922 4.812 1 86.31 157 MET B CA 1
ATOM 2992 C C . MET B 1 157 ? -0.433 32.188 4.719 1 86.31 157 MET B C 1
ATOM 2994 O O . MET B 1 157 ? -0.852 33.344 4.633 1 86.31 157 MET B O 1
ATOM 2998 N N . MET B 1 158 ? -1.18 31.125 4.824 1 77.81 158 MET B N 1
ATOM 2999 C CA . MET B 1 158 ? -2.633 31.234 4.723 1 77.81 158 MET B CA 1
ATOM 3000 C C . MET B 1 158 ? -3.207 32 5.914 1 77.81 158 MET B C 1
ATOM 3002 O O . MET B 1 158 ? -4.332 32.5 5.852 1 77.81 158 MET B O 1
ATOM 3006 N N . LYS B 1 159 ? -2.482 32.031 6.918 1 75.44 159 LYS B N 1
ATOM 3007 C CA . LYS B 1 159 ? -2.877 32.812 8.078 1 75.44 159 LYS B CA 1
ATOM 3008 C C . LYS B 1 159 ? -2.477 34.281 7.914 1 75.44 159 LYS B C 1
ATOM 3010 O O . LYS B 1 159 ? -2.348 35.031 8.898 1 75.44 159 LYS B O 1
ATOM 3015 N N . GLU B 1 160 ? -2.037 34.656 6.684 1 79.62 160 GLU B N 1
ATOM 3016 C CA . GLU B 1 160 ? -1.736 36.031 6.246 1 79.62 160 GLU B CA 1
ATOM 3017 C C . GLU B 1 160 ? -0.446 36.531 6.883 1 79.62 160 GLU B C 1
ATOM 3019 O O . GLU B 1 160 ? -0.291 37.75 7.105 1 79.62 160 GLU B O 1
ATOM 3024 N N . LYS B 1 161 ? 0.33 35.656 7.297 1 85.19 161 LYS B N 1
ATOM 3025 C CA . LYS B 1 161 ? 1.635 36.062 7.809 1 85.19 161 LYS B CA 1
ATOM 3026 C C . LYS B 1 161 ? 2.502 36.625 6.691 1 85.19 161 LYS B C 1
ATOM 3028 O O . LYS B 1 161 ? 2.492 36.125 5.566 1 85.19 161 LYS B O 1
ATOM 3033 N N . THR B 1 162 ? 3.191 37.75 7.016 1 90.06 162 THR B N 1
ATOM 3034 C CA . THR B 1 162 ? 4.133 38.375 6.082 1 90.06 162 THR B CA 1
ATOM 3035 C C . THR B 1 162 ? 5.391 37.5 5.949 1 90.06 162 THR B C 1
ATOM 3037 O O . THR B 1 162 ? 5.598 36.594 6.727 1 90.06 162 THR B O 1
ATOM 3040 N N . ASN B 1 163 ? 6.16 37.844 4.898 1 91.62 163 ASN B N 1
ATOM 3041 C CA . ASN B 1 163 ? 7.406 37.094 4.727 1 91.62 163 ASN B CA 1
ATOM 3042 C C . ASN B 1 163 ? 8.305 37.219 5.957 1 91.62 163 ASN B C 1
ATOM 3044 O O . ASN B 1 163 ? 8.992 36.281 6.32 1 91.62 163 ASN B O 1
ATOM 3048 N N . LEU B 1 164 ? 8.234 38.375 6.48 1 90.75 164 LEU B N 1
ATOM 3049 C CA . LEU B 1 164 ? 9.023 38.594 7.688 1 90.75 164 LEU B CA 1
ATOM 3050 C C . LEU B 1 164 ? 8.523 37.719 8.828 1 90.75 164 LEU B C 1
ATOM 3052 O O . LEU B 1 164 ? 9.32 37.094 9.547 1 90.75 164 LEU B O 1
ATOM 3056 N N . GLU B 1 165 ? 7.242 37.656 9.07 1 91.12 165 GLU B N 1
ATOM 3057 C CA . GLU B 1 165 ? 6.637 36.844 10.109 1 91.12 165 GLU B CA 1
ATOM 3058 C C . GLU B 1 165 ? 6.91 35.375 9.859 1 91.12 165 GLU B C 1
ATOM 3060 O O . GLU B 1 165 ? 7.16 34.594 10.797 1 91.12 165 GLU B O 1
ATOM 3065 N N . LEU B 1 166 ? 6.781 34.969 8.625 1 91.62 166 LEU B N 1
ATOM 3066 C CA . LEU B 1 166 ? 7.105 33.594 8.266 1 91.62 166 LEU B CA 1
ATOM 3067 C C . LEU B 1 166 ? 8.555 33.281 8.617 1 91.62 166 LEU B C 1
ATOM 3069 O O . LEU B 1 166 ? 8.844 32.188 9.125 1 91.62 166 LEU B O 1
ATOM 3073 N N . ALA B 1 167 ? 9.445 34.219 8.336 1 89.62 167 ALA B N 1
ATOM 3074 C CA . ALA B 1 167 ? 10.859 34.031 8.656 1 89.62 167 ALA B CA 1
ATOM 3075 C C . ALA B 1 167 ? 11.062 33.812 10.156 1 89.62 167 ALA B C 1
ATOM 3077 O O . ALA B 1 167 ? 11.828 32.938 10.555 1 89.62 167 ALA B O 1
ATOM 3078 N N . GLU B 1 168 ? 10.367 34.531 10.898 1 85.19 168 GLU B N 1
ATOM 3079 C CA . GLU B 1 168 ? 10.438 34.375 12.352 1 85.19 168 GLU B CA 1
ATOM 3080 C C . GLU B 1 168 ? 9.867 33.062 12.812 1 85.19 168 GLU B C 1
ATOM 3082 O O . GLU B 1 168 ? 10.445 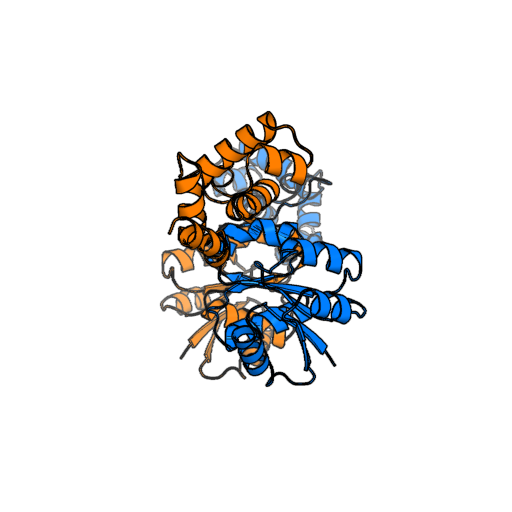32.406 13.68 1 85.19 168 GLU B O 1
ATOM 3087 N N . THR B 1 169 ? 8.789 32.719 12.234 1 81.12 169 THR B N 1
ATOM 3088 C CA . THR B 1 169 ? 8.078 31.484 12.617 1 81.12 169 THR B CA 1
ATOM 3089 C C . THR B 1 169 ? 8.945 30.266 12.359 1 81.12 169 THR B C 1
ATOM 3091 O O . THR B 1 169 ? 8.961 29.328 13.164 1 81.12 169 THR B O 1
ATOM 3094 N N . PHE B 1 170 ? 9.633 30.281 11.289 1 80.81 170 PHE B N 1
ATOM 3095 C CA . PHE B 1 170 ? 10.352 29.094 10.852 1 80.81 170 PHE B CA 1
ATOM 3096 C C . PHE B 1 170 ? 11.844 29.25 11.094 1 80.81 170 PHE B C 1
ATOM 3098 O O . PHE B 1 170 ? 12.641 28.406 10.664 1 80.81 170 PHE B O 1
ATOM 3105 N N . PHE B 1 171 ? 12.234 30.328 11.742 1 83.19 171 PHE B N 1
ATOM 3106 C CA . PHE B 1 171 ? 13.625 30.609 12.086 1 83.19 171 PHE B CA 1
ATOM 3107 C C . PHE B 1 171 ? 14.508 30.609 10.844 1 83.19 171 PHE B C 1
ATOM 3109 O O . PHE B 1 171 ? 15.555 29.953 10.828 1 83.19 171 PHE B O 1
ATOM 3116 N N . LEU B 1 172 ? 14.055 31.281 9.852 1 84.56 172 LEU B N 1
ATOM 3117 C CA . LEU B 1 172 ? 14.758 31.469 8.586 1 84.56 172 LEU B CA 1
ATOM 3118 C C . LEU B 1 172 ? 14.922 32.969 8.273 1 84.56 172 LEU B C 1
ATOM 3120 O O . LEU B 1 172 ? 14.297 33.812 8.914 1 84.56 172 LEU B O 1
ATOM 3124 N N . SER B 1 173 ? 15.773 33.219 7.312 1 86 173 SER B N 1
ATOM 3125 C CA . SER B 1 173 ? 15.844 34.594 6.793 1 86 173 SER B CA 1
ATOM 3126 C C . SER B 1 173 ? 14.68 34.875 5.855 1 86 173 SER B C 1
ATOM 3128 O O . SER B 1 173 ? 14.062 33.969 5.309 1 86 173 SER B O 1
ATOM 3130 N N . GLN B 1 174 ? 14.406 36.156 5.75 1 89.38 174 GLN B N 1
ATOM 3131 C CA . GLN B 1 174 ? 13.367 36.562 4.809 1 89.38 174 GLN B CA 1
ATOM 3132 C C . GLN B 1 174 ? 13.695 36.094 3.393 1 89.38 174 GLN B C 1
ATOM 3134 O O . GLN B 1 174 ? 12.805 35.688 2.637 1 89.38 174 GLN B O 1
ATOM 3139 N N . ARG B 1 175 ? 14.969 36.125 3.088 1 89.81 175 ARG B N 1
ATOM 3140 C CA . ARG B 1 175 ? 15.406 35.688 1.762 1 89.81 175 ARG B CA 1
ATOM 3141 C C . ARG B 1 175 ? 15.141 34.188 1.547 1 89.81 175 ARG B C 1
ATOM 3143 O O . ARG B 1 175 ? 14.711 33.781 0.466 1 89.81 175 ARG B O 1
ATOM 3150 N N . SER B 1 176 ? 15.367 33.469 2.51 1 86.62 176 SER B N 1
ATOM 3151 C CA . SER B 1 176 ? 15.102 32.031 2.439 1 86.62 176 SER B CA 1
ATOM 3152 C C . SER B 1 176 ? 13.609 31.75 2.264 1 86.62 176 SER B C 1
ATOM 3154 O O . SER B 1 176 ? 13.219 30.844 1.52 1 86.62 176 SER B O 1
ATOM 3156 N N . ILE B 1 177 ? 12.82 32.469 3.055 1 91.94 177 ILE B N 1
ATOM 3157 C CA . ILE B 1 177 ? 11.367 32.344 2.93 1 91.94 177 ILE B CA 1
ATOM 3158 C C . ILE B 1 177 ? 10.945 32.656 1.498 1 91.94 177 ILE B C 1
ATO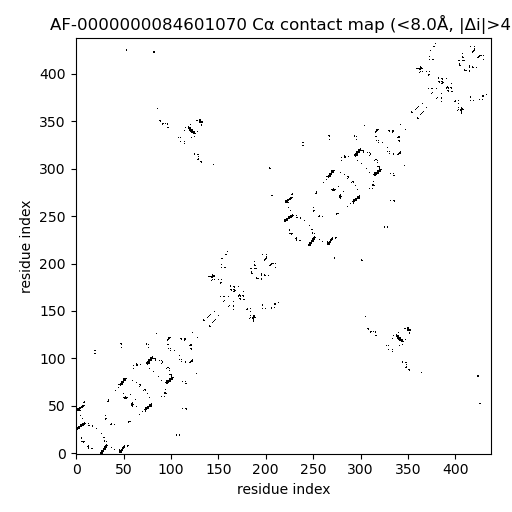M 3160 O O . ILE B 1 177 ? 10.133 31.938 0.913 1 91.94 177 ILE B O 1
ATOM 3164 N N . GLU B 1 178 ? 11.477 33.719 0.953 1 91.81 178 GLU B N 1
ATOM 3165 C CA . GLU B 1 178 ? 11.133 34.094 -0.412 1 91.81 178 GLU B CA 1
ATOM 3166 C C . GLU B 1 178 ? 11.5 33 -1.408 1 91.81 178 GLU B C 1
ATOM 3168 O O . GLU B 1 178 ? 10.75 32.75 -2.354 1 91.81 178 GLU B O 1
ATOM 3173 N N . ARG B 1 179 ? 12.531 32.438 -1.188 1 88.5 179 ARG B N 1
ATOM 3174 C CA . ARG B 1 179 ? 12.93 31.328 -2.037 1 88.5 179 ARG B CA 1
ATOM 3175 C C . ARG B 1 179 ? 11.953 30.172 -1.915 1 88.5 179 ARG B C 1
ATOM 3177 O O . ARG B 1 179 ? 11.57 29.562 -2.918 1 88.5 179 ARG B O 1
ATOM 3184 N N . GLU B 1 180 ? 11.633 29.828 -0.676 1 88 180 GLU B N 1
ATOM 3185 C CA . GLU B 1 180 ? 10.664 28.75 -0.441 1 88 180 GLU B CA 1
ATOM 3186 C C . GLU B 1 180 ? 9.32 29.078 -1.096 1 88 180 GLU B C 1
ATOM 3188 O O . GLU B 1 180 ? 8.672 28.188 -1.655 1 88 180 GLU B O 1
ATOM 3193 N N . LEU B 1 181 ? 8.945 30.359 -0.944 1 90.5 181 LEU B N 1
ATOM 3194 C CA . LEU B 1 181 ? 7.676 30.781 -1.524 1 90.5 181 LEU B CA 1
ATOM 3195 C C . LEU B 1 181 ? 7.699 30.641 -3.043 1 90.5 181 LEU B C 1
ATOM 3197 O O . LEU B 1 181 ? 6.707 30.234 -3.65 1 90.5 181 LEU B O 1
ATOM 3201 N N . THR B 1 182 ? 8.766 30.984 -3.648 1 87.88 182 THR B N 1
ATOM 3202 C CA . THR B 1 182 ? 8.906 30.812 -5.09 1 87.88 182 THR B CA 1
ATOM 3203 C C . THR B 1 182 ? 8.703 29.359 -5.492 1 87.88 182 THR B C 1
ATOM 3205 O O . THR B 1 182 ? 8.016 29.078 -6.469 1 87.88 182 THR B O 1
ATOM 3208 N N . SER B 1 183 ? 9.297 28.531 -4.738 1 85.5 183 SER B N 1
ATOM 3209 C CA . SER B 1 183 ? 9.141 27.094 -4.977 1 85.5 183 SER B CA 1
ATOM 3210 C C . SER B 1 183 ? 7.688 26.656 -4.777 1 85.5 183 SER B C 1
ATOM 3212 O O . SER B 1 183 ? 7.145 25.906 -5.59 1 85.5 183 SER B O 1
ATOM 3214 N N . ILE B 1 184 ? 7.129 27.094 -3.658 1 84.75 184 ILE B N 1
ATOM 3215 C CA . ILE B 1 184 ? 5.738 26.766 -3.336 1 84.75 184 ILE B CA 1
ATOM 3216 C C . ILE B 1 184 ? 4.832 27.234 -4.473 1 84.75 184 ILE B C 1
ATOM 3218 O O . ILE B 1 184 ? 3.967 26.484 -4.93 1 84.75 184 ILE B O 1
ATOM 3222 N N . TYR B 1 185 ? 5.102 28.484 -4.883 1 86.19 185 TYR B N 1
ATOM 3223 C CA . TYR B 1 185 ? 4.273 29.047 -5.941 1 86.19 185 TYR B CA 1
ATOM 3224 C C . TYR B 1 185 ? 4.348 28.203 -7.203 1 86.19 185 TYR B C 1
ATOM 3226 O O . TYR B 1 185 ? 3.322 27.875 -7.809 1 86.19 185 TYR B O 1
ATOM 3234 N N . LYS B 1 186 ? 5.461 27.859 -7.52 1 84.25 186 LYS B N 1
ATOM 3235 C CA . LYS B 1 186 ? 5.668 27.031 -8.703 1 84.25 186 LYS B CA 1
ATOM 3236 C C . LYS B 1 186 ? 4.93 25.688 -8.57 1 84.25 186 LYS B C 1
ATOM 3238 O O . LYS B 1 186 ? 4.25 25.266 -9.508 1 84.25 186 LYS B O 1
ATOM 3243 N N . LYS B 1 187 ? 4.996 25.219 -7.449 1 78.19 187 LYS B N 1
ATOM 3244 C CA . LYS B 1 187 ? 4.453 23.875 -7.234 1 78.19 187 LYS B CA 1
ATOM 3245 C C . LYS B 1 187 ? 2.928 23.891 -7.23 1 78.19 187 LYS B C 1
ATOM 3247 O O . LYS B 1 187 ? 2.289 22.922 -7.637 1 78.19 187 LYS B O 1
ATOM 3252 N N . VAL B 1 188 ? 2.381 25 -6.773 1 78.12 188 VAL B N 1
ATOM 3253 C CA . VAL B 1 188 ? 0.923 25.062 -6.723 1 78.12 188 VAL B CA 1
ATOM 3254 C C . VAL B 1 188 ? 0.386 25.734 -7.984 1 78.12 188 VAL B C 1
ATOM 3256 O O . VAL B 1 188 ? -0.826 25.891 -8.141 1 78.12 188 VAL B O 1
ATOM 3259 N N . GLY B 1 189 ? 1.252 26.047 -8.812 1 78.81 189 GLY B N 1
ATOM 3260 C CA . GLY B 1 189 ? 0.858 26.656 -10.07 1 78.81 189 GLY B CA 1
ATOM 3261 C C . GLY B 1 189 ? 0.419 28.109 -9.914 1 78.81 189 GLY B C 1
ATOM 3262 O O . GLY B 1 189 ? -0.578 28.516 -10.508 1 78.81 189 GLY B O 1
ATOM 3263 N N . ALA B 1 190 ? 1.122 28.797 -9.039 1 82.94 190 ALA B N 1
ATOM 3264 C CA . ALA B 1 190 ? 0.783 30.203 -8.781 1 82.94 190 ALA B CA 1
ATOM 3265 C C . ALA B 1 190 ? 1.962 31.125 -9.086 1 82.94 190 ALA B C 1
ATOM 3267 O O . ALA B 1 190 ? 3.115 30.688 -9.086 1 82.94 190 ALA B O 1
ATOM 3268 N N . SER B 1 191 ? 1.635 32.344 -9.43 1 88.12 191 SER B N 1
ATOM 3269 C CA . SER B 1 191 ? 2.668 33.344 -9.695 1 88.12 191 SER B CA 1
ATOM 3270 C C . SER B 1 191 ? 2.715 34.375 -8.594 1 88.12 191 SER B C 1
ATOM 3272 O O . SER B 1 191 ? 3.672 35.156 -8.508 1 88.12 191 SER B O 1
ATOM 3274 N N . THR B 1 192 ? 1.695 34.5 -7.84 1 87.75 192 THR B N 1
ATOM 3275 C CA . THR B 1 192 ? 1.608 35.5 -6.762 1 87.75 192 THR B CA 1
ATOM 3276 C C . THR B 1 192 ? 1.161 34.812 -5.461 1 87.75 192 THR B C 1
ATOM 3278 O O . THR B 1 192 ? 0.646 33.719 -5.477 1 87.75 192 THR B O 1
ATOM 3281 N N . ARG B 1 193 ? 1.437 35.562 -4.445 1 87.44 193 ARG B N 1
ATOM 3282 C CA . ARG B 1 193 ? 1.021 35.094 -3.123 1 87.44 193 ARG B CA 1
ATOM 3283 C C . ARG B 1 193 ? -0.479 34.812 -3.088 1 87.44 193 ARG B C 1
ATOM 3285 O O . ARG B 1 193 ? -0.911 33.75 -2.607 1 87.44 193 ARG B O 1
ATOM 3292 N N . ARG B 1 194 ? -1.259 35.719 -3.594 1 83.56 194 ARG B N 1
ATOM 3293 C CA . ARG B 1 194 ? -2.711 35.562 -3.607 1 83.56 194 ARG B CA 1
ATOM 3294 C C . ARG B 1 194 ? -3.125 34.344 -4.402 1 83.56 194 ARG B C 1
ATOM 3296 O O . ARG B 1 194 ? -3.961 33.562 -3.947 1 83.56 194 ARG B O 1
ATOM 3303 N N . GLN B 1 195 ? -2.555 34.125 -5.543 1 85.19 195 GLN B N 1
ATOM 3304 C CA . GLN B 1 195 ? -2.857 32.969 -6.375 1 85.19 195 GLN B CA 1
ATOM 3305 C C . GLN B 1 195 ? -2.488 31.672 -5.668 1 85.19 195 GLN B C 1
ATOM 3307 O O . GLN B 1 195 ? -3.201 30.672 -5.777 1 85.19 195 GLN B O 1
ATOM 3312 N N . ALA B 1 196 ? -1.396 31.766 -5.02 1 86.06 196 ALA B N 1
ATOM 3313 C CA . ALA B 1 196 ? -0.939 30.578 -4.312 1 86.06 196 ALA B CA 1
ATOM 3314 C C . ALA B 1 196 ? -1.924 30.172 -3.217 1 86.06 196 ALA B C 1
ATOM 3316 O O . ALA B 1 196 ? -2.229 29 -3.049 1 86.06 196 ALA B O 1
ATOM 3317 N N . MET B 1 197 ? -2.369 31.172 -2.535 1 80.31 197 MET B N 1
ATOM 3318 C CA . MET B 1 197 ? -3.334 30.922 -1.472 1 80.31 197 MET B CA 1
ATOM 3319 C C . MET B 1 197 ? -4.641 30.375 -2.043 1 80.31 197 MET B C 1
ATOM 3321 O O . MET B 1 197 ? -5.23 29.453 -1.484 1 80.31 197 MET B O 1
ATOM 3325 N N . GLU B 1 198 ? -5.031 30.859 -3.131 1 79 198 GLU B N 1
ATOM 3326 C CA . GLU B 1 198 ? -6.242 30.375 -3.793 1 79 198 GLU B CA 1
ATOM 3327 C C . GLU B 1 198 ? -6.074 28.953 -4.301 1 79 198 GLU B C 1
ATOM 3329 O O . GLU B 1 198 ? -6.957 28.109 -4.113 1 79 198 GLU B O 1
ATOM 3334 N N . ARG B 1 199 ? -4.977 28.766 -4.914 1 78.5 199 ARG B N 1
ATOM 3335 C CA . ARG B 1 199 ? -4.684 27.438 -5.469 1 78.5 199 ARG B CA 1
ATOM 3336 C C . ARG B 1 199 ? -4.582 26.391 -4.363 1 78.5 199 ARG B C 1
ATOM 3338 O O . ARG B 1 199 ? -4.988 25.25 -4.551 1 78.5 199 ARG B O 1
ATOM 3345 N N . ALA B 1 200 ? -3.914 26.891 -3.318 1 75.75 200 ALA B N 1
ATOM 3346 C CA . ALA B 1 200 ? -3.779 25.969 -2.184 1 75.75 200 ALA B CA 1
ATOM 3347 C C . ALA B 1 200 ? -5.141 25.453 -1.729 1 75.75 200 ALA B C 1
ATOM 3349 O O . ALA B 1 200 ? -5.281 24.281 -1.373 1 75.75 200 ALA B O 1
ATOM 3350 N N . VAL B 1 201 ? -6.125 26.312 -1.808 1 66.62 201 VAL B N 1
ATOM 3351 C CA . VAL B 1 201 ? -7.488 25.953 -1.438 1 66.62 201 VAL B CA 1
ATOM 3352 C C . VAL B 1 201 ? -8.117 25.109 -2.545 1 66.62 201 VAL B C 1
ATOM 3354 O O . VAL B 1 201 ? -8.734 24.078 -2.271 1 66.62 201 VAL B O 1
ATOM 3357 N N . GLU B 1 202 ? -7.922 25.562 -3.738 1 65.75 202 GLU B N 1
ATOM 3358 C CA . GLU B 1 202 ? -8.492 24.891 -4.902 1 65.75 202 GLU B CA 1
ATOM 3359 C C . GLU B 1 202 ? -7.992 23.453 -5.008 1 65.75 202 GLU B C 1
ATOM 3361 O O . GLU B 1 202 ? -8.75 22.547 -5.363 1 65.75 202 GLU B O 1
ATOM 3366 N N . LEU B 1 203 ? -6.742 23.453 -4.703 1 59.97 203 LEU B N 1
ATOM 3367 C CA . LEU B 1 203 ? -6.102 22.141 -4.844 1 59.97 203 LEU B CA 1
ATOM 3368 C C . LEU B 1 203 ? -6.262 21.312 -3.57 1 59.97 203 LEU B C 1
ATOM 3370 O O . LEU B 1 203 ? -5.699 20.234 -3.459 1 59.97 203 LEU B O 1
ATOM 3374 N N . ARG B 1 204 ? -7.035 22 -2.627 1 50.44 204 ARG B N 1
ATOM 3375 C CA . ARG B 1 204 ? -7.375 21.375 -1.355 1 50.44 204 ARG B CA 1
ATOM 3376 C C . ARG B 1 204 ? -6.121 20.938 -0.6 1 50.44 204 ARG B C 1
ATOM 3378 O O . ARG B 1 204 ? -6.102 19.891 0.029 1 50.44 204 ARG B O 1
ATOM 3385 N N . ILE B 1 205 ? -5.078 21.719 -0.927 1 59.03 205 ILE B N 1
ATOM 3386 C CA . ILE B 1 205 ? -3.818 21.531 -0.212 1 59.03 205 ILE B CA 1
ATOM 3387 C C . ILE B 1 205 ? -3.975 21.984 1.237 1 59.03 205 ILE B C 1
ATOM 3389 O O . ILE B 1 205 ? -3.432 21.359 2.152 1 59.03 205 ILE B O 1
ATOM 3393 N N . VAL B 1 206 ? -4.703 23.234 1.4 1 56.22 206 VAL B N 1
ATOM 3394 C CA . VAL B 1 206 ? -5.008 23.797 2.709 1 56.22 206 VAL B CA 1
ATOM 3395 C C . VAL B 1 206 ? -6.52 23.953 2.863 1 56.22 206 VAL B C 1
ATOM 3397 O O . VAL B 1 206 ? -7.223 24.234 1.888 1 56.22 206 VAL B O 1
ATOM 3400 N N . PRO B 1 207 ? -7.09 23.578 3.977 1 43.44 207 PRO B N 1
ATOM 3401 C CA . PRO B 1 207 ? -8.531 23.75 4.133 1 43.44 207 PRO B CA 1
ATOM 3402 C C . PRO B 1 207 ? -8.969 25.203 3.936 1 43.44 207 PRO B C 1
ATOM 3404 O O . PRO B 1 207 ? -8.188 26.125 4.184 1 43.44 207 PRO B O 1
ATOM 3407 N N . GLU B 1 208 ? -10.039 25.375 3.158 1 45.97 208 GLU B N 1
ATOM 3408 C CA . GLU B 1 208 ? -10.617 26.688 2.873 1 45.97 208 GLU B CA 1
ATOM 3409 C C . GLU B 1 208 ? -10.75 27.516 4.145 1 45.97 208 GLU B C 1
ATOM 3411 O O . GLU B 1 208 ? -10.609 28.75 4.105 1 45.97 208 GLU B O 1
ATOM 3416 N N . ILE B 1 209 ? -11.008 27.016 5.184 1 43.28 209 ILE B N 1
ATOM 3417 C CA . ILE B 1 209 ? -11.312 27.797 6.379 1 43.28 209 ILE B CA 1
ATOM 3418 C C . ILE B 1 209 ? -10.109 28.656 6.75 1 43.28 209 ILE B C 1
ATOM 3420 O O . ILE B 1 209 ? -10.266 29.734 7.344 1 43.28 209 ILE B O 1
ATOM 3424 N N . LEU B 1 210 ? -8.992 28.219 6.332 1 44.38 210 LEU B N 1
ATOM 3425 C CA . LEU B 1 210 ? -7.848 29.047 6.676 1 44.38 210 LEU B CA 1
ATOM 3426 C C . LEU B 1 210 ? -7.875 30.359 5.902 1 44.38 210 LEU B C 1
ATOM 3428 O O . LEU B 1 210 ? -7.293 31.359 6.332 1 44.38 210 LEU B O 1
ATOM 3432 N N . VAL B 1 211 ? -8.641 30.406 4.809 1 41.44 211 VAL B N 1
ATOM 3433 C CA . VAL B 1 211 ? -8.688 31.594 3.975 1 41.44 211 VAL B CA 1
ATOM 3434 C C . VAL B 1 211 ? -9.766 32.531 4.492 1 41.44 211 VAL B C 1
ATOM 3436 O O . VAL B 1 211 ? -9.664 33.75 4.312 1 41.44 211 VAL B O 1
ATOM 3439 N N . ARG B 1 212 ? -10.883 32.094 4.934 1 42.22 212 ARG B N 1
ATOM 3440 C CA . ARG B 1 212 ? -11.992 33 5.199 1 42.22 212 ARG B CA 1
ATOM 3441 C C . ARG B 1 212 ? -11.594 34.062 6.23 1 42.22 212 ARG B C 1
ATOM 3443 O O . ARG B 1 212 ? -12.258 35.094 6.348 1 42.22 212 ARG B O 1
ATOM 3450 N N . SER B 1 213 ? -10.773 33.781 7.051 1 37.34 213 SER B N 1
ATOM 3451 C CA . SER B 1 213 ? -10.586 34.969 7.898 1 37.34 213 SER B CA 1
ATOM 3452 C C . SER B 1 213 ? -10.062 36.156 7.094 1 37.34 213 SER B C 1
ATOM 3454 O O . SER B 1 213 ? -10.023 37.281 7.59 1 37.34 213 SER B O 1
ATOM 3456 N N . LEU B 1 214 ? -9.617 35.875 5.871 1 36.94 214 LEU B N 1
ATOM 3457 C CA . LEU B 1 214 ? -9.062 37 5.16 1 36.94 214 LEU B CA 1
ATOM 3458 C C . LEU B 1 214 ? -10.172 37.844 4.539 1 36.94 214 LEU B C 1
ATOM 3460 O O . LEU B 1 214 ? -10.023 39.062 4.375 1 36.94 214 LEU B O 1
ATOM 3464 N N . SER B 1 215 ? -11.211 37.25 3.975 1 37.38 215 SER B N 1
ATOM 3465 C CA . SER B 1 215 ? -12.117 38.188 3.293 1 37.38 215 SER B CA 1
ATOM 3466 C C . SER B 1 215 ? -12.812 39.094 4.281 1 37.38 215 SER B C 1
ATOM 3468 O O . SER B 1 215 ? -13.352 40.156 3.895 1 37.38 215 SER B O 1
ATOM 3470 N N . ARG B 1 216 ? -13.117 38.812 5.531 1 35.5 216 ARG B N 1
ATOM 3471 C CA . ARG B 1 216 ? -13.953 39.75 6.254 1 35.5 216 ARG B CA 1
ATOM 3472 C C . ARG B 1 216 ? -13.172 41.031 6.59 1 35.5 216 ARG B C 1
ATOM 3474 O O . ARG B 1 216 ? -13.758 42.031 7.039 1 35.5 216 ARG B O 1
ATOM 3481 N N . GLN B 1 217 ? -11.883 41.031 6.6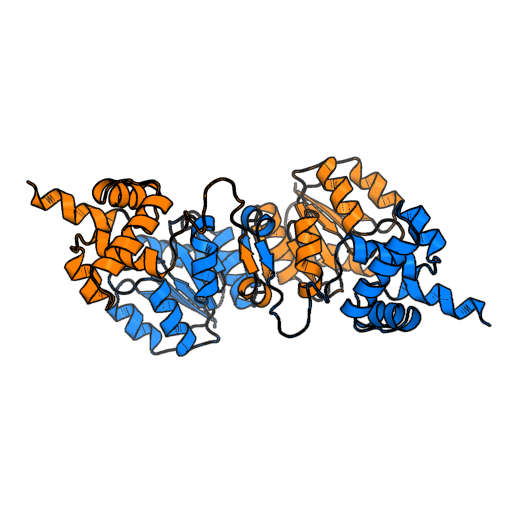64 1 31.75 217 GLN B N 1
ATOM 3482 C CA . GLN B 1 217 ? -11.477 42.375 7.121 1 31.75 217 GLN B CA 1
ATOM 3483 C C . GLN B 1 217 ? -11.492 43.375 5.973 1 31.75 217 GLN B C 1
ATOM 3485 O O . GLN B 1 217 ? -11.281 44.562 6.188 1 31.75 217 GLN B O 1
ATOM 3490 N N . SER B 1 218 ? -11.492 42.875 4.664 1 30.38 218 SER B N 1
ATOM 3491 C CA . SER B 1 218 ? -11.547 44.062 3.801 1 30.38 218 SER B CA 1
ATOM 3492 C C . SER B 1 218 ? -12.977 44.562 3.633 1 30.38 218 SER B C 1
ATOM 3494 O O . SER B 1 218 ? -13.242 45.406 2.779 1 30.38 218 SER B O 1
ATOM 3496 N N . VAL B 1 219 ? -14.008 44.031 4.355 1 29.88 219 VAL B N 1
ATOM 3497 C CA . VAL B 1 219 ? -15.086 45.031 4.301 1 29.88 219 VAL B CA 1
ATOM 3498 C C . VAL B 1 219 ? -14.883 46.062 5.395 1 29.88 219 VAL B C 1
ATOM 3500 O O . VAL B 1 219 ? -14.461 45.75 6.508 1 29.88 219 VAL B O 1
#

Organism: NCBI:txid1246626

Radius of gyration: 25.2 Å; Cα contacts (8 Å, |Δi|>4): 718; chains: 2; bounding box: 52×86×56 Å

Foldseek 3Di:
DAEEEEEALPVVLQVVLCVLCVPPPPYDYHYDNAPVSLVVVLVDAGQEYAAEQDHPPDGRLNVLLVSCVVPVNRAYEHEYQDDCQVCVVVCVVSRHLEYDYSPDDSVVVNVQVVQVSVSHGDDDVVNVVVDDDPPDPPDPLVLQPADPLLLVLLLVVLLVDDLCRSCVVVVHDSVVSVVSVVSLCRNLVHDDSVRSSVSCCVVPVDPPVSNVVPPPPVD/DAEEEEEALPVVLQVVLCVLQVPDPPYDYHYDNAPVSLVVVLVDAGQEYAAEQCHPPDGRLNVLQVSCVVPVNRAYEHEYQDDCQVCVVVCVVSRHLEYDYSPDDSVVVNVQVVQVSVSHGDDDVVNVVVDDDPPDPPDPCVLQPADPLLLVLLLVVLLVDDLCRSCVVVVHDSVVSVVSVVSLCRNLVHDDSVRSSVSCCVVPVDPPVSNVVPPVVVD

InterPro domains:
  IPR000792 Transcription regulator LuxR, C-terminal [PF00196] (145-198)
  IPR000792 Transcription regulator LuxR, C-terminal [PS50043] (139-204)
  IPR000792 Transcription regulator LuxR, C-terminal [SM00421] (143-200)
  IPR001789 Signal transduction response regulator, receiver domain [PF00072] (5-114)
  IPR001789 Signal transduction response regulator, receiver domain [PS50110] (3-117)
  IPR001789 Signal transduction response regulator, receiver domain [SM00448] (2-113)
  IPR011006 CheY-like superfamily [SSF52172] (1-122)
  IPR016032 Signal transduction response regulator, C-terminal effector [SSF46894] (141-206)
  IPR039420 Transcriptional regulatory protein WalR-like [PTHR43214] (1-205)
  IPR058245 NreC/VraR/RcsB-like, phosphoacceptor receiver domain [cd17535] (5-117)

Sequence (438 aa):
MTRLLIVDDHKSVGLGTKEMLSSFPAFSIHLACKEQEIQEALRVEFDLILMDMHLPGKNGLEWISIVKKRFPKTKIIMFTGLDVESHFNICVQNGADGLISKSCTEEQIRTAVKAALHNQAVIPIEILKNVELKLNDRQSVEDKTLTNREYDILVEMMKEKTNLELAETFFLSQRSIERELTSIYKKVGASTRRQAMERAVELRIVPEILVRSLSRQSVMTRLLIVDDHKSVGLGTKEMLSSFPAFSIHLACKEQEIQEALRVEFDLILMDMHLPGKNGLEWISIVKKRFPKTKIIMFTGLDVESHFNICVQNGADGLISKSCTEEQIRTAVKAALHNQAVIPIEILKNVELKLNDRQSVEDKTLTNREYDILVEMMKEKTNLELAETFFLSQRSIERELTSIYKKVGASTRRQAMERAVELRIVPEILVRSLSRQSV

Secondary structure (DSSP, 8-state):
-EEEEEE-S-HHHHHHHHHHHTTSTTEEEEEE-SHHHHHHHTTS--SEEEE-S--SSS-HHHHHHHHHHH-TT-EEEEEESS-HHHHHHHHHHTT-SEEEETT--HHHHHHHHHHHHTTEEEEEHHHHTTEEE---SSS-STTTSPPHHHHHHHHHHHTT--HHHHHHHHT--HHHHHHHHHHHHHHHT-SSHHHHHHHHHHTTSS-THHHHHHHTTT-/-EEEEEE-S-HHHHHHHHHHHTTSTTEEEEEE-SHHHHHHHTTS--SEEEE-S--SSS-HHHHHHHHHHH-TT-EEEEEESS-HHHHHHHHHHTT-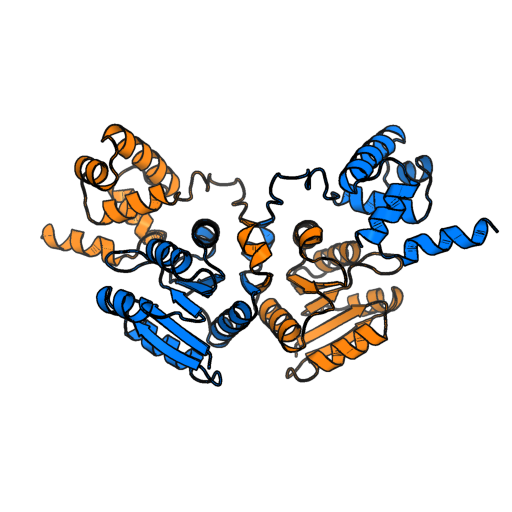SEEEETT--HHHHHHHHHHHHTTEEEEEHHHHTTEEE---SSS-STTTSPPHHHHHHHHHHHTT--HHHHHHHHT--HHHHHHHHHHHHHHHT-SSHHHHHHHHHHTTSS-THHHHHHHGGG-

Solvent-accessible surface area (backbone atoms only — not comparable to full-atom values): 23283 Å² total; per-residue (Å²): 118,47,34,33,37,37,37,30,62,48,59,68,59,41,53,52,51,48,57,58,50,59,79,52,76,62,60,49,79,43,80,24,51,44,66,68,45,44,57,59,56,63,76,50,88,43,55,30,33,40,32,24,50,77,37,79,85,67,34,28,63,58,48,40,44,54,45,42,72,75,38,68,81,41,36,31,31,39,41,24,84,40,62,61,76,82,42,40,56,64,42,32,75,48,61,35,42,31,58,45,50,64,82,53,51,58,68,51,53,49,50,37,53,54,32,37,77,67,53,18,20,41,40,49,31,73,52,54,68,32,45,41,66,54,64,65,70,79,74,50,32,84,51,29,39,66,48,69,67,44,41,51,50,48,55,49,39,42,69,69,45,47,59,60,52,47,8,62,74,68,74,47,49,48,67,55,41,52,52,48,46,53,47,43,18,54,21,55,71,21,90,43,73,69,47,26,52,49,32,28,35,75,67,45,73,38,68,59,73,50,48,58,72,58,64,65,67,79,105,120,48,36,34,38,38,38,30,63,48,58,68,59,42,52,52,50,49,58,59,52,59,78,51,84,57,60,50,78,44,80,24,52,45,65,69,46,43,58,59,56,64,74,50,88,43,54,31,33,40,31,22,51,74,37,79,84,66,32,27,64,56,48,41,45,55,45,43,71,76,38,68,80,42,35,32,32,38,41,24,85,44,64,60,77,85,41,39,57,64,41,32,75,48,62,36,42,31,59,45,48,66,83,54,53,57,68,52,53,50,50,36,53,53,31,39,79,66,53,18,19,42,39,48,31,74,52,54,67,31,42,40,66,54,66,64,70,81,74,49,34,85,51,34,35,65,48,70,67,42,43,53,50,50,56,47,40,43,70,67,45,48,60,63,53,47,7,62,74,68,74,48,50,49,67,55,41,51,51,49,47,52,47,44,18,56,22,55,71,22,92,44,72,70,46,27,52,49,32,30,34,73,66,41,72,38,69,58,71,52,47,56,71,56,64,63,67,77,103